Protein AF-A0A8K1C2C0-F1 (afdb_monomer)

Solvent-accessible surface area (backbone atoms only — not comparable to full-atom values): 30224 Å² total; per-residue (Å²): 136,86,80,91,86,90,86,91,87,79,88,80,79,82,75,75,77,76,65,89,83,52,53,26,79,94,75,77,41,69,50,40,94,48,28,29,33,28,42,38,93,88,38,75,57,23,29,33,44,35,30,54,88,55,53,71,46,82,37,58,56,38,55,36,97,89,40,75,91,41,35,29,37,76,55,47,68,62,58,35,33,42,70,80,44,60,46,87,34,35,26,45,36,37,31,44,25,48,56,52,70,37,78,43,53,81,39,72,65,24,30,33,43,33,50,19,37,22,70,34,57,59,68,73,74,44,34,69,27,75,51,25,28,36,44,33,46,26,47,24,48,30,54,61,55,67,64,67,66,58,57,63,47,26,29,36,42,34,43,27,40,27,47,34,48,68,59,81,73,43,50,74,31,82,50,27,30,37,41,35,42,26,40,26,51,27,51,60,69,72,63,70,69,57,22,35,33,42,35,35,26,49,12,61,32,36,42,43,64,63,28,66,56,26,72,49,26,28,35,42,34,31,37,55,16,47,29,33,36,40,31,55,48,54,75,34,95,52,43,59,42,64,45,46,54,74,19,52,27,46,40,50,41,42,35,52,87,42,48,67,50,54,52,67,40,65,58,28,46,87,34,34,64,22,86,67,59,94,51,87,82,39,45,81,40,78,39,70,79,14,54,35,24,34,29,52,55,72,55,42,38,40,75,66,74,42,70,79,80,73,78,81,90,69,94,74,82,93,76,86,82,79,83,85,79,82,76,79,81,79,84,75,75,52,39,50,72,79,30,73,20,34,23,63,89,79,36,76,41,73,34,38,94,70,39,31,36,41,52,69,50,66,76,41,15,29,15,34,71,59,53,93,62,36,40,82,60,35,60,32,25,34,52,45,63,58,68,76,49,73,46,77,46,96,50,64,67,55,40,47,54,50,25,72,74,34,88,70,39,37,19,33,27,25,32,46,74,40,100,84,73,49,29,36,26,36,29,10,53,42,70,82,42,76,42,86,33,82,46,17,38,18,33,42,52,56,91,73,71,78,79,73,46,81,40,51,83,67,31,76,18,28,30,68,86,44,75,74,45,58,36,38,90,70,34,26,44,44,44,58,44,66,75,42,11,28,20,38,79,43,52,89,68,28,42,77,49,35,60,34,27,28,46,55,68,62,68,75,46,78,47,71,73,60,56,80,63,51,42,51,55,53,25,76,72,35,91,71,40,36,14,36,28,32,34,49,61,53,98,83,71,54,18,38,28,35,26,9,58,51,68,87,44,70,44,86,24,79,53,19,36,17,34,38,57,109

Sequence (566 aa):
MRTQWFALAPLALLAQAVSAQDNCPDVGFLRPSVVTLFASPSNDNQAVVLRPDCSYEILNVAPKSWDPSSTDLEASYKDIERIRSFPNVDRLLLIANHLTPSDFSRDIQMVDLLIGWNALTSIDGFKFPPKLRGLDLEGNSLSHIAKGVIPDSVTYLYLTSNKLSSLAGISMPASLQHLFLMFNEFTSLDLPEGILSATMDGNPLHTIEKAKLPSTLEKLSCVGCNIETIRGVEFPSTFAEFIVTDSKISNFEIRESDKDIIDNLGLDSSVIVQTECEDKEAEKVDINGATICVISDERFNIKYHGAPDQPPTTTQPPTTQPPVTTQPPVTTQPPVAGGPCGNQNDGPKPCVTGEYCQPWDQWYYQCRRLDDKCGKQETNIDYVAEDITSLSVTLPEECCDKCHATAGCKTYTFINSTPDGKPMCYLKKAATAKNNLAGAVSATIVKGSEPVCSTPSSAQCGSDRDAIKCCPSGQYCQPWNPDFYQCMEAPSKCSKPQTNVDFYGEDLATISGVMPWECCDKCAATAGCKAYTFLNYNSDGVTKCYLKKGSSDKRQGVGTISATLL

pLDDT: mean 83.29, std 16.37, range [29.11, 97.94]

InterPro domains:
  IPR000177 Apple domain [SM00223] (374-448)
  IPR000177 Apple domain [SM00223] (494-563)
  IPR000177 Apple domain [cd01100] (370-443)
  IPR000177 Apple domain [cd01100] (491-566)
  IPR000254 Cellulose-binding domain [SM00236] (336-368)
  IPR000254 Cellulose-binding domain [SM00236] (456-488)
  IPR003609 PAN/Apple domain [PF14295] (382-428)
  IPR003609 PAN/Apple domain [PF14295] (501-548)
  IPR003609 PAN/Apple domain [PS50948] (374-453)
  IPR003609 PAN/Apple domain [PS50948] (494-566)
  IPR032675 Leucine-rich repeat domain superfamily [G3DSA:3.80.10.10] (40-291)

Mean predicted aligned error: 19.02 Å

Secondary structure (DSSP, 8-state):
-------------------TTSEETTTTEEPPSS-EEEE-SS-TTEEEEE-TTS-EEEEE-EEETTEEEEEEEE-TTS---EE------SEEE--SS-PPS-B-TT-SS--EEE-TTS--S--TT-B--TT--EEE-TTS--S---TT-S-TT-SEEE--SS--S--TT----TT--EEE--SS---S----TT-SEEE-TT----EEES-B--TT--EEE-TT----EEESPBPPTT--EEE-TT--BSEEEEEGGGHHHHHHTT--TTTB---S-SSTT-EEEEETTEEEEEE-HHHHHHHHH-PPPPPP--------PPP---PPP---PPPPTTSEEEETTTEEPPPSTTEEEEE-SSS-EEEEEPPTTBPPPEEEEEEES-EEEEEE-SSHHHHHHHHHHSTT--EEEEES--TTS--EEEEES---EEEEEEEEEEEEB--S------S-TTSEEE-SSS------TTEEEEEEETTEEEEEEPPTTBPPPEEEEEE-S-EEEEEES--HHHHHHHHHHSTT--EEEEESS-TTSS-EEEEES---SEEEEEEEEEEEB-

Nearest PDB structures (foldseek):
  5eod-assembly1_A  TM=3.398E-01  e=3.854E-06  Homo sapiens
  6i58-assembly1_A-2  TM=3.209E-01  e=4.623E-06  Homo sapiens
  6mky-assembly1_A  TM=5.818E-01  e=5.081E-03  Homo sapiens
  6hkw-assembly5_E  TM=5.529E-01  e=2.569E-03  Homo sapiens
  8qp7-assembly1_A  TM=6.434E-01  e=2.020E-01  Yersinia enterocolitica

Organism: Pythium oligandrum (NCBI:txid41045)

Structure (mmCIF, N/CA/C/O backbone):
data_AF-A0A8K1C2C0-F1
#
_entry.id   AF-A0A8K1C2C0-F1
#
loop_
_atom_site.group_PDB
_atom_site.id
_atom_site.type_symbol
_atom_site.label_atom_id
_atom_site.label_alt_id
_atom_site.label_comp_id
_atom_site.label_asym_id
_atom_site.label_entity_id
_atom_site.label_seq_id
_atom_site.pdbx_PDB_ins_code
_atom_site.Cartn_x
_atom_site.Cartn_y
_atom_site.Cartn_z
_atom_site.occupancy
_atom_site.B_iso_or_equiv
_atom_site.auth_seq_id
_atom_site.auth_comp_id
_atom_site.auth_asym_id
_atom_site.auth_atom_id
_atom_site.pdbx_PDB_model_num
ATOM 1 N N . MET A 1 1 ? 87.305 3.509 -24.483 1.00 35.38 1 MET A N 1
ATOM 2 C CA . MET A 1 1 ? 87.335 4.845 -25.116 1.00 35.38 1 MET A CA 1
ATOM 3 C C . MET A 1 1 ? 86.136 4.970 -26.045 1.00 35.38 1 MET A C 1
ATOM 5 O O . MET A 1 1 ? 85.971 4.103 -26.884 1.00 35.38 1 MET A O 1
ATOM 9 N N . ARG A 1 2 ? 85.390 6.074 -25.891 1.00 36.19 2 ARG A N 1
ATOM 10 C CA . ARG A 1 2 ? 84.567 6.774 -26.898 1.00 36.19 2 ARG A CA 1
ATOM 11 C C . ARG A 1 2 ? 83.189 6.229 -27.344 1.00 36.19 2 ARG A C 1
ATOM 13 O O . ARG A 1 2 ? 83.080 5.343 -28.176 1.00 36.19 2 ARG A O 1
ATOM 20 N N . THR A 1 3 ? 82.175 6.944 -26.829 1.00 32.84 3 THR A N 1
ATOM 21 C CA . THR A 1 3 ? 81.078 7.646 -27.547 1.00 32.84 3 THR A CA 1
ATOM 22 C C . THR A 1 3 ? 80.023 6.843 -28.317 1.00 32.84 3 THR A C 1
ATOM 24 O O . THR A 1 3 ? 80.160 6.569 -29.499 1.00 32.84 3 THR A O 1
ATOM 27 N N . GLN A 1 4 ? 78.918 6.563 -27.623 1.00 30.92 4 GLN A N 1
ATOM 28 C CA . GLN A 1 4 ? 77.553 7.093 -27.842 1.00 30.92 4 GLN A CA 1
ATOM 29 C C . GLN A 1 4 ? 77.354 8.018 -29.088 1.00 30.92 4 GLN A C 1
ATOM 31 O O . GLN A 1 4 ? 78.083 8.999 -29.217 1.00 30.92 4 GLN A O 1
ATOM 36 N N . TRP A 1 5 ? 76.395 7.727 -29.993 1.00 32.19 5 TRP A N 1
ATOM 37 C CA . TRP A 1 5 ? 75.074 8.398 -30.183 1.00 32.19 5 TRP A CA 1
ATOM 38 C C . TRP A 1 5 ? 74.340 7.945 -31.494 1.00 32.19 5 TRP A C 1
ATOM 40 O O . TRP A 1 5 ? 74.849 8.132 -32.590 1.00 32.19 5 TRP A O 1
ATOM 50 N N . PHE A 1 6 ? 73.114 7.415 -31.302 1.00 38.03 6 PHE A N 1
ATOM 51 C CA . PHE A 1 6 ? 71.834 7.517 -32.058 1.00 38.03 6 PHE A CA 1
ATOM 52 C C . PHE A 1 6 ? 71.586 6.886 -33.448 1.00 38.03 6 PHE A C 1
ATOM 54 O O . PHE A 1 6 ? 72.084 7.356 -34.463 1.00 38.03 6 PHE A O 1
ATOM 61 N N . ALA A 1 7 ? 70.595 5.977 -33.487 1.00 31.52 7 ALA A N 1
ATOM 62 C CA . ALA A 1 7 ? 69.502 5.969 -34.472 1.00 31.52 7 ALA A CA 1
ATOM 63 C C . ALA A 1 7 ? 68.268 5.212 -33.916 1.00 31.52 7 ALA A C 1
ATOM 65 O O . ALA A 1 7 ? 68.397 4.127 -33.353 1.00 31.52 7 ALA A O 1
ATOM 66 N N . LEU A 1 8 ? 67.084 5.816 -34.055 1.00 39.00 8 LEU A N 1
ATOM 67 C CA . LEU A 1 8 ? 65.754 5.282 -33.722 1.00 39.00 8 LEU A CA 1
ATOM 68 C C . LEU A 1 8 ? 65.155 4.506 -34.908 1.00 39.00 8 LEU A C 1
ATOM 70 O O . LEU A 1 8 ? 65.256 5.001 -36.028 1.00 39.00 8 LEU A O 1
ATOM 74 N N . ALA A 1 9 ? 64.472 3.382 -34.632 1.00 35.59 9 ALA A N 1
ATOM 75 C CA . ALA A 1 9 ? 63.181 2.911 -35.198 1.00 35.59 9 ALA A CA 1
ATOM 76 C C . ALA A 1 9 ? 63.029 1.372 -35.043 1.00 35.59 9 ALA A C 1
ATOM 78 O O . ALA A 1 9 ? 64.037 0.672 -35.032 1.00 35.59 9 ALA A O 1
ATOM 79 N N . PRO A 1 10 ? 61.811 0.796 -35.090 1.00 43.47 10 PRO A N 1
ATOM 80 C CA . PRO A 1 10 ? 60.591 1.152 -34.364 1.00 43.47 10 PRO A CA 1
ATOM 81 C C . PRO A 1 10 ? 60.035 -0.042 -33.545 1.00 43.47 10 PRO A C 1
ATOM 83 O O . PRO A 1 10 ? 60.297 -1.208 -33.836 1.00 43.47 10 PRO A O 1
ATOM 86 N N . LEU A 1 11 ? 59.217 0.256 -32.529 1.00 40.16 11 LEU A N 1
ATOM 87 C CA . LEU A 1 11 ? 58.373 -0.727 -31.842 1.00 40.16 11 LEU A CA 1
ATOM 88 C C . LEU A 1 11 ? 57.318 -1.267 -32.819 1.00 40.16 11 LEU A C 1
ATOM 90 O O . LEU A 1 11 ? 56.390 -0.550 -33.193 1.00 40.16 11 LEU A O 1
ATOM 94 N N . ALA A 1 12 ? 57.448 -2.534 -33.210 1.00 43.56 12 ALA A N 1
ATOM 95 C CA . ALA A 1 12 ? 56.357 -3.273 -33.825 1.00 43.56 12 ALA A CA 1
ATOM 96 C C . ALA A 1 12 ? 55.314 -3.589 -32.744 1.00 43.56 12 ALA A C 1
ATOM 98 O O . ALA A 1 12 ? 55.571 -4.332 -31.797 1.00 43.56 12 ALA A O 1
ATOM 99 N N . LEU A 1 13 ? 54.145 -2.969 -32.890 1.00 38.28 13 LEU A N 1
ATOM 100 C CA . LEU A 1 13 ? 52.942 -3.229 -32.117 1.00 38.28 13 LEU A CA 1
ATOM 101 C C . LEU A 1 13 ? 52.525 -4.694 -32.342 1.00 38.28 13 LEU A C 1
ATOM 103 O O . LEU A 1 13 ? 52.115 -5.066 -33.440 1.00 38.28 13 LEU A O 1
ATOM 107 N N . LEU A 1 14 ? 52.615 -5.530 -31.306 1.00 38.88 14 LEU A N 1
ATOM 108 C CA . LEU A 1 14 ? 51.866 -6.785 -31.237 1.00 38.88 14 LEU A CA 1
ATOM 109 C C . LEU A 1 14 ? 50.389 -6.421 -31.051 1.00 38.88 14 LEU A C 1
ATOM 111 O O . LEU A 1 14 ? 49.888 -6.353 -29.931 1.00 38.88 14 LEU A O 1
ATOM 115 N N . ALA A 1 15 ? 49.693 -6.153 -32.155 1.00 39.25 15 ALA A N 1
ATOM 116 C CA . ALA A 1 15 ? 48.243 -6.247 -32.185 1.00 39.25 15 ALA A CA 1
ATOM 117 C C . ALA A 1 15 ? 47.896 -7.725 -31.964 1.00 39.25 15 ALA A C 1
ATOM 119 O O . ALA A 1 15 ? 47.978 -8.541 -32.882 1.00 39.25 15 ALA A O 1
ATOM 120 N N . GLN A 1 16 ? 47.586 -8.092 -30.721 1.00 41.91 16 GLN A N 1
ATOM 121 C CA . GLN A 1 16 ? 46.929 -9.361 -30.452 1.00 41.91 16 GLN A CA 1
ATOM 122 C C . GLN A 1 16 ? 45.591 -9.332 -31.187 1.00 41.91 16 GLN A C 1
ATOM 124 O O . GLN A 1 16 ? 44.739 -8.486 -30.922 1.00 41.91 16 GLN A O 1
ATOM 129 N N . ALA A 1 17 ? 45.440 -10.236 -32.150 1.00 41.81 17 ALA A N 1
ATOM 130 C CA . ALA A 1 17 ? 44.160 -10.544 -32.751 1.00 41.81 17 ALA A CA 1
ATOM 131 C C . ALA A 1 17 ? 43.235 -11.053 -31.638 1.00 41.81 17 ALA A C 1
ATOM 133 O O . ALA A 1 17 ? 43.357 -12.197 -31.200 1.00 41.81 17 ALA A O 1
ATOM 134 N N . VAL A 1 18 ? 42.339 -10.191 -31.153 1.00 43.47 18 VAL A N 1
ATOM 135 C CA . VAL A 1 18 ? 41.152 -10.632 -30.419 1.00 43.47 18 VAL A CA 1
ATOM 136 C C . VAL A 1 18 ? 40.392 -11.513 -31.401 1.00 43.47 18 VAL A C 1
ATOM 138 O O . VAL A 1 18 ? 40.015 -11.060 -32.483 1.00 43.47 18 VAL A O 1
ATOM 141 N N . SER A 1 19 ? 40.309 -12.806 -31.097 1.00 46.34 19 SER A N 1
ATOM 142 C CA . SER A 1 19 ? 39.723 -13.783 -32.005 1.00 46.34 19 SER A CA 1
ATOM 143 C C . SER A 1 19 ? 38.283 -13.380 -32.335 1.00 46.34 19 SER A C 1
ATOM 145 O O . SER A 1 19 ? 37.544 -12.931 -31.462 1.00 46.34 19 SER A O 1
ATOM 147 N N . ALA A 1 20 ? 37.857 -13.565 -33.583 1.00 48.53 20 ALA A N 1
ATOM 148 C CA . ALA A 1 20 ? 36.488 -13.309 -34.037 1.00 48.53 20 ALA A CA 1
ATOM 149 C C . ALA A 1 20 ? 35.425 -14.232 -33.379 1.00 48.53 20 ALA A C 1
ATOM 151 O O . ALA A 1 20 ? 34.298 -14.306 -33.858 1.00 48.53 20 ALA A O 1
ATOM 152 N N . GLN A 1 21 ? 35.781 -14.945 -32.304 1.00 52.59 21 GLN A N 1
ATOM 153 C CA . GLN A 1 21 ? 34.974 -15.954 -31.620 1.00 52.59 21 GLN A CA 1
ATOM 154 C C . GLN A 1 21 ? 34.198 -15.408 -30.400 1.00 52.59 21 GLN A C 1
ATOM 156 O O . GLN A 1 21 ? 33.325 -16.110 -29.889 1.00 52.59 21 GLN A O 1
ATOM 161 N N . ASP A 1 22 ? 34.487 -14.175 -29.955 1.00 67.50 22 ASP A N 1
ATOM 162 C CA . ASP A 1 22 ? 33.967 -13.598 -28.697 1.00 67.50 22 ASP A CA 1
ATOM 163 C C . ASP A 1 22 ? 32.898 -12.501 -28.879 1.00 67.50 22 ASP A C 1
ATOM 165 O O . ASP A 1 22 ? 32.401 -11.949 -27.896 1.00 67.50 22 ASP A O 1
ATOM 169 N N . ASN A 1 23 ? 32.498 -12.195 -30.116 1.00 79.88 23 ASN A N 1
ATOM 170 C CA . ASN A 1 23 ? 31.454 -11.207 -30.409 1.00 79.88 23 ASN A CA 1
ATOM 171 C C . ASN A 1 23 ? 30.179 -11.897 -30.900 1.00 79.88 23 ASN A C 1
ATOM 173 O O . ASN A 1 23 ? 30.253 -12.891 -31.620 1.00 79.88 23 ASN A O 1
ATOM 177 N N . CYS A 1 24 ? 29.017 -11.338 -30.561 1.00 83.69 24 CYS A N 1
ATOM 178 C CA . CYS A 1 24 ? 27.735 -11.684 -31.170 1.00 83.69 24 CYS A CA 1
ATOM 179 C C . CYS A 1 24 ? 27.465 -10.679 -32.311 1.00 83.69 24 CYS A C 1
ATOM 181 O O . CYS A 1 24 ? 26.969 -9.578 -32.049 1.00 83.69 24 CYS A O 1
ATOM 183 N N . PRO A 1 25 ? 27.858 -10.995 -33.564 1.00 70.50 25 PRO A N 1
ATOM 184 C CA . PRO A 1 25 ? 27.961 -10.015 -34.649 1.00 70.50 25 PRO A CA 1
ATOM 185 C C . PRO A 1 25 ? 26.622 -9.378 -35.032 1.00 70.50 25 PRO A C 1
ATOM 187 O O . PRO A 1 25 ? 26.608 -8.207 -35.397 1.00 70.50 25 PRO A O 1
ATOM 190 N N . ASP A 1 26 ? 25.512 -10.103 -34.879 1.00 74.44 26 ASP A N 1
ATOM 191 C CA . ASP A 1 26 ? 24.178 -9.628 -35.271 1.00 74.44 26 ASP A CA 1
ATOM 192 C C . ASP A 1 26 ? 23.635 -8.508 -34.365 1.00 74.44 26 ASP A C 1
ATOM 194 O O . ASP A 1 26 ? 22.760 -7.750 -34.776 1.00 74.44 26 ASP A O 1
ATOM 198 N N . VAL A 1 27 ? 24.168 -8.370 -33.145 1.00 73.06 27 VAL A N 1
ATOM 199 C CA . VAL A 1 27 ? 23.700 -7.394 -32.139 1.00 73.06 27 VAL A CA 1
ATOM 200 C C . VAL A 1 27 ? 24.780 -6.417 -31.672 1.00 73.06 27 VAL A C 1
ATOM 202 O O . VAL A 1 27 ? 24.498 -5.519 -30.884 1.00 73.06 27 VAL A O 1
ATOM 205 N N . GLY A 1 28 ? 26.022 -6.567 -32.141 1.00 78.31 28 GLY A N 1
ATOM 206 C CA . GLY A 1 28 ? 27.119 -5.646 -31.820 1.00 78.31 28 GLY A CA 1
ATOM 207 C C . GLY A 1 28 ? 27.621 -5.708 -30.369 1.00 78.31 28 GLY A C 1
ATOM 208 O O . GLY A 1 28 ? 28.337 -4.807 -29.936 1.00 78.31 28 GLY A O 1
ATOM 209 N N . PHE A 1 29 ? 27.279 -6.761 -29.622 1.00 83.25 29 PHE A N 1
ATOM 210 C CA . PHE A 1 29 ? 27.724 -6.975 -28.243 1.00 83.25 29 PHE A CA 1
ATOM 211 C C . PHE A 1 29 ? 28.808 -8.053 -28.146 1.00 83.25 29 PHE A C 1
ATOM 213 O O . PHE A 1 29 ? 28.875 -8.975 -28.963 1.00 83.25 29 PHE A O 1
ATOM 220 N N . LEU A 1 30 ? 29.637 -7.965 -27.102 1.00 87.12 30 LEU A N 1
ATOM 221 C CA . LEU A 1 30 ? 30.494 -9.080 -26.693 1.00 87.12 30 LEU A CA 1
ATOM 222 C C . LEU A 1 30 ? 29.616 -10.232 -26.191 1.00 87.12 30 LEU A C 1
ATOM 224 O O . LEU A 1 30 ? 28.610 -9.992 -25.517 1.00 87.12 30 LEU A O 1
ATOM 228 N N . ARG A 1 31 ? 30.014 -11.475 -26.473 1.00 90.50 31 ARG A N 1
ATOM 229 C CA . ARG A 1 31 ? 29.327 -12.665 -25.968 1.00 90.50 31 ARG A CA 1
ATOM 230 C C . ARG A 1 31 ? 29.312 -12.638 -24.434 1.00 90.50 31 ARG A C 1
ATOM 232 O O . ARG A 1 31 ? 30.381 -12.589 -23.818 1.00 90.50 31 ARG A O 1
ATOM 239 N N . PRO A 1 32 ? 28.134 -12.667 -23.788 1.00 92.75 32 PRO A N 1
ATOM 240 C CA . PRO A 1 32 ? 28.067 -12.651 -22.341 1.00 92.75 32 PRO A CA 1
ATOM 241 C C . PRO A 1 32 ? 28.306 -14.059 -21.783 1.00 92.75 32 PRO A C 1
ATOM 243 O O . PRO A 1 32 ? 28.025 -15.064 -22.428 1.00 92.75 32 PRO A O 1
ATOM 246 N N . SER A 1 33 ? 28.806 -14.142 -20.551 1.00 93.19 33 SER A N 1
ATOM 247 C CA . SER A 1 33 ? 28.982 -15.422 -19.851 1.00 93.19 33 SER A CA 1
ATOM 248 C C . SER A 1 33 ? 27.671 -15.999 -19.309 1.00 93.19 33 SER A C 1
ATOM 250 O O . SER A 1 33 ? 27.613 -17.179 -18.988 1.00 93.19 33 SER A O 1
ATOM 252 N N . VAL A 1 34 ? 26.651 -15.152 -19.156 1.00 96.19 34 VAL A N 1
ATOM 253 C CA . VAL A 1 34 ? 25.353 -15.432 -18.521 1.00 96.19 34 VAL A CA 1
ATOM 254 C C . VAL A 1 34 ? 24.270 -14.651 -19.265 1.00 96.19 34 VAL A C 1
ATOM 256 O O . VAL A 1 34 ? 24.597 -13.711 -19.997 1.00 96.19 34 VAL A O 1
ATOM 259 N N . VAL A 1 35 ? 22.994 -14.994 -19.103 1.00 97.25 35 VAL A N 1
ATOM 260 C CA . VAL A 1 35 ? 21.914 -14.237 -19.755 1.00 97.25 35 VAL A CA 1
ATOM 261 C C . VAL A 1 35 ? 21.916 -12.801 -19.229 1.00 97.25 35 VAL A C 1
ATOM 263 O O . VAL A 1 35 ? 21.849 -12.567 -18.020 1.00 97.25 35 VAL A O 1
ATOM 266 N N . THR A 1 36 ? 22.070 -11.838 -20.137 1.00 96.25 36 THR A N 1
ATOM 267 C CA . THR A 1 36 ? 22.361 -10.448 -19.783 1.00 96.25 36 THR A CA 1
ATOM 268 C C . THR A 1 36 ? 21.433 -9.474 -20.503 1.00 96.25 36 THR A C 1
ATOM 270 O O . THR A 1 36 ? 21.256 -9.577 -21.717 1.00 96.25 36 THR A O 1
ATOM 273 N N . LEU A 1 37 ? 20.888 -8.505 -19.765 1.00 96.31 37 LEU A N 1
ATOM 274 C CA . LEU A 1 37 ? 20.076 -7.409 -20.301 1.00 96.31 37 LEU A CA 1
ATOM 275 C C . LEU A 1 37 ? 20.944 -6.199 -20.681 1.00 96.31 37 LEU A C 1
ATOM 277 O O . LEU A 1 37 ? 21.772 -5.741 -19.882 1.00 96.31 37 LEU A O 1
ATOM 281 N N . PHE A 1 38 ? 20.717 -5.674 -21.883 1.00 93.81 38 PHE A N 1
ATOM 282 C CA . PHE A 1 38 ? 21.342 -4.467 -22.421 1.00 93.81 38 PHE A CA 1
ATOM 283 C C . PHE A 1 38 ? 20.291 -3.500 -22.971 1.00 93.81 38 PHE A C 1
ATOM 285 O O . PHE A 1 38 ? 19.276 -3.924 -23.516 1.00 93.81 38 PHE A O 1
ATOM 292 N N . ALA A 1 39 ? 20.568 -2.199 -22.929 1.00 92.62 39 ALA A N 1
ATOM 293 C CA . ALA A 1 39 ? 19.880 -1.234 -23.781 1.00 92.62 39 ALA A CA 1
ATOM 294 C C . ALA A 1 39 ? 20.276 -1.471 -25.245 1.00 92.62 39 ALA A C 1
ATOM 296 O O . ALA A 1 39 ? 21.442 -1.757 -25.529 1.00 92.62 39 ALA A O 1
ATOM 297 N N . SER A 1 40 ? 19.326 -1.347 -26.170 1.00 89.44 40 SER A N 1
ATOM 298 C CA . SER A 1 40 ? 19.613 -1.465 -27.599 1.00 89.44 40 SER A CA 1
ATOM 299 C C . SER A 1 40 ? 20.518 -0.312 -28.055 1.00 89.44 40 SER A C 1
ATOM 301 O O . SER A 1 40 ? 20.229 0.845 -27.754 1.00 89.44 40 SER A O 1
ATOM 303 N N . PRO A 1 41 ? 21.605 -0.581 -28.802 1.00 82.62 41 PRO A N 1
ATOM 304 C CA . PRO A 1 41 ? 22.520 0.464 -29.259 1.00 82.62 41 PRO A CA 1
ATOM 305 C C . PRO A 1 41 ? 21.940 1.292 -30.415 1.00 82.62 41 PRO A C 1
ATOM 307 O O . PRO A 1 41 ? 22.494 2.330 -30.765 1.00 82.62 41 PRO A O 1
ATOM 310 N N . SER A 1 42 ? 20.861 0.816 -31.043 1.00 85.44 42 SER A N 1
ATOM 311 C CA . SER A 1 42 ? 20.253 1.426 -32.228 1.00 85.44 42 SER A CA 1
ATOM 312 C C . SER A 1 42 ? 18.873 2.031 -31.974 1.00 85.44 42 SER A C 1
ATOM 314 O O . SER A 1 42 ? 18.323 2.652 -32.882 1.00 85.44 42 SER A O 1
ATOM 316 N N . ASN A 1 43 ? 18.277 1.810 -30.798 1.00 88.44 43 ASN A N 1
ATOM 317 C CA . ASN A 1 43 ? 16.932 2.283 -30.485 1.00 88.44 43 ASN A CA 1
ATOM 318 C C . ASN A 1 43 ? 16.754 2.492 -28.977 1.00 88.44 43 ASN A C 1
ATOM 320 O O . ASN A 1 43 ? 16.736 1.530 -28.213 1.00 88.44 43 ASN A O 1
ATOM 324 N N . ASP A 1 44 ? 16.543 3.744 -28.578 1.00 87.69 44 ASP A N 1
ATOM 325 C CA . ASP A 1 44 ? 16.407 4.136 -27.173 1.00 87.69 44 ASP A CA 1
ATOM 326 C C . ASP A 1 44 ? 15.167 3.541 -26.485 1.00 87.69 44 ASP A C 1
ATOM 328 O O . ASP A 1 44 ? 15.137 3.472 -25.265 1.00 87.69 44 ASP A O 1
ATOM 332 N N . ASN A 1 45 ? 14.177 3.051 -27.241 1.00 90.69 45 ASN A N 1
ATOM 333 C CA . ASN A 1 45 ? 12.964 2.413 -26.713 1.00 90.69 45 ASN A CA 1
ATOM 334 C C . ASN A 1 45 ? 13.039 0.880 -26.737 1.00 90.69 45 ASN A C 1
ATOM 336 O O . ASN A 1 45 ? 12.009 0.205 -26.699 1.00 90.69 45 ASN A O 1
ATOM 340 N N . GLN A 1 46 ? 14.234 0.305 -26.866 1.00 92.69 46 GLN A N 1
ATOM 341 C CA . GLN A 1 46 ? 14.410 -1.140 -26.921 1.00 92.69 46 GLN A CA 1
ATOM 342 C C . GLN A 1 46 ? 15.496 -1.619 -25.970 1.00 92.69 46 GLN A C 1
ATOM 344 O O . GLN A 1 46 ? 16.526 -0.975 -25.778 1.00 92.69 46 GLN A O 1
ATOM 349 N N . ALA A 1 47 ? 15.287 -2.811 -25.430 1.00 95.25 47 ALA A N 1
ATOM 350 C CA . ALA A 1 47 ? 16.298 -3.566 -24.714 1.00 95.25 47 ALA A CA 1
ATOM 351 C C . ALA A 1 47 ? 16.558 -4.898 -25.422 1.00 95.25 47 ALA A C 1
ATOM 353 O O . ALA A 1 47 ? 15.747 -5.374 -26.216 1.00 95.25 47 ALA A O 1
ATOM 354 N N . VAL A 1 48 ? 17.706 -5.499 -25.143 1.00 95.06 48 VAL A N 1
ATOM 355 C CA . VAL A 1 48 ? 18.136 -6.773 -25.706 1.00 95.06 48 VAL A CA 1
ATOM 356 C C . VAL A 1 48 ? 18.485 -7.710 -24.563 1.00 95.06 48 VAL A C 1
ATOM 358 O O . VAL A 1 48 ? 19.368 -7.415 -23.757 1.00 95.06 48 VAL A O 1
ATOM 361 N N . VAL A 1 49 ? 17.815 -8.857 -24.515 1.00 97.19 49 VAL A N 1
ATOM 362 C CA . VAL A 1 49 ? 18.223 -9.986 -23.675 1.00 97.19 49 VAL A CA 1
ATOM 363 C C . VAL A 1 49 ? 19.147 -10.856 -24.508 1.00 97.19 49 VAL A C 1
ATOM 365 O O . VAL A 1 49 ? 18.709 -11.450 -25.490 1.00 97.19 49 VAL A O 1
ATOM 368 N N . LEU A 1 50 ? 20.422 -10.922 -24.134 1.00 94.81 50 LEU A N 1
ATOM 369 C CA . LEU A 1 50 ? 21.447 -11.672 -24.853 1.00 94.81 50 LEU A CA 1
ATOM 370 C C . LEU A 1 50 ? 21.882 -12.893 -24.043 1.00 94.81 50 LEU A C 1
ATOM 372 O O . LEU A 1 50 ? 22.285 -12.770 -22.883 1.00 94.81 50 LEU A O 1
ATOM 376 N N . ARG A 1 51 ? 21.826 -14.073 -24.664 1.00 95.94 51 ARG A N 1
ATOM 377 C CA . ARG A 1 51 ? 22.231 -15.346 -24.058 1.00 95.94 51 ARG A CA 1
ATOM 378 C C . ARG A 1 51 ? 23.683 -15.707 -24.419 1.00 95.94 51 ARG A C 1
ATOM 380 O O . ARG A 1 51 ? 24.214 -15.195 -25.409 1.00 95.94 51 ARG A O 1
ATOM 387 N N . PRO A 1 52 ? 24.346 -16.603 -23.658 1.00 94.00 52 PRO A N 1
ATOM 388 C CA . PRO A 1 52 ? 25.733 -17.002 -23.931 1.00 94.00 52 PRO A CA 1
ATOM 389 C C . PRO A 1 52 ? 25.966 -17.655 -25.302 1.00 94.00 52 PRO A C 1
ATOM 391 O O . PRO A 1 52 ? 27.072 -17.598 -25.838 1.00 94.00 52 PRO A O 1
ATOM 394 N N . ASP A 1 53 ? 24.932 -18.245 -25.900 1.00 92.81 53 ASP A N 1
ATOM 395 C CA . ASP A 1 53 ? 24.967 -18.816 -27.251 1.00 92.81 53 ASP A CA 1
ATOM 396 C C . ASP A 1 53 ? 24.793 -17.766 -28.368 1.00 92.81 53 ASP A C 1
ATOM 398 O O . ASP A 1 53 ? 24.742 -18.124 -29.542 1.00 92.81 53 ASP A O 1
ATOM 402 N N . CYS A 1 54 ? 24.762 -16.473 -28.016 1.00 90.12 54 CYS A N 1
ATOM 403 C CA . CYS A 1 54 ? 24.454 -15.333 -28.884 1.00 90.12 54 CYS A CA 1
ATOM 404 C C . CYS A 1 54 ? 23.016 -15.278 -29.420 1.00 90.12 54 CYS A C 1
ATOM 406 O O . CYS A 1 54 ? 22.711 -14.378 -30.204 1.00 90.12 54 CYS A O 1
ATOM 408 N N . SER A 1 55 ? 22.114 -16.165 -28.987 1.00 93.62 55 SER A N 1
ATOM 409 C CA . SER A 1 55 ? 20.689 -15.949 -29.227 1.00 93.62 55 SER A CA 1
ATOM 410 C C . SER A 1 55 ? 20.214 -14.735 -28.429 1.00 93.62 55 SER A C 1
ATOM 412 O O . SER A 1 55 ? 20.674 -14.476 -27.310 1.00 93.62 55 SER A O 1
ATOM 414 N N . TYR A 1 56 ? 19.304 -13.962 -29.015 1.00 93.75 56 TYR A N 1
ATOM 415 C CA . TYR A 1 56 ? 18.822 -12.737 -28.400 1.00 93.75 56 TYR A CA 1
ATOM 416 C C . TYR A 1 56 ? 17.328 -12.534 -28.607 1.00 93.75 56 TYR A C 1
ATOM 418 O O . TYR A 1 56 ? 16.724 -13.064 -29.538 1.00 93.75 56 TYR A O 1
ATOM 426 N N . GLU A 1 57 ? 16.746 -11.744 -27.717 1.00 94.25 57 GLU A N 1
ATOM 427 C CA . GLU A 1 57 ? 15.370 -11.277 -27.795 1.00 94.25 57 GLU A CA 1
ATOM 428 C C . GLU A 1 57 ? 15.359 -9.754 -27.659 1.00 94.25 57 GLU A C 1
ATOM 430 O O . GLU A 1 57 ? 16.050 -9.203 -26.800 1.00 94.25 57 GLU A O 1
ATOM 435 N N . ILE A 1 58 ? 14.592 -9.079 -28.516 1.00 94.00 58 ILE A N 1
ATOM 436 C CA . ILE A 1 58 ? 14.378 -7.634 -28.426 1.00 94.00 58 ILE A CA 1
ATOM 437 C C . ILE A 1 58 ? 13.100 -7.393 -27.633 1.00 94.00 58 ILE A C 1
ATOM 439 O O . ILE A 1 58 ? 12.029 -7.871 -28.003 1.00 94.00 58 ILE A O 1
ATOM 443 N N . LEU A 1 59 ? 13.229 -6.607 -26.576 1.00 95.25 59 LEU A N 1
ATOM 444 C CA . LEU A 1 59 ? 12.132 -6.120 -25.759 1.00 95.25 59 LEU A CA 1
ATOM 445 C C . LEU A 1 59 ? 11.862 -4.667 -26.138 1.00 95.25 59 LEU A C 1
ATOM 447 O O . LEU A 1 59 ? 12.798 -3.899 -26.366 1.00 95.25 59 LEU A O 1
ATOM 451 N N . ASN A 1 60 ? 10.592 -4.287 -26.211 1.00 93.38 60 ASN A N 1
ATOM 452 C CA . ASN A 1 60 ? 10.203 -2.911 -26.496 1.00 93.38 60 ASN A CA 1
ATOM 453 C C . ASN A 1 60 ? 9.699 -2.260 -25.216 1.00 93.38 60 ASN A C 1
ATOM 455 O O . ASN A 1 60 ? 8.925 -2.870 -24.480 1.00 93.38 60 ASN A O 1
ATOM 459 N N . VAL A 1 61 ? 10.101 -1.012 -25.002 1.00 93.12 61 VAL A N 1
ATOM 460 C CA . VAL A 1 61 ? 9.442 -0.141 -24.037 1.00 93.12 61 VAL A CA 1
ATOM 461 C C . VAL A 1 61 ? 8.036 0.126 -24.554 1.00 93.12 61 VAL A C 1
ATOM 463 O O . VAL A 1 61 ? 7.852 0.541 -25.703 1.00 93.12 61 VAL A O 1
ATOM 466 N N . ALA A 1 62 ? 7.046 -0.144 -23.716 1.00 85.50 62 ALA A N 1
ATOM 467 C CA . ALA A 1 62 ? 5.644 0.015 -24.054 1.00 85.50 62 ALA A CA 1
ATOM 468 C C . ALA A 1 62 ? 4.956 0.903 -23.016 1.00 85.50 62 ALA A C 1
ATOM 470 O O . ALA A 1 62 ? 5.327 0.867 -21.844 1.00 85.50 62 ALA A O 1
ATOM 471 N N . PRO A 1 63 ? 3.943 1.688 -23.406 1.00 76.50 63 PRO A N 1
ATOM 472 C CA . PRO A 1 63 ? 3.091 2.334 -22.429 1.00 76.50 63 PRO A CA 1
ATOM 473 C C . PRO A 1 63 ? 2.372 1.276 -21.591 1.00 76.50 63 PRO A C 1
ATOM 475 O O . PRO A 1 63 ? 1.982 0.223 -22.110 1.00 76.50 63 PRO A O 1
ATOM 478 N N . LYS A 1 64 ? 2.146 1.573 -20.317 1.00 66.19 64 LYS A N 1
ATOM 479 C CA . LYS A 1 64 ? 1.359 0.711 -19.440 1.00 66.19 64 LYS A CA 1
ATOM 480 C C . LYS A 1 64 ? -0.048 0.534 -20.008 1.00 66.19 64 LYS A C 1
ATOM 482 O O . LYS A 1 64 ? -0.673 1.493 -20.461 1.00 66.19 64 LYS A O 1
ATOM 487 N N . SER A 1 65 ? -0.587 -0.684 -19.938 1.00 43.94 65 SER A N 1
ATOM 488 C CA . SER A 1 65 ? -1.888 -1.024 -20.543 1.00 43.94 65 SER A CA 1
ATOM 489 C C . SER A 1 65 ? -3.057 -0.170 -20.040 1.00 43.94 65 SER A C 1
ATOM 491 O O . SER A 1 65 ? -4.062 -0.034 -20.732 1.00 43.94 65 SER A O 1
ATOM 493 N N . TRP A 1 66 ? -2.927 0.392 -18.840 1.00 43.97 66 TRP A N 1
ATOM 494 C CA . TRP A 1 66 ? -3.926 1.239 -18.195 1.00 43.97 66 TRP A CA 1
ATOM 495 C C . TRP A 1 66 ? -3.449 2.678 -17.936 1.00 43.97 66 TRP A C 1
ATOM 497 O O . TRP A 1 66 ? -4.254 3.503 -17.515 1.00 43.97 66 TRP A O 1
ATOM 507 N N . ASP A 1 67 ? -2.177 2.999 -18.203 1.00 56.22 67 ASP A N 1
ATOM 508 C CA . ASP A 1 67 ? -1.631 4.357 -18.105 1.00 56.22 67 ASP A CA 1
ATOM 509 C C . ASP A 1 67 ? -0.667 4.634 -19.271 1.00 56.22 67 ASP A C 1
ATOM 511 O O . ASP A 1 67 ? 0.529 4.350 -19.188 1.00 56.22 67 ASP A O 1
ATOM 515 N N . PRO A 1 68 ? -1.160 5.225 -20.369 1.00 63.38 68 PRO A N 1
ATOM 516 C CA . PRO A 1 68 ? -0.329 5.510 -21.527 1.00 63.38 68 PRO A CA 1
ATOM 517 C C . PRO A 1 68 ? 0.732 6.595 -21.273 1.00 63.38 68 PRO A C 1
ATOM 519 O O . PRO A 1 68 ? 1.558 6.829 -22.154 1.00 63.38 68 PRO A O 1
ATOM 522 N N . SER A 1 69 ? 0.716 7.270 -20.114 1.00 66.81 69 SER A N 1
ATOM 523 C CA . SER A 1 69 ? 1.732 8.257 -19.730 1.00 66.81 69 SER A CA 1
ATOM 524 C C . SER A 1 69 ? 2.936 7.652 -19.002 1.00 66.81 69 SER A C 1
ATOM 526 O O . SER A 1 69 ? 3.954 8.327 -18.873 1.00 66.81 69 SER A O 1
ATOM 528 N N . SER A 1 70 ? 2.835 6.385 -18.592 1.00 77.88 70 SER A N 1
ATOM 529 C CA . SER A 1 70 ? 3.891 5.618 -17.939 1.00 77.88 70 SER A CA 1
ATOM 530 C C . SER A 1 70 ? 4.479 4.587 -18.902 1.00 77.88 70 SER A C 1
ATOM 532 O O . SER A 1 70 ? 3.758 3.945 -19.669 1.00 77.88 70 SER A O 1
ATOM 534 N N . THR A 1 71 ? 5.797 4.432 -18.863 1.00 87.62 71 THR A N 1
ATOM 535 C CA . THR A 1 71 ? 6.571 3.527 -19.713 1.00 87.62 71 THR A CA 1
ATOM 536 C C . THR A 1 71 ? 7.072 2.312 -18.939 1.00 87.62 71 THR A C 1
ATOM 538 O O . THR A 1 71 ? 7.759 2.434 -17.925 1.00 87.62 71 THR A O 1
ATOM 541 N N . ASP A 1 72 ? 6.758 1.130 -19.462 1.00 89.50 72 ASP A N 1
ATOM 542 C CA . ASP A 1 72 ? 7.160 -0.163 -18.925 1.00 89.50 72 ASP A CA 1
ATOM 543 C C . ASP A 1 72 ? 8.230 -0.811 -19.812 1.00 89.50 72 ASP A C 1
ATOM 545 O O . ASP A 1 72 ? 8.119 -0.822 -21.043 1.00 89.50 72 ASP A O 1
ATOM 549 N N . LEU A 1 73 ? 9.215 -1.451 -19.182 1.00 93.94 73 LEU A N 1
ATOM 550 C CA . LEU A 1 73 ? 10.010 -2.503 -19.813 1.00 93.94 73 LEU A CA 1
ATOM 551 C C . LEU A 1 73 ? 9.711 -3.845 -19.140 1.00 93.94 73 LEU A C 1
ATOM 553 O O . LEU A 1 73 ? 10.103 -4.079 -17.997 1.00 93.94 73 LEU A O 1
ATOM 557 N N . GLU A 1 74 ? 9.043 -4.731 -19.878 1.00 89.19 74 GLU A N 1
ATOM 558 C CA . GLU A 1 74 ? 8.741 -6.098 -19.451 1.00 89.19 74 GLU A CA 1
ATOM 559 C C . GLU A 1 74 ? 9.888 -7.049 -19.815 1.00 89.19 74 GLU A C 1
ATOM 561 O O . GLU A 1 74 ? 10.084 -7.389 -20.984 1.00 89.19 74 GLU A O 1
ATOM 566 N N . ALA A 1 75 ? 10.649 -7.473 -18.808 1.00 93.88 75 ALA A N 1
ATOM 567 C CA . ALA A 1 75 ? 11.789 -8.379 -18.918 1.00 93.88 75 ALA A CA 1
ATOM 568 C C . ALA A 1 75 ? 11.686 -9.578 -17.948 1.00 93.88 75 ALA A C 1
ATOM 570 O O . ALA A 1 75 ? 12.694 -10.206 -17.611 1.00 93.88 75 ALA A O 1
ATOM 571 N N . SER A 1 76 ? 10.479 -9.920 -17.499 1.00 91.06 76 SER A N 1
ATOM 572 C CA . SER A 1 76 ? 10.208 -11.065 -16.624 1.00 91.06 76 SER A CA 1
ATOM 573 C C . SER A 1 76 ? 10.283 -12.399 -17.376 1.00 91.06 76 SER A C 1
ATOM 575 O O . SER A 1 76 ? 10.002 -12.466 -18.577 1.00 91.06 76 SER A O 1
ATOM 577 N N . TYR A 1 77 ? 10.621 -13.484 -16.670 1.00 89.69 77 TYR A N 1
ATOM 578 C CA . TYR A 1 77 ? 10.697 -14.853 -17.214 1.00 89.69 77 TYR A CA 1
ATOM 579 C C . TYR A 1 77 ? 11.693 -15.015 -18.374 1.00 89.69 77 TYR A C 1
ATOM 581 O O . TYR A 1 77 ? 11.439 -15.738 -19.342 1.00 89.69 77 TYR A O 1
ATOM 589 N N . LYS A 1 78 ? 12.826 -14.308 -18.314 1.00 93.38 78 LYS A N 1
ATOM 590 C CA . LYS A 1 78 ? 13.843 -14.285 -19.379 1.00 93.38 78 LYS A CA 1
ATOM 591 C C . LYS A 1 78 ? 15.152 -14.970 -18.994 1.00 93.38 78 LYS A C 1
ATOM 593 O O . LYS A 1 78 ? 16.094 -14.929 -19.784 1.00 93.38 78 LYS A O 1
ATOM 598 N N . ASP A 1 79 ? 15.199 -15.586 -17.813 1.00 93.31 79 ASP A N 1
ATOM 599 C CA . ASP A 1 79 ? 16.393 -16.168 -17.192 1.00 93.31 79 ASP A CA 1
ATOM 600 C C . ASP A 1 79 ? 17.535 -15.158 -16.989 1.00 93.31 79 ASP A C 1
ATOM 602 O O . ASP A 1 79 ? 18.702 -15.539 -16.938 1.00 93.31 79 ASP A O 1
ATOM 606 N N . ILE A 1 80 ? 17.225 -13.860 -16.894 1.00 97.06 80 ILE A N 1
ATOM 607 C CA . ILE A 1 80 ? 18.231 -12.799 -16.776 1.00 97.06 80 ILE A CA 1
ATOM 608 C C . ILE A 1 80 ? 18.983 -12.949 -15.457 1.00 97.06 80 ILE A C 1
ATOM 610 O O . ILE A 1 80 ? 18.394 -12.944 -14.382 1.00 97.06 80 ILE A O 1
ATOM 614 N N . GLU A 1 81 ? 20.306 -13.004 -15.539 1.00 97.31 81 GLU A N 1
ATOM 615 C CA . GLU A 1 81 ? 21.170 -13.114 -14.362 1.00 97.31 81 GLU A CA 1
ATOM 616 C C . GLU A 1 81 ? 21.925 -11.803 -14.096 1.00 97.31 81 GLU A C 1
ATOM 618 O O . GLU A 1 81 ? 22.243 -11.445 -12.956 1.00 97.31 81 GLU A O 1
ATOM 623 N N . ARG A 1 82 ? 22.210 -11.049 -15.167 1.00 96.00 82 ARG A N 1
ATOM 624 C CA . ARG A 1 82 ? 22.986 -9.809 -15.116 1.00 96.00 82 ARG A CA 1
ATOM 625 C C . ARG A 1 82 ? 22.317 -8.684 -15.890 1.00 96.00 82 ARG A C 1
ATOM 627 O O . ARG A 1 82 ? 21.893 -8.856 -17.028 1.00 96.00 82 ARG A O 1
ATOM 634 N N . ILE A 1 83 ? 22.343 -7.488 -15.316 1.00 95.81 83 ILE A N 1
ATOM 635 C CA . ILE A 1 83 ? 21.878 -6.269 -15.977 1.00 95.81 83 ILE A CA 1
ATOM 636 C C . ILE A 1 83 ? 23.083 -5.374 -16.247 1.00 95.81 83 ILE A C 1
ATOM 638 O O . ILE A 1 83 ? 23.871 -5.074 -15.350 1.00 95.81 83 ILE A O 1
ATOM 642 N N . ARG A 1 84 ? 23.273 -4.986 -17.510 1.00 91.75 84 ARG A N 1
ATOM 643 C CA . ARG A 1 84 ? 24.351 -4.075 -17.927 1.00 91.75 84 ARG A CA 1
ATOM 644 C C . ARG A 1 84 ? 23.829 -2.678 -18.213 1.00 91.75 84 ARG A C 1
ATOM 646 O O . ARG A 1 84 ? 24.468 -1.703 -17.824 1.00 91.75 84 ARG A O 1
ATOM 653 N N . SER A 1 85 ? 22.701 -2.599 -18.905 1.00 92.19 85 SER A N 1
ATOM 654 C CA . SER A 1 85 ? 21.983 -1.366 -19.211 1.00 92.19 85 SER A CA 1
ATOM 655 C C . SER A 1 85 ? 20.557 -1.699 -19.642 1.00 92.19 85 SER A C 1
ATOM 657 O O . SER A 1 85 ? 20.260 -2.841 -19.984 1.00 92.19 85 SER A O 1
ATOM 659 N N . PHE A 1 86 ? 19.686 -0.700 -19.630 1.00 93.38 86 PHE A N 1
ATOM 660 C CA . PHE A 1 86 ? 18.322 -0.750 -20.148 1.00 93.38 86 PHE A CA 1
ATOM 661 C C . PHE A 1 86 ? 17.887 0.695 -20.491 1.00 93.38 86 PHE A C 1
ATOM 663 O O . PHE A 1 86 ? 18.539 1.636 -20.025 1.00 93.38 86 PHE A O 1
ATOM 670 N N . PRO A 1 87 ? 16.878 0.890 -21.357 1.00 91.25 87 PRO A N 1
ATOM 671 C CA . PRO A 1 87 ? 16.242 2.189 -21.603 1.00 91.25 87 PRO A CA 1
ATOM 672 C C . PRO A 1 87 ? 15.757 2.886 -20.334 1.00 91.25 87 PRO A C 1
ATOM 674 O O . PRO A 1 87 ? 15.381 2.207 -19.389 1.00 91.25 87 PRO A O 1
ATOM 677 N N . ASN A 1 88 ? 15.670 4.218 -20.337 1.00 90.12 88 ASN A N 1
ATOM 678 C CA . ASN A 1 88 ? 14.985 4.918 -19.246 1.00 90.12 88 ASN A CA 1
ATOM 679 C C . ASN A 1 88 ? 13.497 4.554 -19.267 1.00 90.12 88 ASN A C 1
ATOM 681 O O . ASN A 1 88 ? 12.850 4.719 -20.304 1.00 90.12 88 ASN A O 1
ATOM 685 N N . VAL A 1 89 ? 12.972 4.092 -18.136 1.00 91.94 89 VAL A N 1
ATOM 686 C CA . VAL A 1 89 ? 11.569 3.680 -17.997 1.00 91.94 89 VAL A CA 1
ATOM 687 C C . VAL A 1 89 ? 11.005 4.111 -16.654 1.00 91.94 89 VAL A C 1
ATOM 689 O O . VAL A 1 89 ? 11.737 4.231 -15.676 1.00 91.94 89 VAL A O 1
ATOM 692 N N . ASP A 1 90 ? 9.691 4.305 -16.587 1.00 89.56 90 ASP A N 1
ATOM 693 C CA . ASP A 1 90 ? 9.009 4.563 -15.315 1.00 89.56 90 ASP A CA 1
ATOM 694 C C . ASP A 1 90 ? 8.913 3.285 -14.478 1.00 89.56 90 ASP A C 1
ATOM 696 O O . ASP A 1 90 ? 8.988 3.342 -13.248 1.00 89.56 90 ASP A O 1
ATOM 700 N N . ARG A 1 91 ? 8.789 2.123 -15.133 1.00 89.44 91 ARG A N 1
ATOM 701 C CA . ARG A 1 91 ? 8.714 0.829 -14.459 1.00 89.44 91 ARG A CA 1
ATOM 702 C C . ARG A 1 91 ? 9.504 -0.260 -15.170 1.00 89.44 91 ARG A C 1
ATOM 704 O O . ARG A 1 91 ? 9.372 -0.479 -16.375 1.00 89.44 91 ARG A O 1
ATOM 711 N N . LEU A 1 92 ? 10.289 -0.996 -14.390 1.00 95.00 92 LEU A N 1
ATOM 712 C CA . LEU A 1 92 ? 11.073 -2.132 -14.863 1.00 95.00 92 LEU A CA 1
ATOM 713 C C . LEU A 1 92 ? 10.577 -3.425 -14.212 1.00 95.00 92 LEU A C 1
ATOM 715 O O . LEU A 1 92 ? 10.645 -3.577 -12.991 1.00 95.00 92 LEU A O 1
ATOM 719 N N . LEU A 1 93 ? 10.089 -4.353 -15.039 1.00 93.12 93 LEU A N 1
ATOM 720 C CA . LEU A 1 93 ? 9.590 -5.654 -14.604 1.00 93.12 93 LEU A CA 1
ATOM 721 C C . LEU A 1 93 ? 10.638 -6.725 -14.906 1.00 93.12 93 LEU A C 1
ATOM 723 O O . LEU A 1 93 ? 11.015 -6.944 -16.055 1.00 93.12 93 LEU A O 1
ATOM 727 N N . LEU A 1 94 ? 11.134 -7.368 -13.857 1.00 95.62 94 LEU A N 1
ATOM 728 C CA . LEU A 1 94 ? 12.192 -8.378 -13.886 1.00 95.62 94 LEU A CA 1
ATOM 729 C C . LEU A 1 94 ? 11.799 -9.600 -13.046 1.00 95.62 94 LEU A C 1
ATOM 731 O O . LEU A 1 94 ? 12.660 -10.270 -12.467 1.00 95.62 94 LEU A O 1
ATOM 735 N N . ILE A 1 95 ? 10.505 -9.897 -12.977 1.00 87.94 95 ILE A N 1
ATOM 736 C CA . ILE A 1 95 ? 9.960 -10.976 -12.157 1.00 87.94 95 ILE A CA 1
ATOM 737 C C . ILE A 1 95 ? 10.442 -12.331 -12.695 1.00 87.94 95 ILE A C 1
ATOM 739 O O . ILE A 1 95 ? 10.580 -12.513 -13.905 1.00 87.94 95 ILE A O 1
ATOM 743 N N . ALA A 1 96 ? 10.686 -13.298 -11.810 1.00 86.44 96 ALA A N 1
ATOM 7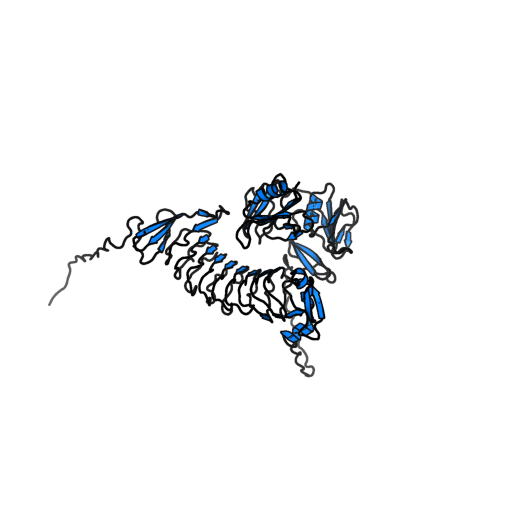44 C CA . ALA A 1 96 ? 11.016 -14.674 -12.192 1.00 86.44 96 ALA A CA 1
ATOM 745 C C . ALA A 1 96 ? 12.247 -14.772 -13.116 1.00 86.44 96 ALA A C 1
ATOM 747 O O . ALA A 1 96 ? 12.192 -15.299 -14.229 1.00 86.44 96 ALA A O 1
ATOM 748 N N . ASN A 1 97 ? 13.363 -14.225 -12.642 1.00 93.75 97 ASN A N 1
ATOM 749 C CA . ASN A 1 97 ? 14.679 -14.291 -13.272 1.00 93.75 97 ASN A CA 1
ATOM 750 C C . ASN A 1 97 ? 15.702 -14.872 -12.263 1.00 93.75 97 ASN A C 1
ATOM 752 O O . ASN A 1 97 ? 15.311 -15.482 -11.270 1.00 93.75 97 ASN A O 1
ATOM 756 N N . HIS A 1 98 ? 17.006 -14.708 -12.513 1.00 94.75 98 HIS A N 1
ATOM 757 C CA . HIS A 1 98 ? 18.091 -15.216 -11.655 1.00 94.75 98 HIS A CA 1
ATOM 758 C C . HIS A 1 98 ? 19.019 -14.080 -11.208 1.00 94.75 98 HIS A C 1
ATOM 760 O O . HIS A 1 98 ? 20.243 -14.201 -11.244 1.00 94.75 98 HIS A O 1
ATOM 766 N N . LEU A 1 99 ? 18.448 -12.917 -10.884 1.00 96.88 99 LEU A N 1
ATOM 767 C CA . LEU A 1 99 ? 19.226 -11.691 -10.735 1.00 96.88 99 LEU A CA 1
ATOM 768 C C . LEU A 1 99 ? 20.339 -11.791 -9.687 1.00 96.88 99 LEU A C 1
ATOM 770 O O . LEU A 1 99 ? 20.160 -12.243 -8.560 1.00 96.88 99 LEU A O 1
ATOM 774 N N . THR A 1 100 ? 21.492 -11.244 -10.056 1.00 93.38 100 THR A N 1
ATOM 775 C CA . THR A 1 100 ? 22.589 -10.924 -9.137 1.00 93.38 100 THR A CA 1
ATOM 776 C C . THR A 1 100 ? 22.591 -9.423 -8.813 1.00 93.38 100 THR A C 1
ATOM 778 O O . THR A 1 100 ? 21.974 -8.645 -9.556 1.00 93.38 100 THR A O 1
ATOM 781 N N . PRO A 1 101 ? 23.274 -8.980 -7.732 1.00 94.19 101 PRO A N 1
ATOM 782 C CA . PRO A 1 101 ? 23.334 -7.569 -7.359 1.00 94.19 101 PRO A CA 1
ATOM 783 C C . PRO A 1 101 ? 23.628 -6.653 -8.549 1.00 94.19 101 PRO A C 1
ATOM 785 O O . PRO A 1 101 ? 24.640 -6.804 -9.239 1.00 94.19 101 PRO A O 1
ATOM 788 N N . SER A 1 102 ? 22.702 -5.727 -8.800 1.00 93.31 102 SER A N 1
ATOM 789 C CA . SER A 1 102 ? 22.669 -4.882 -9.997 1.00 93.31 102 SER A CA 1
ATOM 790 C C . SER A 1 102 ? 22.579 -3.398 -9.638 1.00 93.31 102 SER A C 1
ATOM 792 O O . SER A 1 102 ? 22.054 -3.017 -8.590 1.00 93.31 102 SER A O 1
ATOM 794 N N . ASP A 1 103 ? 23.124 -2.554 -10.515 1.00 93.19 103 ASP A N 1
ATOM 795 C CA . ASP A 1 103 ? 23.170 -1.102 -10.336 1.00 93.19 103 ASP A CA 1
ATOM 796 C C . ASP A 1 103 ? 22.091 -0.425 -11.193 1.00 93.19 103 ASP A C 1
ATOM 798 O O . ASP A 1 103 ? 22.260 -0.241 -12.399 1.00 93.19 103 ASP A O 1
ATOM 802 N N . PHE A 1 104 ? 20.978 -0.067 -10.555 1.00 93.56 104 PHE A N 1
ATOM 803 C CA . PHE A 1 104 ? 19.855 0.663 -11.142 1.00 93.56 104 PHE A CA 1
ATOM 804 C C . PHE A 1 104 ? 19.943 2.173 -10.900 1.00 93.56 104 PHE A C 1
ATOM 806 O O . PHE A 1 104 ? 19.111 2.921 -11.404 1.00 93.56 104 PHE A O 1
ATOM 813 N N . SER A 1 105 ? 20.950 2.663 -10.165 1.00 89.88 105 SER A N 1
ATOM 814 C CA . SER A 1 105 ? 20.974 4.053 -9.687 1.00 89.88 105 SER A CA 1
ATOM 815 C C . SER A 1 105 ? 21.179 5.093 -10.794 1.00 89.88 105 SER A C 1
ATOM 817 O O . SER A 1 105 ? 21.211 6.292 -10.521 1.00 89.88 105 SER A O 1
ATOM 819 N N . ARG A 1 106 ? 21.409 4.643 -12.033 1.00 85.62 106 ARG A N 1
ATOM 820 C CA . ARG A 1 106 ? 21.584 5.500 -13.211 1.00 85.62 106 ARG A CA 1
ATOM 821 C C . ARG A 1 106 ? 20.263 5.933 -13.832 1.00 85.62 106 ARG A C 1
ATOM 823 O O . ARG A 1 106 ? 20.249 6.983 -14.468 1.00 85.62 106 ARG A O 1
ATOM 830 N N . ASP A 1 107 ? 19.198 5.155 -13.658 1.00 83.31 107 ASP A N 1
ATOM 831 C CA . ASP A 1 107 ? 17.872 5.573 -14.096 1.00 83.31 107 ASP A CA 1
ATOM 832 C C . ASP A 1 107 ? 17.293 6.521 -13.044 1.00 83.31 107 ASP A C 1
ATOM 834 O O . ASP A 1 107 ? 17.083 6.161 -11.891 1.00 83.31 107 ASP A O 1
ATOM 838 N N . ILE A 1 108 ? 17.098 7.778 -13.424 1.00 84.19 108 ILE A N 1
ATOM 839 C CA . ILE A 1 108 ? 16.608 8.819 -12.516 1.00 84.19 108 ILE A CA 1
ATOM 840 C C . ILE A 1 108 ? 15.104 9.069 -12.658 1.00 84.19 108 ILE A C 1
ATOM 842 O O . ILE A 1 108 ? 14.588 9.964 -11.985 1.00 84.19 108 ILE A O 1
ATOM 846 N N . GLN A 1 109 ? 14.425 8.355 -13.560 1.00 86.44 109 GLN A N 1
ATOM 847 C CA . GLN A 1 109 ? 12.984 8.474 -13.782 1.00 86.44 109 GLN A CA 1
ATOM 848 C C . GLN A 1 109 ? 12.212 7.288 -13.216 1.00 86.44 109 GLN A C 1
ATOM 850 O O . GLN A 1 109 ? 11.074 7.490 -12.815 1.00 86.44 109 GLN A O 1
ATOM 855 N N . MET A 1 110 ? 12.840 6.113 -13.106 1.00 91.94 110 MET A N 1
ATOM 856 C CA . MET A 1 110 ? 12.195 4.906 -12.591 1.00 91.94 110 MET A CA 1
ATOM 857 C C . MET A 1 110 ? 11.505 5.125 -11.239 1.00 91.94 110 MET A C 1
ATOM 859 O O . MET A 1 110 ? 12.124 5.530 -10.250 1.00 91.94 110 MET A O 1
ATOM 863 N N . VAL A 1 111 ? 10.210 4.814 -11.231 1.00 91.31 111 VAL A N 1
ATOM 864 C CA . VAL A 1 111 ? 9.282 4.939 -10.106 1.00 91.31 111 VAL A CA 1
ATOM 865 C C . VAL A 1 111 ? 8.989 3.570 -9.498 1.00 91.31 111 VAL A C 1
ATOM 867 O O . VAL A 1 111 ? 8.911 3.472 -8.278 1.00 91.31 111 VAL A O 1
ATOM 870 N N . ASP A 1 112 ? 8.898 2.513 -10.308 1.00 88.50 112 ASP A N 1
ATOM 871 C CA . ASP A 1 112 ? 8.586 1.161 -9.834 1.00 88.50 112 ASP A CA 1
ATOM 872 C C . ASP A 1 112 ? 9.618 0.132 -10.334 1.00 88.50 112 ASP A C 1
ATOM 874 O O . ASP A 1 112 ? 9.923 0.048 -11.526 1.00 88.50 112 ASP A O 1
ATOM 878 N N . LEU A 1 113 ? 10.136 -0.697 -9.426 1.00 95.94 113 LEU A N 1
ATOM 879 C CA . LEU A 1 113 ? 11.057 -1.793 -9.738 1.00 95.94 113 LEU A CA 1
ATOM 880 C C . LEU A 1 113 ? 10.500 -3.105 -9.192 1.00 95.94 113 LEU A C 1
ATOM 882 O O . LEU A 1 113 ? 10.357 -3.263 -7.979 1.00 95.94 113 LEU A O 1
ATOM 886 N N . LEU A 1 114 ? 10.219 -4.048 -10.094 1.00 93.69 114 LEU A N 1
ATOM 887 C CA . LEU A 1 114 ? 9.661 -5.351 -9.750 1.00 93.69 114 LEU A CA 1
ATOM 888 C C . LEU A 1 114 ? 10.714 -6.428 -9.985 1.00 93.69 114 LEU A C 1
ATOM 890 O O . LEU A 1 114 ? 10.977 -6.816 -11.121 1.00 93.69 114 LEU A O 1
ATOM 894 N N . ILE A 1 115 ? 11.325 -6.903 -8.903 1.00 96.44 115 ILE A N 1
ATOM 895 C CA . ILE A 1 115 ? 12.369 -7.939 -8.903 1.00 96.44 115 ILE A CA 1
ATOM 896 C C . ILE A 1 115 ? 11.939 -9.155 -8.066 1.00 96.44 115 ILE A C 1
ATOM 898 O O . ILE A 1 115 ? 12.766 -9.875 -7.497 1.00 96.44 115 ILE A O 1
ATOM 902 N N . GLY A 1 116 ? 10.632 -9.416 -8.020 1.00 88.56 116 GLY A N 1
ATOM 903 C CA . GLY A 1 116 ? 10.074 -10.592 -7.367 1.00 88.56 116 GLY A CA 1
ATOM 904 C C . GLY A 1 116 ? 10.512 -11.914 -8.014 1.00 88.56 116 GLY A C 1
ATOM 905 O O . GLY A 1 116 ? 10.910 -11.961 -9.178 1.00 88.56 116 GLY A O 1
ATOM 906 N N . TRP A 1 117 ? 10.441 -13.009 -7.262 1.00 88.19 117 TRP A N 1
ATOM 907 C CA . TRP A 1 117 ? 10.685 -14.377 -7.720 1.00 88.19 117 TRP A CA 1
ATOM 908 C C . TRP A 1 117 ? 12.084 -14.603 -8.319 1.00 88.19 117 TRP A C 1
ATOM 910 O O . TRP A 1 117 ? 12.251 -15.396 -9.237 1.00 88.19 117 TRP A O 1
ATOM 920 N N . ASN A 1 118 ? 13.107 -13.922 -7.796 1.00 92.31 118 ASN A N 1
ATOM 921 C CA . ASN A 1 118 ? 14.492 -13.993 -8.283 1.00 92.31 118 ASN A CA 1
ATOM 922 C C . ASN A 1 118 ? 15.408 -14.908 -7.455 1.00 92.31 118 ASN A C 1
ATOM 924 O O . ASN A 1 118 ? 16.626 -14.898 -7.629 1.00 92.31 118 ASN A O 1
ATOM 928 N N . ALA A 1 119 ? 14.836 -15.676 -6.522 1.00 94.00 119 ALA A N 1
ATOM 929 C CA . ALA A 1 119 ? 15.567 -16.519 -5.573 1.00 94.00 119 ALA A CA 1
ATOM 930 C C . ALA A 1 119 ? 16.626 -15.762 -4.736 1.00 94.00 119 ALA A C 1
ATOM 932 O O . ALA A 1 119 ? 17.585 -16.360 -4.242 1.00 94.00 119 ALA A O 1
ATOM 933 N N . LEU A 1 120 ? 16.450 -14.450 -4.539 1.00 96.62 120 LEU A N 1
ATOM 934 C CA . LEU A 1 120 ? 17.380 -13.615 -3.779 1.00 96.62 120 LEU A CA 1
ATOM 935 C C . LEU A 1 120 ? 17.377 -14.016 -2.302 1.00 96.62 120 LEU A C 1
ATOM 937 O O . LEU A 1 120 ? 16.324 -14.102 -1.676 1.00 96.62 120 LEU A O 1
ATOM 941 N N . THR A 1 121 ? 18.556 -14.216 -1.717 1.00 96.06 121 THR A N 1
ATOM 942 C CA . THR A 1 121 ? 18.715 -14.413 -0.262 1.00 96.06 121 THR A CA 1
ATOM 943 C C . THR A 1 121 ? 19.107 -13.130 0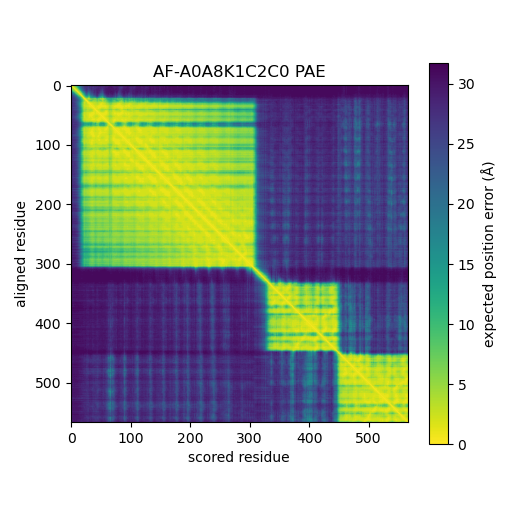.470 1.00 96.06 121 THR A C 1
ATOM 945 O O . THR A 1 121 ? 18.979 -13.050 1.688 1.00 96.06 121 THR A O 1
ATOM 948 N N . SER A 1 122 ? 19.578 -12.126 -0.271 1.00 94.94 122 SER A N 1
ATOM 949 C CA . SER A 1 122 ? 19.872 -10.776 0.200 1.00 94.94 122 SER A CA 1
ATOM 950 C C . SER A 1 122 ? 19.706 -9.790 -0.959 1.00 94.94 122 SER A C 1
ATOM 952 O O . SER A 1 122 ? 19.860 -10.160 -2.125 1.00 94.94 122 SER A O 1
ATOM 954 N N . ILE A 1 123 ? 19.425 -8.532 -0.624 1.00 95.00 123 ILE A N 1
ATOM 955 C CA . ILE A 1 123 ? 19.456 -7.394 -1.553 1.00 95.00 123 ILE A CA 1
ATOM 956 C C . ILE A 1 123 ? 20.713 -6.526 -1.375 1.00 95.00 123 ILE A C 1
ATOM 958 O O . ILE A 1 123 ? 20.805 -5.425 -1.918 1.00 95.00 123 ILE A O 1
ATOM 962 N N . ASP A 1 124 ? 21.711 -7.014 -0.642 1.00 91.44 124 ASP A N 1
ATOM 963 C CA . ASP A 1 124 ? 22.986 -6.320 -0.486 1.00 91.44 124 ASP A CA 1
ATOM 964 C C . ASP A 1 124 ? 23.715 -6.181 -1.828 1.00 91.44 124 ASP A C 1
ATOM 966 O O . ASP A 1 124 ? 23.785 -7.104 -2.641 1.00 91.44 124 ASP A O 1
ATOM 970 N N . GLY A 1 125 ? 24.296 -5.003 -2.056 1.00 91.44 125 GLY A N 1
ATOM 971 C CA . GLY A 1 125 ? 25.025 -4.689 -3.286 1.00 91.44 125 GLY A CA 1
ATOM 972 C C . GLY A 1 125 ? 24.142 -4.248 -4.454 1.00 91.44 125 GLY A C 1
ATOM 973 O O . GLY A 1 125 ? 24.682 -3.750 -5.444 1.00 91.44 125 GLY A O 1
ATOM 974 N N . PHE A 1 126 ? 22.816 -4.364 -4.340 1.00 95.00 126 PHE A N 1
ATOM 975 C CA . PHE A 1 126 ? 21.916 -3.648 -5.235 1.00 95.00 126 PHE A CA 1
ATOM 976 C C . PHE A 1 126 ? 22.029 -2.146 -4.986 1.00 95.00 126 PHE A C 1
ATOM 978 O O . PHE A 1 126 ? 22.189 -1.688 -3.853 1.00 95.00 126 PHE A O 1
ATOM 985 N N . LYS A 1 127 ? 21.947 -1.367 -6.063 1.00 94.50 127 LYS A N 1
ATOM 986 C CA . LYS A 1 127 ? 21.826 0.088 -5.975 1.00 94.50 127 LYS A CA 1
ATOM 987 C C . LYS A 1 127 ? 20.560 0.510 -6.677 1.00 94.50 127 LYS A C 1
ATOM 989 O O . LYS A 1 127 ? 20.391 0.227 -7.857 1.00 94.50 127 LYS A O 1
ATOM 994 N N . PHE A 1 128 ? 19.695 1.189 -5.950 1.00 95.19 128 PHE A N 1
ATOM 995 C CA . PHE A 1 128 ? 18.367 1.543 -6.421 1.00 95.19 128 PHE A CA 1
ATOM 996 C C . PHE A 1 128 ? 18.311 2.988 -6.937 1.00 95.19 128 PHE A C 1
ATOM 998 O O . PHE A 1 128 ? 19.157 3.811 -6.565 1.00 95.19 128 PHE A O 1
ATOM 1005 N N . PRO A 1 129 ? 17.339 3.308 -7.807 1.00 91.81 129 PRO A N 1
ATOM 1006 C CA . PRO A 1 129 ? 17.171 4.651 -8.335 1.00 91.81 129 PRO A CA 1
ATOM 1007 C C . PRO A 1 129 ? 16.615 5.613 -7.270 1.00 91.81 129 PRO A C 1
ATOM 1009 O O . PRO A 1 129 ? 15.851 5.209 -6.393 1.00 91.81 129 PRO A O 1
ATOM 1012 N N . PRO A 1 130 ? 16.976 6.907 -7.318 1.00 87.62 130 PRO A N 1
ATOM 1013 C CA . PRO A 1 130 ? 16.649 7.854 -6.251 1.00 87.62 130 PRO A CA 1
ATOM 1014 C C . PRO A 1 130 ? 15.159 8.217 -6.177 1.00 87.62 130 PRO A C 1
ATOM 1016 O O . PRO A 1 130 ? 14.695 8.628 -5.118 1.00 87.62 130 PRO A O 1
ATOM 1019 N N . LYS A 1 131 ? 14.401 8.072 -7.272 1.00 90.25 131 LYS A N 1
ATOM 1020 C CA . LYS A 1 131 ? 12.953 8.343 -7.320 1.00 90.25 131 LYS A CA 1
ATOM 1021 C C . LYS A 1 131 ? 12.084 7.100 -7.098 1.00 90.25 131 LYS A C 1
ATOM 1023 O O . LYS A 1 131 ? 10.872 7.185 -7.276 1.00 90.25 131 LYS A O 1
ATOM 1028 N N . LEU A 1 132 ? 12.692 5.972 -6.720 1.00 94.56 132 LEU A N 1
ATOM 1029 C CA . LEU A 1 132 ? 11.973 4.717 -6.555 1.00 94.56 132 LEU A CA 1
ATOM 1030 C C . LEU A 1 132 ? 10.879 4.852 -5.495 1.00 94.56 132 LEU A C 1
ATOM 1032 O O . LEU A 1 132 ? 11.163 5.134 -4.337 1.00 94.56 132 LEU A O 1
ATOM 1036 N N . ARG A 1 133 ? 9.638 4.616 -5.896 1.00 89.94 133 ARG A N 1
ATOM 1037 C CA . ARG A 1 133 ? 8.454 4.663 -5.046 1.00 89.94 133 ARG A CA 1
ATOM 1038 C C . ARG A 1 133 ? 7.964 3.262 -4.697 1.00 89.94 133 ARG A C 1
ATOM 1040 O O . ARG A 1 133 ? 7.651 3.013 -3.534 1.00 89.94 133 ARG A O 1
ATOM 1047 N N . GLY A 1 134 ? 7.885 2.377 -5.689 1.00 88.88 134 GLY A N 1
ATOM 1048 C CA . GLY A 1 134 ? 7.499 0.980 -5.529 1.00 88.88 134 GLY A CA 1
ATOM 1049 C C . GLY A 1 134 ? 8.699 0.051 -5.658 1.00 88.88 134 GLY A C 1
ATOM 1050 O O . GLY A 1 134 ? 9.377 0.045 -6.685 1.00 88.88 134 GLY A O 1
ATOM 1051 N N . LEU A 1 135 ? 8.950 -0.754 -4.627 1.00 96.50 135 LEU A N 1
ATOM 1052 C CA . LEU A 1 135 ? 9.951 -1.817 -4.663 1.00 96.50 135 LEU A CA 1
ATOM 1053 C C . LEU A 1 135 ? 9.283 -3.156 -4.369 1.00 96.50 135 LEU A C 1
ATOM 1055 O O . LEU A 1 135 ? 8.836 -3.397 -3.246 1.00 96.50 135 LEU A O 1
ATOM 1059 N N . ASP A 1 136 ? 9.242 -4.020 -5.378 1.00 91.81 136 ASP A N 1
ATOM 1060 C CA . ASP A 1 136 ? 8.703 -5.368 -5.259 1.00 91.81 136 ASP A CA 1
ATOM 1061 C C . ASP A 1 136 ? 9.818 -6.419 -5.197 1.00 91.81 136 ASP A C 1
ATOM 1063 O O . ASP A 1 136 ? 10.609 -6.591 -6.128 1.00 91.81 136 ASP A O 1
ATOM 1067 N N . LEU A 1 137 ? 9.865 -7.096 -4.049 1.00 94.88 137 LEU A N 1
ATOM 1068 C CA . LEU A 1 137 ? 10.786 -8.161 -3.667 1.00 94.88 137 LEU A CA 1
ATOM 1069 C C . LEU A 1 137 ? 10.036 -9.464 -3.342 1.00 94.88 137 LEU A C 1
ATOM 1071 O O . LEU A 1 137 ? 10.583 -10.331 -2.649 1.00 94.88 137 LEU A O 1
ATOM 1075 N N . GLU A 1 138 ? 8.801 -9.618 -3.818 1.00 89.06 138 GLU A N 1
ATOM 1076 C CA . GLU A 1 138 ? 7.958 -10.785 -3.563 1.00 89.06 138 GLU A CA 1
ATOM 1077 C C . GLU A 1 138 ? 8.642 -12.102 -3.959 1.00 89.06 138 GLU A C 1
ATOM 1079 O O . GLU A 1 138 ? 9.420 -12.144 -4.905 1.00 89.06 138 GLU A O 1
ATOM 1084 N N . GLY A 1 139 ? 8.355 -13.207 -3.268 1.00 82.50 139 GLY A N 1
ATOM 1085 C CA . GLY A 1 139 ? 8.701 -14.549 -3.754 1.00 82.50 139 GLY A CA 1
ATOM 1086 C C . GLY A 1 139 ? 10.204 -14.831 -3.779 1.00 82.50 139 GLY A C 1
ATOM 1087 O O . GLY A 1 139 ? 10.682 -15.663 -4.553 1.00 82.50 139 GLY A O 1
ATOM 1088 N N . ASN A 1 140 ? 10.970 -14.109 -2.965 1.00 92.44 140 ASN A N 1
ATOM 1089 C CA . ASN A 1 140 ? 12.395 -14.331 -2.774 1.00 92.44 140 ASN A CA 1
ATOM 1090 C C . ASN A 1 140 ? 12.638 -15.194 -1.517 1.00 92.44 140 ASN A C 1
ATOM 1092 O O . ASN A 1 140 ? 11.749 -15.847 -0.978 1.00 92.44 140 ASN A O 1
ATOM 1096 N N . SER A 1 141 ? 13.887 -15.297 -1.075 1.00 95.38 141 SER A N 1
ATOM 1097 C CA . SER A 1 141 ? 14.293 -16.035 0.127 1.00 95.38 141 SER A CA 1
ATOM 1098 C C . SER A 1 141 ? 14.950 -15.113 1.153 1.00 95.38 141 SER A C 1
ATOM 1100 O O . SER A 1 141 ? 15.894 -15.519 1.834 1.00 95.38 141 SER A O 1
ATOM 1102 N N . LEU A 1 142 ? 14.469 -13.871 1.256 1.00 96.25 142 LEU A N 1
ATOM 1103 C CA . LEU A 1 142 ? 15.003 -12.878 2.181 1.00 96.25 142 LEU A CA 1
ATOM 1104 C C . LEU A 1 142 ? 14.618 -13.245 3.616 1.00 96.25 142 LEU A C 1
ATOM 1106 O O . LEU A 1 142 ? 13.438 -13.306 3.947 1.00 96.25 142 LEU A O 1
ATOM 1110 N N . SER A 1 143 ? 15.615 -13.463 4.471 1.00 94.50 143 SER A N 1
ATOM 1111 C CA . SER A 1 143 ? 15.427 -13.614 5.924 1.00 94.50 143 SER A CA 1
ATOM 1112 C C . SER A 1 143 ? 15.920 -12.401 6.715 1.00 94.50 143 SER A C 1
ATOM 1114 O O . SER A 1 143 ? 15.691 -12.294 7.915 1.00 94.50 143 SER A O 1
ATOM 1116 N N . HIS A 1 144 ? 16.627 -11.489 6.049 1.00 89.88 144 HIS A N 1
ATOM 1117 C CA . HIS A 1 144 ? 17.113 -10.235 6.603 1.00 89.88 144 HIS A CA 1
ATOM 1118 C C . HIS A 1 144 ? 17.306 -9.219 5.474 1.00 89.88 144 HIS A C 1
ATOM 1120 O O . HIS A 1 144 ? 17.556 -9.597 4.329 1.00 89.88 144 HIS A O 1
ATOM 1126 N N . ILE A 1 145 ? 17.228 -7.932 5.809 1.00 91.75 145 ILE A N 1
ATOM 1127 C CA . ILE A 1 145 ? 17.561 -6.829 4.907 1.00 91.75 145 ILE A CA 1
ATOM 1128 C C . ILE A 1 145 ? 18.505 -5.897 5.656 1.00 91.75 145 ILE A C 1
ATOM 1130 O O . ILE A 1 145 ? 18.156 -5.393 6.725 1.00 91.75 145 ILE A O 1
ATOM 1134 N N . ALA A 1 146 ? 19.699 -5.669 5.108 1.00 87.88 146 ALA A N 1
ATOM 1135 C CA . ALA A 1 146 ? 20.668 -4.823 5.780 1.00 87.88 146 ALA A CA 1
ATOM 1136 C C . ALA A 1 146 ? 20.183 -3.369 5.880 1.00 87.88 146 ALA A C 1
ATOM 1138 O O . ALA A 1 146 ? 19.432 -2.843 5.050 1.00 87.88 146 ALA A O 1
ATOM 1139 N N . LYS A 1 147 ? 20.653 -2.696 6.931 1.00 84.81 147 LYS A N 1
ATOM 1140 C CA . LYS A 1 147 ? 20.292 -1.315 7.235 1.00 84.81 147 LYS A CA 1
ATOM 1141 C C . LYS A 1 147 ? 20.650 -0.374 6.075 1.00 84.81 147 LYS A C 1
ATOM 1143 O O . LYS A 1 147 ? 21.806 -0.315 5.667 1.00 84.81 147 LYS A O 1
ATOM 1148 N N . GLY A 1 148 ? 19.680 0.424 5.623 1.00 83.81 148 GLY A N 1
ATOM 1149 C CA . GLY A 1 148 ? 19.895 1.488 4.633 1.00 83.81 148 GLY A CA 1
ATOM 1150 C C . GLY A 1 148 ? 20.011 1.006 3.185 1.00 83.81 148 GLY A C 1
ATOM 1151 O O . GLY A 1 148 ? 20.438 1.776 2.331 1.00 83.81 148 GLY A O 1
ATOM 1152 N N . VAL A 1 149 ? 19.661 -0.254 2.906 1.00 90.25 149 VAL A N 1
ATOM 1153 C CA . VAL A 1 149 ? 19.625 -0.778 1.532 1.00 90.25 149 VAL A CA 1
ATOM 1154 C C . VAL A 1 149 ? 18.348 -0.356 0.798 1.00 90.25 149 VAL A C 1
ATOM 1156 O O . VAL A 1 149 ? 18.391 -0.091 -0.401 1.00 90.25 149 VAL A O 1
ATOM 1159 N N . ILE A 1 150 ? 17.223 -0.251 1.511 1.00 93.62 150 ILE A N 1
ATOM 1160 C CA . ILE A 1 150 ? 15.958 0.246 0.953 1.00 93.62 150 ILE A CA 1
ATOM 1161 C C . ILE A 1 150 ? 16.045 1.779 0.820 1.00 93.62 150 ILE A C 1
ATOM 1163 O O . ILE A 1 150 ? 16.390 2.434 1.805 1.00 93.62 150 ILE A O 1
ATOM 1167 N N . PRO A 1 151 ? 15.746 2.369 -0.353 1.00 92.44 151 PRO A N 1
ATOM 1168 C CA . PRO A 1 151 ? 15.827 3.818 -0.554 1.00 92.44 151 PRO A CA 1
ATOM 1169 C C . PRO A 1 151 ? 14.815 4.624 0.260 1.00 92.44 151 PRO A C 1
ATOM 1171 O O . PRO A 1 151 ? 13.656 4.234 0.385 1.00 92.44 151 PRO A O 1
ATOM 1174 N N . ASP A 1 152 ? 15.223 5.826 0.679 1.00 92.38 152 ASP A N 1
ATOM 1175 C CA . ASP A 1 152 ? 14.384 6.791 1.409 1.00 92.38 152 ASP A CA 1
ATOM 1176 C C . ASP A 1 152 ? 13.164 7.301 0.621 1.00 92.38 152 ASP A C 1
ATOM 1178 O O . ASP A 1 152 ? 12.300 7.961 1.194 1.00 92.38 152 ASP A O 1
ATOM 1182 N N . SER A 1 153 ? 13.079 7.035 -0.683 1.00 93.12 153 SER A N 1
ATOM 1183 C CA . SER A 1 153 ? 11.958 7.416 -1.551 1.00 93.12 153 SER A CA 1
ATOM 1184 C C . SER A 1 153 ? 10.828 6.383 -1.615 1.00 93.12 153 SER A C 1
ATOM 1186 O O . SER A 1 153 ? 9.738 6.724 -2.079 1.00 93.12 153 SER A O 1
ATOM 1188 N N . VAL A 1 154 ? 11.059 5.155 -1.137 1.00 95.25 154 VAL A N 1
ATOM 1189 C CA . VAL A 1 154 ? 10.102 4.048 -1.264 1.00 95.25 154 VAL A CA 1
ATOM 1190 C C . VAL A 1 154 ? 8.884 4.270 -0.369 1.00 95.25 154 VAL A C 1
ATOM 1192 O O . VAL A 1 154 ? 9.000 4.310 0.852 1.00 95.25 154 VAL A O 1
ATOM 1195 N N . THR A 1 155 ? 7.697 4.328 -0.980 1.00 92.31 155 THR A N 1
ATOM 1196 C CA . THR A 1 155 ? 6.409 4.425 -0.272 1.00 92.31 155 THR A CA 1
ATOM 1197 C C . THR A 1 155 ? 5.634 3.105 -0.271 1.00 92.31 155 THR A C 1
ATOM 1199 O O . THR A 1 155 ? 4.818 2.897 0.626 1.00 92.31 155 THR A O 1
ATOM 1202 N N . TYR A 1 156 ? 5.891 2.219 -1.244 1.00 89.88 156 TYR A N 1
ATOM 1203 C CA . TYR A 1 156 ? 5.304 0.879 -1.358 1.00 89.88 156 TYR A CA 1
ATOM 1204 C C . TYR A 1 156 ? 6.411 -0.176 -1.357 1.00 89.88 156 TYR A C 1
ATOM 1206 O O . TYR A 1 156 ? 7.257 -0.193 -2.253 1.00 89.88 156 TYR A O 1
ATOM 1214 N N . LEU A 1 157 ? 6.388 -1.069 -0.369 1.00 95.38 157 LEU A N 1
ATOM 1215 C CA . LEU A 1 157 ? 7.380 -2.131 -0.230 1.00 95.38 157 LEU A CA 1
ATOM 1216 C C . LEU A 1 157 ? 6.702 -3.499 -0.177 1.00 95.38 157 LEU A C 1
ATOM 1218 O O . LEU A 1 157 ? 5.996 -3.805 0.788 1.00 95.38 157 LEU A O 1
ATOM 1222 N N . TYR A 1 158 ? 6.955 -4.328 -1.191 1.00 91.25 158 TYR A N 1
ATOM 1223 C CA . TYR A 1 158 ? 6.420 -5.684 -1.273 1.00 91.25 158 TYR A CA 1
ATOM 1224 C C . TYR A 1 158 ? 7.479 -6.700 -0.861 1.00 91.25 158 TYR A C 1
ATOM 1226 O O . TYR A 1 158 ? 8.499 -6.858 -1.524 1.00 91.25 158 TYR A O 1
ATOM 1234 N N . LEU A 1 159 ? 7.227 -7.391 0.244 1.00 94.06 159 LEU A N 1
ATOM 1235 C CA . LEU A 1 159 ? 8.072 -8.437 0.824 1.00 94.06 159 LEU A CA 1
ATOM 1236 C C . LEU A 1 159 ? 7.305 -9.758 0.976 1.00 94.06 159 LEU A C 1
ATOM 1238 O O . LEU A 1 159 ? 7.737 -10.652 1.704 1.00 94.06 159 LEU A O 1
ATOM 1242 N N . THR A 1 160 ? 6.176 -9.893 0.283 1.00 87.81 160 THR A N 1
ATOM 1243 C CA . THR A 1 160 ? 5.333 -11.091 0.260 1.00 87.81 160 THR A CA 1
ATOM 1244 C C . THR A 1 160 ? 6.138 -12.353 -0.068 1.00 87.81 160 THR A C 1
ATOM 1246 O O . THR A 1 160 ? 7.058 -12.304 -0.881 1.00 87.81 160 THR A O 1
ATOM 1249 N N . SER A 1 161 ? 5.792 -13.498 0.523 1.00 87.44 161 SER A N 1
ATOM 1250 C CA . SER A 1 161 ? 6.412 -14.799 0.227 1.00 87.44 161 SER A CA 1
ATOM 1251 C C . SER A 1 161 ? 7.942 -14.780 0.368 1.00 87.44 161 SER A C 1
ATOM 1253 O O . SER A 1 161 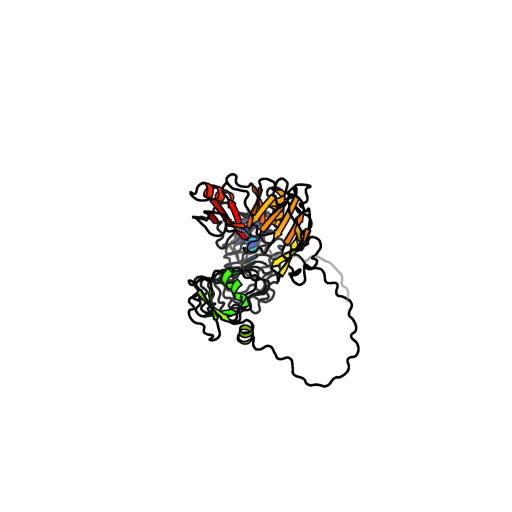? 8.667 -15.126 -0.563 1.00 87.44 161 SER A O 1
ATOM 1255 N N . ASN A 1 162 ? 8.429 -14.335 1.527 1.00 91.69 162 ASN A N 1
ATOM 1256 C CA . ASN A 1 162 ? 9.842 -14.367 1.915 1.00 91.69 162 ASN A CA 1
ATOM 1257 C C . ASN A 1 162 ? 10.011 -15.188 3.212 1.00 91.69 162 ASN A C 1
ATOM 1259 O O . ASN A 1 162 ? 9.156 -15.998 3.560 1.00 91.69 162 ASN A O 1
ATOM 1263 N N . LYS A 1 163 ? 11.146 -15.039 3.905 1.00 95.81 163 LYS A N 1
ATOM 1264 C CA . LYS A 1 163 ? 11.489 -15.758 5.146 1.00 95.81 163 LYS A CA 1
ATOM 1265 C C . LYS A 1 163 ? 11.739 -14.791 6.305 1.00 95.81 163 LYS A C 1
ATOM 1267 O O . LYS A 1 163 ? 12.594 -15.036 7.155 1.00 95.81 163 LYS A O 1
ATOM 1272 N N . LEU A 1 164 ? 11.084 -13.630 6.290 1.00 95.94 164 LEU A N 1
ATOM 1273 C CA . LEU A 1 164 ? 11.260 -12.619 7.328 1.00 95.94 164 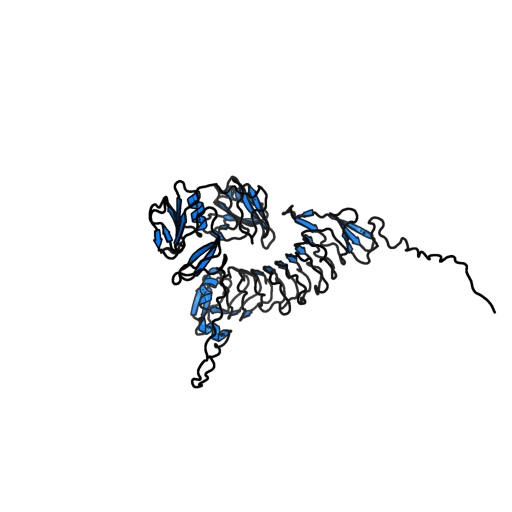LEU A CA 1
ATOM 1274 C C . LEU A 1 164 ? 10.481 -13.028 8.575 1.00 95.94 164 LEU A C 1
ATOM 1276 O O . LEU A 1 164 ? 9.287 -13.290 8.504 1.00 95.94 164 LEU A O 1
ATOM 1280 N N . SER A 1 165 ? 11.145 -13.031 9.726 1.00 95.50 165 SER A N 1
ATOM 1281 C CA . SER A 1 165 ? 10.501 -13.272 11.023 1.00 95.50 165 SER A CA 1
ATOM 1282 C C . SER A 1 165 ? 10.399 -12.011 11.888 1.00 95.50 165 SER A C 1
ATOM 1284 O O . SER A 1 165 ? 9.741 -12.012 12.926 1.00 95.50 165 SER A O 1
ATOM 1286 N N . SER A 1 166 ? 11.085 -10.935 11.493 1.00 94.06 166 SER A N 1
ATOM 1287 C CA . SER A 1 166 ? 11.122 -9.653 12.194 1.00 94.06 166 SER A CA 1
ATOM 1288 C C . SER A 1 166 ? 11.564 -8.535 11.246 1.00 94.06 166 SER A C 1
ATOM 1290 O O . SER A 1 166 ? 12.300 -8.777 10.288 1.00 94.06 166 SER A O 1
ATOM 1292 N N . LEU A 1 167 ? 11.154 -7.299 11.548 1.00 92.06 167 LEU A N 1
ATOM 1293 C CA . LEU A 1 167 ? 11.669 -6.083 10.909 1.00 92.06 167 LEU A CA 1
ATOM 1294 C C . LEU A 1 167 ? 12.844 -5.463 11.684 1.00 92.06 167 LEU A C 1
ATOM 1296 O O . LEU A 1 167 ? 13.418 -4.461 11.253 1.00 92.06 167 LEU A O 1
ATOM 1300 N N . ALA A 1 168 ? 13.235 -6.053 12.816 1.00 88.12 168 ALA A N 1
ATOM 1301 C CA . ALA A 1 168 ? 14.324 -5.551 13.636 1.00 88.12 168 ALA A CA 1
ATOM 1302 C C . ALA A 1 168 ? 15.644 -5.498 12.848 1.00 88.12 168 ALA A C 1
ATOM 1304 O O . ALA A 1 168 ? 16.061 -6.454 12.193 1.00 88.12 168 ALA A O 1
ATOM 1305 N N . GLY A 1 169 ? 16.328 -4.355 12.930 1.00 82.00 169 GLY A N 1
ATOM 1306 C CA . GLY A 1 169 ? 17.583 -4.113 12.212 1.00 82.00 169 GLY A CA 1
ATOM 1307 C C . GLY A 1 169 ? 17.410 -3.649 10.762 1.00 82.00 169 GLY A C 1
ATOM 1308 O O . GLY A 1 169 ? 18.392 -3.200 10.166 1.00 82.00 169 GLY A O 1
ATOM 1309 N N . ILE A 1 170 ? 16.186 -3.661 10.226 1.00 87.31 170 ILE A N 1
ATOM 1310 C CA . ILE A 1 170 ? 15.865 -3.048 8.938 1.00 87.31 170 ILE A CA 1
ATOM 1311 C C . ILE A 1 170 ? 15.590 -1.560 9.179 1.00 87.31 170 ILE A C 1
ATOM 1313 O O . ILE A 1 170 ? 14.733 -1.192 9.979 1.00 87.31 170 ILE A O 1
ATOM 1317 N N . SER A 1 171 ? 16.325 -0.678 8.496 1.00 88.12 171 SER A N 1
ATOM 1318 C CA . SER A 1 171 ? 15.985 0.751 8.492 1.00 88.12 171 SER A CA 1
ATOM 1319 C C . SER A 1 171 ? 14.917 0.979 7.444 1.00 88.12 171 SER A C 1
ATOM 1321 O O . SER A 1 171 ? 15.242 1.115 6.266 1.00 88.12 171 SER A O 1
ATOM 1323 N N . MET A 1 172 ? 13.662 0.990 7.880 1.00 90.44 172 MET A N 1
ATOM 1324 C CA . MET A 1 172 ? 12.551 1.352 7.010 1.00 90.44 172 MET A CA 1
ATOM 1325 C C . MET A 1 172 ? 12.617 2.846 6.671 1.00 90.44 172 MET A C 1
ATOM 1327 O O . MET A 1 172 ? 12.958 3.650 7.547 1.00 90.44 172 MET A O 1
ATOM 1331 N N . PRO A 1 173 ? 12.336 3.231 5.416 1.00 91.00 173 PRO A N 1
ATOM 1332 C CA . PRO A 1 173 ? 12.391 4.626 5.016 1.00 91.00 173 PRO A CA 1
ATOM 1333 C C . PRO A 1 173 ? 11.226 5.399 5.642 1.00 91.00 173 PRO A C 1
ATOM 1335 O O . PRO A 1 173 ? 10.112 4.893 5.737 1.00 91.00 173 PRO A O 1
ATOM 1338 N N . ALA A 1 174 ? 11.464 6.649 6.043 1.00 90.25 174 ALA A N 1
ATOM 1339 C CA . ALA A 1 174 ? 10.439 7.490 6.677 1.00 90.25 174 ALA A CA 1
ATOM 1340 C C . ALA A 1 174 ? 9.268 7.851 5.739 1.00 90.25 174 ALA A C 1
ATOM 1342 O O . ALA A 1 174 ? 8.244 8.354 6.188 1.00 90.25 174 ALA A O 1
ATOM 1343 N N . SER A 1 175 ? 9.438 7.633 4.434 1.00 91.19 175 SER A N 1
ATOM 1344 C CA . SER A 1 175 ? 8.407 7.810 3.411 1.00 91.19 175 SER A CA 1
ATOM 1345 C C . SER A 1 175 ? 7.528 6.571 3.213 1.00 91.19 175 SER A C 1
ATOM 1347 O O . SER A 1 175 ? 6.542 6.664 2.479 1.00 91.19 175 SER A O 1
ATOM 1349 N N . LEU A 1 176 ? 7.861 5.434 3.841 1.00 94.12 176 LEU A N 1
ATOM 1350 C CA . LEU A 1 176 ? 7.113 4.190 3.700 1.00 94.12 176 LEU A CA 1
ATOM 1351 C C . LEU A 1 176 ? 5.673 4.380 4.178 1.00 94.12 176 LEU A C 1
ATOM 1353 O O . LEU A 1 176 ? 5.445 4.836 5.293 1.00 94.12 176 LEU A O 1
ATOM 1357 N N . GLN A 1 177 ? 4.705 3.994 3.348 1.00 86.88 177 GLN A N 1
ATOM 1358 C CA . GLN A 1 177 ? 3.280 4.086 3.682 1.00 86.88 177 GLN A CA 1
ATOM 1359 C C . GLN A 1 177 ? 2.579 2.737 3.636 1.00 86.88 177 GLN A C 1
ATOM 1361 O O . GLN A 1 177 ? 1.731 2.462 4.483 1.00 86.88 177 GLN A O 1
ATOM 1366 N N . HIS A 1 178 ? 2.942 1.893 2.672 1.00 87.88 178 HIS A N 1
ATOM 1367 C CA . HIS A 1 178 ? 2.285 0.616 2.438 1.00 87.88 178 HIS A CA 1
ATOM 1368 C C . HIS A 1 178 ? 3.310 -0.512 2.467 1.00 87.88 178 HIS A C 1
ATOM 1370 O O . HIS A 1 178 ? 4.266 -0.529 1.686 1.00 87.88 178 HIS A O 1
ATOM 1376 N N . LEU A 1 179 ? 3.101 -1.451 3.387 1.00 94.25 179 LEU A N 1
ATOM 1377 C CA . LEU A 1 179 ? 4.013 -2.552 3.653 1.00 94.25 179 LEU A CA 1
ATOM 1378 C C . LEU A 1 179 ? 3.299 -3.895 3.458 1.00 94.25 179 LEU A C 1
ATOM 1380 O O . LEU A 1 179 ? 2.309 -4.186 4.131 1.00 94.25 179 LEU A O 1
ATOM 1384 N N . PHE A 1 180 ? 3.805 -4.722 2.543 1.00 90.56 180 PHE A N 1
ATOM 1385 C CA . PHE A 1 180 ? 3.233 -6.036 2.245 1.00 90.56 180 PHE A CA 1
ATOM 1386 C C . PHE A 1 180 ? 4.167 -7.145 2.727 1.00 90.56 180 PHE A C 1
ATOM 1388 O O . PHE A 1 180 ? 5.279 -7.284 2.231 1.00 90.56 180 PHE A O 1
ATOM 1395 N N . LEU A 1 181 ? 3.719 -7.920 3.713 1.00 92.94 181 LEU A N 1
ATOM 1396 C CA . LEU A 1 181 ? 4.485 -8.938 4.445 1.00 92.94 181 LEU A CA 1
ATOM 1397 C C . LEU A 1 181 ? 3.798 -10.308 4.417 1.00 92.94 181 LEU A C 1
ATOM 1399 O O . LEU A 1 181 ? 4.133 -11.180 5.219 1.00 92.94 181 LEU A O 1
ATOM 1403 N N . MET A 1 182 ? 2.832 -10.513 3.521 1.00 91.00 182 MET A N 1
ATOM 1404 C CA . MET A 1 182 ? 2.064 -11.758 3.438 1.00 91.00 182 MET A CA 1
ATOM 1405 C C . MET A 1 182 ? 2.986 -12.976 3.275 1.00 91.00 182 MET A C 1
ATOM 1407 O O . MET A 1 182 ? 4.035 -12.875 2.640 1.00 91.00 182 MET A O 1
ATOM 1411 N N . PHE A 1 183 ? 2.603 -14.124 3.832 1.00 87.19 183 PHE A N 1
ATOM 1412 C CA . PHE A 1 183 ? 3.335 -15.393 3.719 1.00 87.19 183 PHE A CA 1
ATOM 1413 C C . PHE A 1 183 ? 4.822 -15.279 4.104 1.00 87.19 183 PHE A C 1
ATOM 1415 O O . PHE A 1 183 ? 5.714 -15.607 3.324 1.00 87.19 183 PHE A O 1
ATOM 1422 N N . ASN A 1 184 ? 5.084 -14.778 5.309 1.00 92.19 184 ASN A N 1
ATOM 1423 C CA . ASN A 1 184 ? 6.406 -14.741 5.933 1.00 92.19 184 ASN A CA 1
ATOM 1424 C C . ASN A 1 184 ? 6.389 -15.565 7.242 1.00 92.19 184 ASN A C 1
ATOM 1426 O O . ASN A 1 184 ? 5.521 -16.416 7.447 1.00 92.19 184 ASN A O 1
ATOM 1430 N N . GLU A 1 185 ? 7.359 -15.343 8.128 1.00 95.69 185 GLU A N 1
ATOM 1431 C CA . GLU A 1 185 ? 7.559 -16.093 9.372 1.00 95.69 185 GLU A CA 1
ATOM 1432 C C . GLU A 1 185 ? 7.330 -15.219 10.624 1.00 95.69 185 GLU A C 1
ATOM 1434 O O . GLU A 1 185 ? 7.895 -15.482 11.687 1.00 95.69 185 GLU A O 1
ATOM 1439 N N . PHE A 1 186 ? 6.527 -14.150 10.523 1.00 95.75 186 PHE A N 1
ATOM 1440 C CA . PHE A 1 186 ? 6.272 -13.244 11.649 1.00 95.75 186 PHE A CA 1
ATOM 1441 C C . PHE A 1 186 ? 5.431 -13.912 12.739 1.00 95.75 186 PHE A C 1
ATOM 1443 O O . PHE A 1 186 ? 4.285 -14.293 12.514 1.00 95.75 186 PHE A O 1
ATOM 1450 N N . THR A 1 187 ? 5.980 -13.973 13.952 1.00 94.38 187 THR A N 1
ATOM 1451 C CA . THR A 1 187 ? 5.275 -14.445 15.159 1.00 94.38 187 THR A CA 1
ATOM 1452 C C . THR A 1 187 ? 4.905 -13.315 16.119 1.00 94.38 187 THR A C 1
ATOM 1454 O O . THR A 1 187 ? 4.286 -13.560 17.150 1.00 94.38 187 THR A O 1
ATOM 1457 N N . SER A 1 188 ? 5.328 -12.085 15.826 1.00 92.62 188 SER A N 1
ATOM 1458 C CA . SER A 1 188 ? 5.066 -10.891 16.632 1.00 92.62 188 SER A CA 1
ATOM 1459 C C . SER A 1 188 ? 4.781 -9.690 15.740 1.00 92.62 188 SER A C 1
ATOM 1461 O O . SER A 1 188 ? 5.358 -9.570 14.657 1.00 92.62 188 SER A O 1
ATOM 1463 N N . LEU A 1 189 ? 3.936 -8.785 16.228 1.00 94.56 189 LEU A N 1
ATOM 1464 C CA . LEU A 1 189 ? 3.578 -7.556 15.535 1.00 94.56 189 LEU A CA 1
ATOM 1465 C C . LEU A 1 189 ? 4.483 -6.411 15.998 1.00 94.56 189 LEU A C 1
ATOM 1467 O O . LEU A 1 189 ? 4.309 -5.885 17.094 1.00 94.56 189 LEU A O 1
ATOM 1471 N N . ASP A 1 190 ? 5.441 -6.044 15.154 1.00 91.06 190 ASP A N 1
ATOM 1472 C CA . ASP A 1 190 ? 6.324 -4.893 15.347 1.00 91.06 190 ASP A CA 1
ATOM 1473 C C . ASP A 1 190 ? 6.454 -4.169 14.004 1.00 91.06 190 ASP A C 1
ATOM 1475 O O . ASP A 1 190 ? 7.122 -4.652 13.084 1.00 91.06 190 ASP A O 1
ATOM 1479 N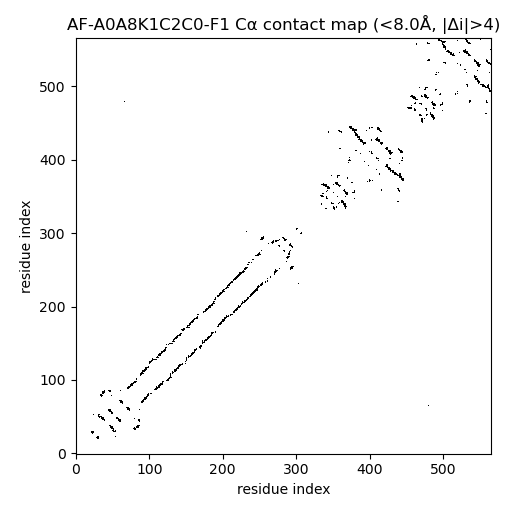 N . LEU A 1 191 ? 5.712 -3.070 13.859 1.00 93.81 191 LEU A N 1
ATOM 1480 C CA . LEU A 1 191 ? 5.580 -2.322 12.613 1.00 93.81 191 LEU A CA 1
ATOM 1481 C C . LEU A 1 191 ? 6.285 -0.963 12.725 1.00 93.81 191 LEU A C 1
ATOM 1483 O O . LEU A 1 191 ? 6.230 -0.329 13.779 1.00 93.81 191 LEU A O 1
ATOM 1487 N N . PRO A 1 192 ? 6.922 -0.478 11.645 1.00 92.81 192 PRO A N 1
ATOM 1488 C CA . PRO A 1 192 ? 7.566 0.831 11.644 1.00 92.81 192 PRO A CA 1
ATOM 1489 C C . PRO A 1 192 ? 6.540 1.966 11.778 1.00 92.81 192 PRO A C 1
ATOM 1491 O O . PRO A 1 192 ? 5.451 1.902 11.212 1.00 92.81 192 PRO A O 1
ATOM 1494 N N . GLU A 1 193 ? 6.910 3.041 12.477 1.00 90.31 193 GLU A N 1
ATOM 1495 C CA . GLU A 1 193 ? 6.109 4.272 12.518 1.00 90.31 193 GLU A CA 1
ATOM 1496 C C . GLU A 1 193 ? 5.979 4.916 11.126 1.00 90.31 193 GLU A C 1
ATOM 1498 O O . GLU A 1 193 ? 6.864 4.785 10.281 1.00 90.31 193 GLU A O 1
ATOM 1503 N N . GLY A 1 194 ? 4.892 5.663 10.910 1.00 88.19 194 GLY A N 1
ATOM 1504 C CA . GLY A 1 194 ? 4.648 6.431 9.680 1.00 88.19 194 GLY A CA 1
ATOM 1505 C C . GLY A 1 194 ? 3.900 5.682 8.572 1.00 88.19 194 GLY A C 1
ATOM 1506 O O . GLY A 1 194 ? 3.469 6.319 7.608 1.00 88.19 194 GLY A O 1
ATOM 1507 N N . ILE A 1 195 ? 3.713 4.364 8.705 1.00 92.19 195 ILE A N 1
ATOM 1508 C CA . ILE A 1 195 ? 2.955 3.577 7.728 1.00 92.19 195 ILE A CA 1
ATOM 1509 C C . ILE A 1 195 ? 1.444 3.766 7.900 1.00 92.19 195 ILE A C 1
ATOM 1511 O O . ILE A 1 195 ? 0.934 3.831 9.015 1.00 92.19 195 ILE A O 1
ATOM 1515 N N . LEU A 1 196 ? 0.732 3.773 6.774 1.00 83.94 196 LEU A N 1
ATOM 1516 C CA . LEU A 1 196 ? -0.729 3.848 6.712 1.00 83.94 196 LEU A CA 1
ATOM 1517 C C . LEU A 1 196 ? -1.359 2.455 6.663 1.00 83.94 196 LEU A C 1
ATOM 1519 O O . LEU A 1 196 ? -2.432 2.238 7.219 1.00 83.94 196 LEU A O 1
ATOM 1523 N N . SER A 1 197 ? -0.698 1.488 6.015 1.00 88.19 197 SER A N 1
ATOM 1524 C CA . SER A 1 197 ? -1.228 0.128 5.919 1.00 88.19 197 SER A CA 1
ATOM 1525 C C . SER A 1 197 ? -0.163 -0.959 5.975 1.00 88.19 197 SER A C 1
ATOM 1527 O O . SER A 1 197 ? 0.869 -0.850 5.303 1.00 88.19 197 SER A O 1
ATOM 1529 N N . ALA A 1 198 ? -0.487 -2.065 6.643 1.00 91.81 198 ALA A N 1
ATOM 1530 C CA . ALA A 1 198 ? 0.288 -3.300 6.597 1.00 91.81 198 ALA A CA 1
ATOM 1531 C C . ALA A 1 198 ? -0.590 -4.510 6.233 1.00 91.81 198 ALA A C 1
ATOM 1533 O O . ALA A 1 198 ? -1.697 -4.666 6.749 1.00 91.81 198 ALA A O 1
ATOM 1534 N N . THR A 1 199 ? -0.087 -5.392 5.365 1.00 86.50 199 THR A N 1
ATOM 1535 C CA . THR A 1 199 ? -0.703 -6.703 5.088 1.00 86.50 199 THR A CA 1
ATOM 1536 C C . THR A 1 199 ? 0.221 -7.813 5.566 1.00 86.50 199 THR A C 1
ATOM 1538 O O . THR A 1 199 ? 1.374 -7.894 5.155 1.00 86.50 199 THR A O 1
ATOM 1541 N N . MET A 1 200 ? -0.267 -8.654 6.469 1.00 92.12 200 MET A N 1
ATOM 1542 C CA . MET A 1 200 ? 0.498 -9.694 7.161 1.00 92.12 200 MET A CA 1
ATOM 1543 C C . MET A 1 200 ? -0.163 -11.069 7.028 1.00 92.12 200 MET A C 1
ATOM 1545 O O . MET A 1 200 ? 0.134 -11.973 7.804 1.00 92.12 200 MET A O 1
ATOM 1549 N N . ASP A 1 201 ? -1.036 -11.247 6.040 1.00 88.19 201 ASP A N 1
ATOM 1550 C CA . ASP A 1 201 ? -1.803 -12.477 5.831 1.00 88.19 201 ASP A CA 1
ATOM 1551 C C . ASP A 1 201 ? -0.904 -13.720 5.753 1.00 88.19 201 ASP A C 1
ATOM 1553 O O . ASP A 1 201 ? 0.202 -13.682 5.212 1.00 88.19 201 ASP A O 1
ATOM 1557 N N . GLY A 1 202 ? -1.370 -14.836 6.310 1.00 81.38 202 GLY A N 1
ATOM 1558 C CA . GLY A 1 202 ? -0.655 -16.112 6.291 1.00 81.38 202 GLY A CA 1
ATOM 1559 C C . GLY A 1 202 ? 0.634 -16.154 7.121 1.00 81.38 202 GLY A C 1
ATOM 1560 O O . GLY A 1 202 ? 1.426 -17.077 6.935 1.00 81.38 202 GLY A O 1
ATOM 1561 N N . ASN A 1 203 ? 0.867 -15.188 8.016 1.00 89.88 203 ASN A N 1
ATOM 1562 C CA . ASN A 1 203 ? 1.957 -15.249 8.993 1.00 89.88 203 ASN A CA 1
ATOM 1563 C C . ASN A 1 203 ? 1.536 -15.995 10.270 1.00 89.88 203 ASN A C 1
ATOM 1565 O O . ASN A 1 203 ? 0.376 -15.903 10.666 1.00 89.88 203 ASN A O 1
ATOM 1569 N N . PRO A 1 204 ? 2.459 -16.674 10.976 1.00 91.56 204 PRO A N 1
ATOM 1570 C CA . PRO A 1 204 ? 2.174 -17.380 12.231 1.00 91.56 204 PRO A CA 1
ATOM 1571 C C . PRO A 1 204 ? 2.006 -16.439 13.448 1.00 91.56 204 PRO A C 1
ATOM 1573 O O . PRO A 1 204 ? 2.560 -16.678 14.525 1.00 91.56 204 PRO A O 1
ATOM 1576 N N . LEU A 1 205 ? 1.229 -15.362 13.298 1.00 92.56 205 LEU A N 1
ATOM 1577 C CA . LEU A 1 205 ? 0.977 -14.335 14.312 1.00 92.56 205 LEU A CA 1
ATOM 1578 C C . LEU A 1 205 ? -0.157 -14.765 15.261 1.00 92.56 205 LEU A C 1
ATOM 1580 O O . LEU A 1 205 ? -1.187 -14.110 15.359 1.00 92.56 205 LEU A O 1
ATOM 1584 N N . HIS A 1 206 ? 0.020 -15.882 15.970 1.00 91.75 206 HIS A N 1
ATOM 1585 C CA . HIS A 1 206 ? -1.010 -16.442 16.861 1.00 91.75 206 HIS A CA 1
ATOM 1586 C C . HIS A 1 206 ? -1.430 -15.506 18.008 1.00 91.75 206 HIS A C 1
ATOM 1588 O O . HIS A 1 206 ? -2.541 -15.614 18.532 1.00 91.75 206 HIS A O 1
ATOM 1594 N N . THR A 1 207 ? -0.552 -14.577 18.391 1.00 95.00 207 THR A N 1
ATOM 1595 C CA . THR A 1 207 ? -0.774 -13.644 19.496 1.00 95.00 207 THR A CA 1
ATOM 1596 C C . THR A 1 207 ? -0.336 -12.239 19.109 1.00 95.00 207 THR A C 1
ATOM 1598 O O . THR A 1 207 ? 0.768 -12.041 18.602 1.00 95.00 207 THR A O 1
ATOM 1601 N N . ILE A 1 208 ? -1.171 -11.254 19.440 1.00 95.56 208 ILE A N 1
ATOM 1602 C CA . ILE A 1 208 ? -0.828 -9.833 19.411 1.00 95.56 208 ILE A CA 1
ATOM 1603 C C . ILE A 1 208 ? -0.846 -9.333 20.856 1.00 95.56 208 ILE A C 1
ATOM 1605 O O . ILE A 1 208 ? -1.899 -9.058 21.429 1.00 95.56 208 ILE A O 1
ATOM 1609 N N . GLU A 1 209 ? 0.333 -9.262 21.472 1.00 93.12 209 GLU A N 1
ATOM 1610 C CA . GLU A 1 209 ? 0.475 -8.855 22.869 1.00 93.12 209 GLU A CA 1
ATOM 1611 C C . GLU A 1 209 ? 1.451 -7.691 23.009 1.00 93.12 209 GLU A C 1
ATOM 1613 O O . GLU A 1 209 ? 2.559 -7.748 22.478 1.00 93.12 209 GLU A O 1
ATOM 1618 N N . LYS A 1 210 ? 1.043 -6.650 23.752 1.00 91.62 210 LYS A N 1
ATOM 1619 C CA . LYS A 1 210 ? 1.868 -5.453 24.023 1.00 91.62 210 LYS A CA 1
ATOM 1620 C C . LYS A 1 210 ? 2.360 -4.750 22.755 1.00 91.62 210 LYS A C 1
ATOM 1622 O O . LYS A 1 210 ? 3.382 -4.064 22.774 1.00 91.62 210 LYS A O 1
ATOM 1627 N N . ALA A 1 211 ? 1.645 -4.944 21.649 1.00 90.19 211 ALA A N 1
ATOM 1628 C CA . ALA A 1 211 ? 1.969 -4.315 20.386 1.00 90.19 211 ALA A CA 1
ATOM 1629 C C . ALA A 1 211 ? 1.584 -2.838 20.452 1.00 90.19 211 ALA A C 1
ATOM 1631 O O . ALA A 1 211 ? 0.445 -2.493 20.775 1.00 90.19 211 ALA A O 1
ATOM 1632 N N . LYS A 1 212 ? 2.536 -1.973 20.111 1.00 87.44 212 LYS A N 1
ATOM 1633 C CA . LYS A 1 212 ? 2.266 -0.564 19.866 1.00 87.44 212 LYS A CA 1
ATOM 1634 C C . LYS A 1 212 ? 2.082 -0.382 18.369 1.00 87.44 212 LYS A C 1
ATOM 1636 O O . LYS A 1 212 ? 3.049 -0.463 17.615 1.00 87.44 212 LYS A O 1
ATOM 1641 N N . LEU A 1 213 ? 0.841 -0.184 17.944 1.00 93.69 213 LEU A N 1
ATOM 1642 C CA . LEU A 1 213 ? 0.558 0.081 16.541 1.00 93.69 213 LEU A CA 1
ATOM 1643 C C . LEU A 1 213 ? 1.058 1.490 16.164 1.00 93.69 213 LEU A C 1
ATOM 1645 O O . LEU A 1 213 ? 0.964 2.405 16.989 1.00 93.69 213 LEU A O 1
ATOM 1649 N N . PRO A 1 214 ? 1.574 1.685 14.937 1.00 94.56 214 PRO A N 1
ATOM 1650 C CA . PRO A 1 214 ? 1.978 2.996 14.449 1.00 94.56 214 PRO A CA 1
ATOM 1651 C C . PRO A 1 214 ? 0.854 4.020 14.569 1.00 94.56 214 PRO A C 1
ATOM 1653 O O . PRO A 1 214 ? -0.281 3.753 14.187 1.00 94.56 214 PRO A O 1
ATOM 1656 N N . SER A 1 215 ? 1.179 5.230 15.015 1.00 90.88 215 SER A N 1
ATOM 1657 C CA . SER A 1 215 ? 0.192 6.305 15.242 1.00 90.88 215 SER A CA 1
ATOM 1658 C C . SER A 1 215 ? -0.589 6.746 13.991 1.00 90.88 215 SER A C 1
ATOM 1660 O O . SER A 1 215 ? -1.624 7.399 14.093 1.00 90.88 215 SER A O 1
ATOM 1662 N N . THR A 1 216 ? -0.085 6.398 12.810 1.00 90.12 216 THR A N 1
ATOM 1663 C CA . THR A 1 216 ? -0.645 6.717 11.487 1.00 90.12 216 THR A CA 1
ATOM 1664 C C . THR A 1 216 ? -1.330 5.522 10.827 1.00 90.12 216 THR A C 1
ATOM 1666 O O . THR A 1 216 ? -1.866 5.677 9.737 1.00 90.12 216 THR A O 1
ATOM 1669 N N . LEU A 1 217 ? -1.330 4.350 11.471 1.00 93.50 217 LEU A N 1
ATOM 1670 C CA . LEU A 1 217 ? -1.859 3.128 10.882 1.00 93.50 217 LEU A CA 1
ATOM 1671 C C . LEU A 1 217 ? -3.378 3.220 10.721 1.00 93.50 217 LEU A C 1
ATOM 1673 O O . LEU A 1 217 ? -4.109 3.308 11.702 1.00 93.50 217 LEU A O 1
ATOM 1677 N N . GLU A 1 218 ? -3.843 3.121 9.482 1.00 87.81 218 GLU A N 1
ATOM 1678 C CA . GLU A 1 218 ? -5.261 3.107 9.126 1.00 87.81 218 GLU A CA 1
ATOM 1679 C C . GLU A 1 218 ? -5.762 1.679 8.890 1.00 87.81 218 GLU A C 1
ATOM 1681 O O . GLU A 1 218 ? -6.892 1.351 9.251 1.00 87.81 218 GLU A O 1
ATOM 1686 N N . LYS A 1 219 ? -4.914 0.812 8.315 1.00 87.81 219 LYS A N 1
ATOM 1687 C CA . LYS A 1 219 ? -5.294 -0.545 7.902 1.00 87.81 219 LYS A CA 1
ATOM 1688 C C . LYS A 1 219 ? -4.289 -1.613 8.327 1.00 87.81 219 LYS A C 1
ATOM 1690 O O . LYS A 1 219 ? -3.099 -1.519 8.022 1.00 87.81 219 LYS A O 1
ATOM 1695 N N . LEU A 1 220 ? -4.790 -2.698 8.912 1.00 92.38 220 LEU A N 1
ATOM 1696 C CA . LEU A 1 220 ? -4.028 -3.926 9.142 1.00 92.38 220 LEU A CA 1
ATOM 1697 C C . LEU A 1 220 ? -4.800 -5.138 8.618 1.00 92.38 220 LEU A C 1
ATOM 1699 O O . LEU A 1 220 ? -5.968 -5.328 8.942 1.00 92.38 220 LEU A O 1
ATOM 1703 N N . SER A 1 221 ? -4.139 -5.978 7.828 1.00 90.25 221 SER A N 1
ATOM 1704 C CA . SER A 1 221 ? -4.673 -7.279 7.410 1.00 90.25 221 SER A CA 1
ATOM 1705 C C . SER A 1 221 ? -3.814 -8.404 7.973 1.00 90.25 221 SER A C 1
ATOM 1707 O O . SER A 1 221 ? -2.589 -8.325 7.913 1.00 90.25 221 SER A O 1
ATOM 1709 N N . CYS A 1 222 ? -4.452 -9.429 8.527 1.00 88.12 222 CYS A N 1
ATOM 1710 C CA . CYS A 1 222 ? -3.841 -10.665 9.002 1.00 88.12 222 CYS A CA 1
ATOM 1711 C C . CYS A 1 222 ? -4.797 -11.853 8.778 1.00 88.12 222 CYS A C 1
ATOM 1713 O O . CYS A 1 222 ? -5.179 -12.574 9.705 1.00 88.12 222 CYS A O 1
ATOM 1715 N N . VAL A 1 223 ? -5.222 -12.042 7.529 1.00 85.50 223 VAL A N 1
ATOM 1716 C CA . VAL A 1 223 ? -6.055 -13.183 7.123 1.00 85.50 223 VAL A CA 1
ATOM 1717 C C . VAL A 1 223 ? -5.277 -14.482 7.301 1.00 85.50 223 VAL A C 1
ATOM 1719 O O . VAL A 1 223 ? -4.123 -14.584 6.887 1.00 85.50 223 VAL A O 1
ATOM 1722 N N . GLY A 1 224 ? -5.894 -15.491 7.917 1.00 82.50 224 GLY A N 1
ATOM 1723 C CA . GLY A 1 224 ? -5.259 -16.799 8.107 1.00 82.50 224 GLY A CA 1
ATOM 1724 C C . GLY A 1 224 ? -4.054 -16.784 9.055 1.00 82.50 224 GLY A C 1
ATOM 1725 O O . GLY A 1 224 ? -3.273 -17.734 9.058 1.00 82.50 224 GLY A O 1
ATOM 1726 N N . CYS A 1 225 ? -3.898 -15.733 9.868 1.00 87.62 225 CYS A N 1
ATOM 1727 C CA . CYS A 1 225 ? -2.858 -15.671 10.897 1.00 87.62 225 CYS A CA 1
ATOM 1728 C C . CYS A 1 225 ? -3.151 -16.549 12.121 1.00 87.62 225 CYS A C 1
ATOM 1730 O O . CYS A 1 225 ? -2.270 -16.766 12.952 1.00 87.62 225 CYS A O 1
ATOM 1732 N N . ASN A 1 226 ? -4.382 -17.068 12.230 1.00 90.12 226 ASN A N 1
ATOM 1733 C CA . ASN A 1 226 ? -4.854 -17.876 13.352 1.00 90.12 226 ASN A CA 1
ATOM 1734 C C . ASN A 1 226 ? -4.628 -17.172 14.701 1.00 90.12 226 ASN A C 1
ATOM 1736 O O . ASN A 1 226 ? -4.065 -17.767 15.623 1.00 90.12 226 ASN A O 1
ATOM 1740 N N . ILE A 1 227 ? -5.030 -15.898 14.800 1.00 96.38 227 ILE A N 1
ATOM 1741 C CA . ILE A 1 227 ? -4.900 -15.122 16.037 1.00 96.38 227 ILE A CA 1
ATOM 1742 C C . ILE A 1 227 ? -5.869 -15.692 17.079 1.00 96.38 227 ILE A C 1
ATOM 1744 O O . ILE A 1 227 ? -7.072 -15.813 16.833 1.00 96.38 227 ILE A O 1
ATOM 1748 N N . GLU A 1 228 ? -5.340 -16.016 18.255 1.00 96.38 228 GLU A N 1
ATOM 1749 C CA . GLU A 1 228 ? -6.105 -16.517 19.401 1.00 96.38 228 GLU A CA 1
ATOM 1750 C C . GLU A 1 228 ? -6.183 -15.491 20.535 1.00 96.38 228 GLU A C 1
ATOM 1752 O O . GLU A 1 228 ? -7.151 -15.496 21.301 1.00 96.38 228 GLU A O 1
ATOM 1757 N N . THR A 1 229 ? -5.173 -14.620 20.643 1.00 97.25 229 THR A N 1
ATOM 1758 C CA . THR A 1 229 ? -5.033 -13.641 21.728 1.00 97.25 229 THR A CA 1
ATOM 1759 C C . THR A 1 229 ? -4.694 -12.250 21.195 1.00 97.25 229 THR A C 1
ATOM 1761 O O . THR A 1 229 ? -3.724 -12.090 20.454 1.00 97.25 229 THR A O 1
ATOM 1764 N N . ILE A 1 230 ? -5.447 -11.240 21.637 1.00 97.25 230 ILE A N 1
ATOM 1765 C CA . ILE A 1 230 ? -5.159 -9.812 21.460 1.00 97.25 230 ILE A CA 1
ATOM 1766 C C . ILE A 1 230 ? -5.279 -9.131 22.823 1.00 97.25 230 ILE A C 1
ATOM 1768 O O . ILE A 1 230 ? -6.369 -9.067 23.390 1.00 97.25 230 ILE A O 1
ATOM 1772 N N . ARG A 1 231 ? -4.166 -8.635 23.373 1.00 96.00 231 ARG A N 1
ATOM 1773 C CA . ARG A 1 231 ? -4.175 -7.982 24.693 1.00 96.00 231 ARG A CA 1
ATOM 1774 C C . ARG A 1 231 ? -3.024 -7.007 24.893 1.00 96.00 231 ARG A C 1
ATOM 1776 O O . ARG A 1 231 ? -1.923 -7.214 24.386 1.00 96.00 231 ARG A O 1
ATOM 1783 N N . GLY A 1 232 ? -3.253 -5.953 25.669 1.00 94.38 232 GLY A N 1
ATOM 1784 C CA . GLY A 1 232 ? -2.229 -4.927 25.889 1.00 94.38 232 GLY A CA 1
ATOM 1785 C C . GLY A 1 232 ? -1.853 -4.160 24.623 1.00 94.38 232 GLY A C 1
ATOM 1786 O O . GLY A 1 232 ? -0.744 -3.647 24.535 1.00 94.38 232 GLY A O 1
ATOM 1787 N N . VAL A 1 233 ? -2.737 -4.142 23.625 1.00 95.94 233 VAL A N 1
ATOM 1788 C CA . VAL A 1 233 ? -2.538 -3.419 22.368 1.00 95.94 233 VAL A CA 1
ATOM 1789 C C . VAL A 1 233 ? -3.145 -2.035 22.507 1.00 95.94 233 VAL A C 1
ATOM 1791 O O . VAL A 1 233 ? -4.274 -1.913 22.972 1.00 95.94 233 VAL A O 1
ATOM 1794 N N . GLU A 1 234 ? -2.397 -1.014 22.106 1.00 92.31 234 GLU A N 1
ATOM 1795 C CA . GLU A 1 234 ? -2.919 0.345 21.983 1.00 92.31 234 GLU A CA 1
ATOM 1796 C C . GLU A 1 234 ? -3.332 0.598 20.532 1.00 92.31 234 GLU A C 1
ATOM 1798 O O . GLU A 1 234 ? -2.495 0.507 19.624 1.00 92.31 234 GLU A O 1
ATOM 1803 N N . PHE A 1 235 ? -4.608 0.921 20.314 1.00 92.94 235 PHE A N 1
ATOM 1804 C CA . PHE A 1 235 ? -5.133 1.206 18.980 1.00 92.94 235 PHE A CA 1
ATOM 1805 C C . PHE A 1 235 ? -5.075 2.716 18.683 1.00 92.94 235 PHE A C 1
ATOM 1807 O O . PHE A 1 235 ? -5.520 3.524 19.501 1.00 92.94 235 PHE A O 1
ATOM 1814 N N . PRO A 1 236 ? -4.511 3.144 17.537 1.00 91.75 236 PRO A N 1
ATOM 1815 C CA . PRO A 1 236 ? -4.461 4.552 17.175 1.00 91.75 236 PRO A CA 1
ATOM 1816 C C . PRO A 1 236 ? -5.834 5.001 16.669 1.00 91.75 236 PRO A C 1
ATOM 1818 O O . PRO A 1 236 ? -6.563 4.232 16.049 1.00 91.75 236 PRO A O 1
ATOM 1821 N N . SER A 1 237 ? -6.183 6.270 16.878 1.00 85.44 237 SER A N 1
ATOM 1822 C CA . SER A 1 237 ? -7.486 6.813 16.462 1.00 85.44 237 SER A CA 1
ATOM 1823 C C . SER A 1 237 ? -7.696 6.854 14.944 1.00 85.44 237 SER A C 1
ATOM 1825 O O . SER A 1 237 ? -8.820 7.023 14.483 1.00 85.44 237 SER A O 1
ATOM 1827 N N . THR A 1 238 ? -6.621 6.722 14.168 1.00 83.62 238 THR A N 1
ATOM 1828 C CA . THR A 1 238 ? -6.632 6.591 12.705 1.00 83.62 238 THR A CA 1
ATOM 1829 C C . THR A 1 238 ? -7.020 5.191 12.238 1.00 83.62 238 THR A C 1
ATOM 1831 O O . THR A 1 238 ? -7.343 5.022 11.064 1.00 83.62 238 THR A O 1
ATOM 1834 N N . PHE A 1 239 ? -7.006 4.193 13.127 1.00 90.31 239 PHE A N 1
ATOM 1835 C CA . PHE A 1 239 ? -7.234 2.801 12.772 1.00 90.31 239 PHE A CA 1
ATOM 1836 C C . PHE A 1 239 ? -8.683 2.577 12.347 1.00 90.31 239 PHE A C 1
ATOM 1838 O O . PHE A 1 239 ? -9.609 2.674 13.149 1.00 90.31 239 PHE A O 1
ATOM 1845 N N . ALA A 1 240 ? -8.864 2.286 11.064 1.00 79.56 240 ALA A N 1
ATOM 1846 C CA . ALA A 1 240 ? -10.164 2.250 10.413 1.00 79.56 240 ALA A CA 1
ATOM 1847 C C . ALA A 1 240 ? -10.526 0.858 9.885 1.00 79.56 240 ALA A C 1
ATOM 1849 O O . ALA A 1 240 ? -11.704 0.564 9.696 1.00 79.56 240 ALA A O 1
ATOM 1850 N N . GLU A 1 241 ? -9.540 -0.005 9.630 1.00 84.00 241 GLU A N 1
ATOM 1851 C CA . GLU A 1 241 ? -9.788 -1.324 9.056 1.00 84.00 241 GLU A CA 1
ATOM 1852 C C . GLU A 1 241 ? -8.857 -2.386 9.645 1.00 84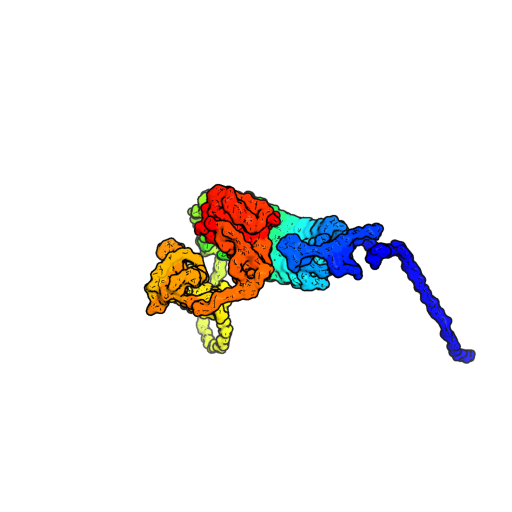.00 241 GLU A C 1
ATOM 1854 O O . GLU A 1 241 ? -7.629 -2.293 9.553 1.00 84.00 241 GLU A O 1
ATOM 1859 N N . PHE A 1 242 ? -9.456 -3.447 10.190 1.00 91.94 242 PHE A N 1
ATOM 1860 C CA . PHE A 1 242 ? -8.732 -4.601 10.702 1.00 91.94 242 PHE A CA 1
ATOM 1861 C C . PHE A 1 242 ? -9.317 -5.894 10.143 1.00 91.94 242 PHE A C 1
ATOM 1863 O O . PHE A 1 242 ? -10.406 -6.320 10.521 1.00 91.94 242 PHE A O 1
ATOM 1870 N N . ILE A 1 243 ? -8.587 -6.526 9.226 1.00 83.19 243 ILE A N 1
ATOM 1871 C CA . ILE A 1 243 ? -9.022 -7.755 8.564 1.00 83.19 243 ILE A CA 1
ATOM 1872 C C . ILE A 1 243 ? -8.325 -8.939 9.225 1.00 83.19 243 ILE A C 1
ATOM 1874 O O . ILE A 1 243 ? -7.134 -9.151 9.035 1.00 83.19 243 ILE A O 1
ATOM 1878 N N . VAL A 1 244 ? -9.069 -9.735 9.986 1.00 91.19 244 VAL A N 1
ATOM 1879 C CA . VAL A 1 244 ? -8.549 -10.910 10.714 1.00 91.19 244 VAL A CA 1
ATOM 1880 C C . VAL A 1 244 ? -9.393 -12.154 10.463 1.00 91.19 244 VAL A C 1
ATOM 1882 O O . VAL A 1 244 ? -9.585 -12.992 11.345 1.00 91.19 244 VAL A O 1
ATOM 1885 N N . THR A 1 245 ? -9.921 -12.283 9.244 1.00 85.06 245 THR A N 1
ATOM 1886 C CA . THR A 1 245 ? -10.693 -13.467 8.857 1.00 85.06 245 THR A CA 1
ATOM 1887 C C . THR A 1 245 ? -9.860 -14.737 9.044 1.00 85.06 245 THR A C 1
ATOM 1889 O O . THR A 1 245 ? -8.632 -14.723 8.934 1.00 85.06 245 THR A O 1
ATOM 1892 N N . ASP A 1 246 ? -10.542 -15.835 9.362 1.00 82.38 246 ASP A N 1
ATOM 1893 C CA . ASP A 1 246 ? -9.938 -17.120 9.736 1.00 82.38 246 ASP A CA 1
ATOM 1894 C C . ASP A 1 246 ? -9.122 -17.098 11.045 1.00 82.38 246 ASP A C 1
ATOM 1896 O O . ASP A 1 246 ? -8.344 -18.011 11.315 1.00 82.38 246 ASP A O 1
ATOM 1900 N N . SER A 1 247 ? -9.332 -16.096 11.904 1.00 90.31 247 SER A N 1
ATOM 1901 C CA . SER A 1 247 ? -8.878 -16.114 13.302 1.00 90.31 247 SER A CA 1
ATOM 1902 C C . SER A 1 247 ? -10.003 -16.530 14.256 1.00 90.31 247 SER A C 1
ATOM 1904 O O . SER A 1 247 ? -11.184 -16.451 13.921 1.00 90.31 247 SER A O 1
ATOM 1906 N N . LYS A 1 248 ? -9.633 -17.002 15.452 1.00 93.38 248 LYS A N 1
ATOM 1907 C CA . LYS A 1 248 ? -10.569 -17.406 16.513 1.00 93.38 248 LYS A CA 1
ATOM 1908 C C . LYS A 1 248 ? -10.113 -16.804 17.830 1.00 93.38 248 LYS A C 1
ATOM 1910 O O . LYS A 1 248 ? -9.515 -17.478 18.668 1.00 93.38 248 LYS A O 1
ATOM 1915 N N . ILE A 1 249 ? -10.389 -15.518 17.998 1.00 97.19 249 ILE A N 1
ATOM 1916 C CA . ILE A 1 249 ? -9.891 -14.750 19.133 1.00 97.19 249 ILE A CA 1
ATOM 1917 C C . ILE A 1 249 ? -10.690 -15.157 20.370 1.00 97.19 249 ILE A C 1
ATOM 1919 O O . ILE A 1 249 ? -11.878 -14.859 20.496 1.00 97.19 249 ILE A O 1
ATOM 1923 N N . SER A 1 250 ? -10.030 -15.884 21.266 1.00 96.31 250 SER A N 1
ATOM 1924 C CA . SER A 1 250 ? -10.611 -16.397 22.510 1.00 96.31 250 SER A CA 1
ATOM 1925 C C . SER A 1 250 ? -10.236 -15.554 23.727 1.00 96.31 250 SER A C 1
ATOM 1927 O O . SER A 1 250 ? -10.910 -15.644 24.750 1.00 96.31 250 SER A O 1
ATOM 1929 N N . ASN A 1 251 ? -9.196 -14.726 23.590 1.00 97.06 251 ASN A N 1
ATOM 1930 C CA . ASN A 1 251 ? -8.725 -13.787 24.597 1.00 97.06 251 ASN A CA 1
ATOM 1931 C C . ASN A 1 251 ? -8.530 -12.409 23.951 1.00 97.06 251 ASN A C 1
ATOM 1933 O O . ASN A 1 251 ? -7.515 -12.163 23.301 1.00 97.06 251 ASN A O 1
ATOM 1937 N N . PHE A 1 252 ? -9.527 -11.539 24.079 1.00 97.50 252 PHE A N 1
ATOM 1938 C CA . PHE A 1 252 ? -9.524 -10.179 23.562 1.00 97.50 252 PHE A CA 1
ATOM 1939 C C . PHE A 1 252 ? -9.775 -9.192 24.701 1.00 97.50 252 PHE A C 1
ATOM 1941 O O . PHE A 1 252 ? -10.909 -9.054 25.173 1.00 97.50 252 PHE A O 1
ATOM 1948 N N . GLU A 1 253 ? -8.712 -8.507 25.122 1.00 97.56 253 GLU A N 1
ATOM 1949 C CA . GLU A 1 253 ? -8.752 -7.487 26.166 1.00 97.56 253 GLU A CA 1
ATOM 1950 C C . GLU A 1 253 ? -8.265 -6.129 25.648 1.00 97.56 253 GLU A C 1
ATOM 1952 O O . GLU A 1 253 ? -7.160 -6.022 25.107 1.00 97.56 253 GLU A O 1
ATOM 1957 N N . ILE A 1 254 ? -9.077 -5.091 25.853 1.00 97.06 254 ILE A N 1
ATOM 1958 C CA . ILE A 1 254 ? -8.819 -3.714 25.410 1.00 97.06 254 ILE A CA 1
ATOM 1959 C C . ILE A 1 254 ? -8.945 -2.720 26.571 1.00 97.06 254 ILE A C 1
ATOM 1961 O O . ILE A 1 254 ? -9.560 -3.021 27.599 1.00 97.06 254 ILE A O 1
ATOM 1965 N N . ARG A 1 255 ? -8.385 -1.516 26.400 1.00 96.06 255 ARG A N 1
ATOM 1966 C CA . ARG A 1 255 ? -8.654 -0.384 27.299 1.00 96.06 255 ARG A CA 1
ATOM 1967 C C . ARG A 1 255 ? -9.974 0.305 26.954 1.00 96.06 255 ARG A C 1
ATOM 1969 O O . ARG A 1 255 ? -10.425 0.254 25.811 1.00 96.06 255 ARG A O 1
ATOM 1976 N N . GLU A 1 256 ? -10.563 0.971 27.938 1.00 95.12 256 GLU A N 1
ATOM 1977 C CA . GLU A 1 256 ? -11.841 1.680 27.821 1.00 95.12 256 GLU A CA 1
ATOM 1978 C C . GLU A 1 256 ? -11.853 2.700 26.674 1.00 95.12 256 GLU A C 1
ATOM 1980 O O . GLU A 1 256 ? -12.813 2.735 25.903 1.00 95.12 256 GLU A O 1
ATOM 1985 N N . SER A 1 257 ? -10.775 3.468 26.498 1.00 94.31 257 SER A N 1
ATOM 1986 C CA . SER A 1 257 ? -10.677 4.478 25.432 1.00 94.31 257 SER A CA 1
ATOM 1987 C C . SER A 1 257 ? -10.631 3.926 24.003 1.00 94.31 257 SER A C 1
ATOM 1989 O O . SER A 1 257 ? -10.913 4.672 23.067 1.00 94.31 257 SER A O 1
ATOM 1991 N N . ASP A 1 258 ? -10.349 2.635 23.813 1.00 95.00 258 ASP A N 1
ATOM 1992 C CA . ASP A 1 258 ? -10.284 2.026 22.479 1.00 95.00 258 ASP A CA 1
ATOM 1993 C C . ASP A 1 258 ? -11.631 1.403 22.058 1.00 95.00 258 ASP A C 1
ATOM 1995 O O . ASP A 1 258 ? -11.766 0.915 20.936 1.00 95.00 258 ASP A O 1
ATOM 1999 N N . LYS A 1 259 ? -12.659 1.440 22.920 1.00 91.44 259 LYS A N 1
ATOM 2000 C CA . LYS A 1 259 ? -13.968 0.813 22.674 1.00 91.44 259 LYS A CA 1
ATOM 2001 C C . LYS A 1 259 ? -14.611 1.250 21.354 1.00 91.44 259 LYS A C 1
ATOM 2003 O O . LYS A 1 259 ? -15.028 0.395 20.576 1.00 91.44 259 LYS A O 1
ATOM 2008 N N . ASP A 1 260 ? -14.669 2.556 21.102 1.00 89.31 260 ASP A N 1
ATOM 2009 C CA . ASP A 1 260 ? -15.301 3.106 19.896 1.00 89.31 260 ASP A CA 1
ATOM 2010 C C . ASP A 1 260 ? -14.512 2.740 18.631 1.00 89.31 260 ASP A C 1
ATOM 2012 O O . ASP A 1 260 ? -15.094 2.532 17.568 1.00 89.31 260 ASP A O 1
ATOM 2016 N N . ILE A 1 261 ? -13.184 2.614 18.737 1.00 90.38 261 ILE A N 1
ATOM 2017 C CA . ILE A 1 261 ? -12.348 2.145 17.628 1.00 90.38 261 ILE A CA 1
ATOM 2018 C C . ILE A 1 261 ? -12.748 0.707 17.293 1.00 90.38 261 ILE A C 1
ATOM 2020 O O . ILE A 1 261 ? -13.080 0.419 16.149 1.00 90.38 261 ILE A O 1
ATOM 2024 N N . ILE A 1 262 ? -12.789 -0.181 18.291 1.00 92.62 262 ILE A N 1
ATOM 2025 C CA . ILE A 1 262 ? -13.125 -1.596 18.084 1.00 92.62 262 ILE A CA 1
ATOM 2026 C C . ILE A 1 262 ? -14.551 -1.791 17.557 1.00 92.62 262 ILE A C 1
ATOM 2028 O O . ILE A 1 262 ? -14.762 -2.648 16.698 1.00 92.62 262 ILE A O 1
ATOM 2032 N N . ASP A 1 263 ? -15.511 -0.986 18.014 1.00 88.44 263 ASP A N 1
ATOM 2033 C CA . ASP A 1 263 ? -16.882 -1.004 17.491 1.00 88.44 263 ASP A CA 1
ATOM 2034 C C . ASP A 1 263 ? -16.919 -0.662 15.992 1.00 88.44 263 ASP A C 1
ATOM 2036 O O . ASP A 1 263 ? -17.503 -1.400 15.193 1.00 88.44 263 ASP A O 1
ATOM 2040 N N . ASN A 1 264 ? -16.189 0.384 15.587 1.00 85.06 264 ASN A N 1
ATOM 2041 C CA . ASN A 1 264 ? -16.095 0.824 14.193 1.00 85.06 264 ASN A CA 1
ATOM 2042 C C . ASN A 1 264 ? -15.370 -0.169 13.272 1.00 85.06 264 ASN A C 1
ATOM 2044 O O . ASN A 1 264 ? -15.645 -0.191 12.071 1.00 85.06 264 ASN A O 1
ATOM 2048 N N . LEU A 1 265 ? -14.473 -1.007 13.807 1.00 84.06 265 LEU A N 1
ATOM 2049 C CA . LEU A 1 265 ? -13.802 -2.050 13.021 1.00 84.06 265 LEU A CA 1
ATOM 2050 C C . LEU A 1 265 ? -14.765 -3.151 12.552 1.00 84.06 265 LEU A C 1
ATOM 2052 O O . LEU A 1 265 ? -14.419 -3.907 11.645 1.00 84.06 265 LEU A O 1
ATOM 2056 N N . GLY A 1 266 ? -15.955 -3.264 13.154 1.00 84.69 266 GLY A N 1
ATOM 2057 C CA . GLY A 1 266 ? -16.963 -4.240 12.738 1.00 84.69 266 GLY A CA 1
ATOM 2058 C C . GLY A 1 266 ? -16.563 -5.697 12.993 1.00 84.69 266 GLY A C 1
ATOM 2059 O O . GLY A 1 266 ? -17.048 -6.590 12.300 1.00 84.69 266 GLY A O 1
ATOM 2060 N N . LEU A 1 267 ? -15.666 -5.954 13.953 1.00 87.19 267 LEU A N 1
ATOM 2061 C CA . LEU A 1 267 ? -15.313 -7.315 14.360 1.00 87.19 267 LEU A CA 1
ATOM 2062 C C . LEU A 1 267 ? -16.492 -7.952 15.096 1.00 87.19 267 LEU A C 1
ATOM 2064 O O . LEU A 1 267 ? -16.966 -7.393 16.081 1.00 87.19 267 LEU A O 1
ATOM 2068 N N . ASP A 1 268 ? -16.931 -9.125 14.650 1.00 86.12 268 ASP A N 1
ATOM 2069 C CA . ASP A 1 268 ? -18.107 -9.802 15.191 1.00 86.12 268 ASP A CA 1
ATOM 2070 C C . ASP A 1 268 ? -17.780 -11.188 15.783 1.00 86.12 268 ASP A C 1
ATOM 2072 O O . ASP A 1 268 ? -16.630 -11.647 15.840 1.00 86.12 268 ASP A O 1
ATOM 2076 N N . SER A 1 269 ? -18.830 -11.879 16.226 1.00 87.69 269 SER A N 1
ATOM 2077 C CA . SER A 1 269 ? -18.749 -13.223 16.814 1.00 87.69 269 SER A CA 1
ATOM 2078 C C . SER A 1 269 ? -18.236 -14.327 15.873 1.00 87.69 269 SER A C 1
ATOM 2080 O O . SER A 1 269 ? -17.955 -15.434 16.334 1.00 87.69 269 SER A O 1
ATOM 2082 N N . SER A 1 270 ? -18.097 -14.068 14.566 1.00 88.75 270 SER A N 1
ATOM 2083 C CA . SER A 1 270 ? -17.487 -15.025 13.635 1.00 88.75 270 SER A CA 1
ATOM 2084 C C . SER A 1 270 ? -15.971 -15.126 13.819 1.00 88.75 270 SER A C 1
ATOM 2086 O O . SER A 1 270 ? -15.399 -16.193 13.585 1.00 88.75 270 SER A O 1
ATOM 2088 N N . VAL A 1 271 ? -15.339 -14.046 14.288 1.00 92.81 271 VAL A N 1
ATOM 2089 C CA . VAL A 1 271 ? -13.898 -13.970 14.567 1.00 92.81 271 VAL A CA 1
ATOM 2090 C C . VAL A 1 271 ? -13.626 -14.040 16.070 1.00 92.81 271 VAL A C 1
ATOM 2092 O O . VAL A 1 271 ? -12.682 -14.702 16.506 1.00 92.81 271 VAL A O 1
ATOM 2095 N N . ILE A 1 272 ? -14.446 -13.369 16.881 1.00 95.50 272 ILE A N 1
ATOM 2096 C CA . ILE A 1 272 ? -14.275 -13.297 18.333 1.00 95.50 272 ILE A CA 1
ATOM 2097 C C . ILE A 1 272 ? -15.146 -14.370 18.990 1.00 95.50 272 ILE A C 1
ATOM 2099 O O . ILE A 1 272 ? -16.364 -14.246 19.082 1.00 95.50 272 ILE A O 1
ATOM 2103 N N . VAL A 1 273 ? -14.501 -15.421 19.492 1.00 96.00 273 VAL A N 1
ATOM 2104 C CA . VAL A 1 273 ? -15.152 -16.567 20.156 1.00 96.00 273 VAL A CA 1
ATOM 2105 C C . VAL A 1 273 ? -15.058 -16.500 21.685 1.00 96.00 273 VAL A C 1
ATOM 2107 O O . VAL A 1 273 ? -15.379 -17.465 22.383 1.00 96.00 273 VAL A O 1
ATOM 2110 N N . GLN A 1 274 ? -14.584 -15.372 22.213 1.00 96.56 274 GLN A N 1
ATOM 2111 C CA . GLN A 1 274 ? -14.455 -15.117 23.641 1.00 96.56 274 GLN A CA 1
ATOM 2112 C C . GLN A 1 274 ? -15.817 -15.152 24.353 1.00 96.56 274 GLN A C 1
ATOM 2114 O O . GLN A 1 274 ? -16.824 -14.665 23.847 1.00 96.56 274 GLN A O 1
ATOM 2119 N N . THR A 1 275 ? -15.833 -15.722 25.560 1.00 94.38 275 THR A N 1
ATOM 2120 C CA . THR A 1 275 ? -17.029 -15.819 26.426 1.00 94.38 275 THR A CA 1
ATOM 2121 C C . THR A 1 275 ? -16.762 -15.370 27.865 1.00 94.38 275 THR A C 1
ATOM 2123 O O . THR A 1 275 ? -17.667 -14.933 28.583 1.00 94.38 275 THR A O 1
ATOM 2126 N N . GLU A 1 276 ? -15.505 -15.444 28.293 1.00 94.38 276 GLU A N 1
ATOM 2127 C CA . GLU A 1 276 ? -15.047 -15.124 29.638 1.00 94.38 276 GLU A CA 1
ATOM 2128 C C . GLU A 1 276 ? -13.814 -14.234 29.564 1.00 94.38 276 GLU A C 1
ATOM 2130 O O . GLU A 1 276 ? -13.010 -14.365 28.644 1.00 94.38 276 GLU A O 1
ATOM 2135 N N . CYS A 1 277 ? -13.665 -13.361 30.556 1.00 95.69 277 CYS A N 1
ATOM 2136 C CA . CYS A 1 277 ? -12.467 -12.550 30.700 1.00 95.69 277 CYS A CA 1
ATOM 2137 C C . CYS A 1 277 ? -11.461 -13.271 31.583 1.00 95.69 277 CYS A C 1
ATOM 2139 O O . CYS A 1 277 ? -11.793 -13.701 32.689 1.00 95.69 277 CYS A O 1
ATOM 2141 N N . GLU A 1 278 ? -10.223 -13.386 31.097 1.00 93.56 278 GLU A N 1
ATOM 2142 C CA . GLU A 1 278 ? -9.098 -13.859 31.910 1.00 93.56 278 GLU A CA 1
ATOM 2143 C C . GLU A 1 278 ? -8.907 -12.942 33.127 1.00 93.56 278 GLU A C 1
ATOM 2145 O O . GLU A 1 278 ? -8.625 -13.389 34.244 1.00 93.56 278 GLU A O 1
ATOM 2150 N N . ASP A 1 279 ? -9.122 -11.648 32.913 1.00 92.81 279 ASP A N 1
ATOM 2151 C CA . ASP A 1 279 ? -9.063 -10.641 33.944 1.00 92.81 279 ASP A CA 1
ATOM 2152 C C . ASP A 1 279 ? -10.401 -10.475 34.678 1.00 92.81 279 ASP A C 1
ATOM 2154 O O . ASP A 1 279 ? -11.433 -10.140 34.101 1.00 92.81 279 ASP A O 1
ATOM 2158 N N . LYS A 1 280 ? -10.361 -10.682 35.997 1.00 92.50 280 LYS A N 1
ATOM 2159 C CA . LYS A 1 280 ? -11.536 -10.663 36.878 1.00 92.50 280 LYS A CA 1
ATOM 2160 C C . LYS A 1 280 ? -12.135 -9.281 37.110 1.00 92.50 280 LYS A C 1
ATOM 2162 O O . LYS A 1 280 ? -13.267 -9.216 37.579 1.00 92.50 280 LYS A O 1
ATOM 2167 N N . GLU A 1 281 ? -11.384 -8.210 36.866 1.00 92.06 281 GLU A N 1
ATOM 2168 C CA . GLU A 1 281 ? -11.916 -6.844 36.972 1.00 92.06 281 GLU A CA 1
ATOM 2169 C C . GLU A 1 281 ? -12.186 -6.237 35.588 1.00 92.06 281 GLU A C 1
ATOM 2171 O O . GLU A 1 281 ? -12.505 -5.055 35.502 1.00 92.06 281 GLU A O 1
ATOM 2176 N N . ALA A 1 282 ? -12.067 -7.024 34.510 1.00 96.19 282 ALA A N 1
ATOM 2177 C CA . ALA A 1 282 ? -12.551 -6.607 33.203 1.00 96.19 282 ALA A CA 1
ATOM 2178 C C . ALA A 1 282 ? -14.080 -6.640 33.155 1.00 96.19 282 ALA A C 1
ATOM 2180 O O . ALA A 1 282 ? -14.726 -7.595 33.599 1.00 96.19 282 ALA A O 1
ATOM 2181 N N . GLU A 1 283 ? -14.655 -5.597 32.572 1.00 96.75 283 GLU A N 1
ATOM 2182 C CA . GLU A 1 283 ? -16.055 -5.562 32.191 1.00 96.75 283 GLU A CA 1
ATOM 2183 C C . GLU A 1 283 ? -16.244 -6.348 30.890 1.00 96.75 283 GLU A C 1
ATOM 2185 O O . GLU A 1 283 ? -15.497 -6.179 29.926 1.00 96.75 283 GLU A O 1
ATOM 2190 N N . LYS A 1 284 ? -17.264 -7.209 30.852 1.00 97.19 284 LYS A N 1
ATOM 2191 C CA . LYS A 1 284 ? -17.697 -7.860 29.614 1.00 97.19 284 LYS A CA 1
ATOM 2192 C C . LYS A 1 284 ? -18.616 -6.917 28.856 1.00 97.19 284 LYS A C 1
ATOM 2194 O O . LYS A 1 284 ? -19.720 -6.639 29.323 1.00 97.19 284 LYS A O 1
ATOM 2199 N N . VAL A 1 285 ? -18.187 -6.485 27.681 1.00 96.25 285 VAL A N 1
ATOM 2200 C CA . VAL A 1 285 ? -18.951 -5.588 26.814 1.00 96.25 285 VAL A CA 1
ATOM 2201 C C . VAL A 1 285 ? -19.318 -6.330 25.533 1.00 96.25 285 VAL A C 1
ATOM 2203 O O . VAL A 1 285 ? -18.465 -6.974 24.925 1.00 96.25 285 VAL A O 1
ATOM 2206 N N . ASP A 1 286 ? -20.589 -6.259 25.136 1.00 93.75 286 ASP A N 1
ATOM 2207 C CA . ASP A 1 286 ? -21.036 -6.739 23.826 1.00 93.75 286 ASP A CA 1
ATOM 2208 C C . ASP A 1 286 ? -20.734 -5.669 22.772 1.00 93.75 286 ASP A C 1
ATOM 2210 O O . ASP A 1 286 ? -21.194 -4.530 22.895 1.00 93.75 286 ASP A O 1
ATOM 2214 N N . ILE A 1 287 ? -19.923 -6.027 21.781 1.00 90.38 287 ILE A N 1
ATOM 2215 C CA . ILE A 1 287 ? -19.564 -5.183 20.641 1.00 90.38 287 ILE A CA 1
ATOM 2216 C C . ILE A 1 287 ? -19.814 -6.024 19.394 1.00 90.38 287 ILE A C 1
ATOM 2218 O O . ILE A 1 287 ? -19.228 -7.095 19.249 1.00 90.38 287 ILE A O 1
ATOM 2222 N N . ASN A 1 288 ? -20.726 -5.581 18.524 1.00 87.12 288 ASN A N 1
ATOM 2223 C CA . ASN A 1 288 ? -21.132 -6.313 17.316 1.00 87.12 288 ASN A CA 1
ATOM 2224 C C . ASN A 1 288 ? -21.496 -7.798 17.569 1.00 87.12 288 ASN A C 1
ATOM 2226 O O . ASN A 1 288 ? -21.215 -8.679 16.752 1.00 87.12 288 ASN A O 1
ATOM 2230 N N . GLY A 1 289 ? -22.123 -8.099 18.715 1.00 88.25 289 GLY A N 1
ATOM 2231 C CA . GLY A 1 289 ? -22.514 -9.458 19.106 1.00 88.25 289 GLY A CA 1
ATOM 2232 C C . GLY A 1 289 ? -21.367 -10.344 19.606 1.00 88.25 289 GLY A C 1
ATOM 2233 O O . GLY A 1 289 ? -21.574 -11.540 19.818 1.00 88.25 289 GLY A O 1
ATOM 2234 N N . ALA A 1 290 ? -20.162 -9.794 19.776 1.00 94.19 290 ALA A N 1
ATOM 2235 C CA . ALA A 1 290 ? -19.017 -10.455 20.388 1.00 94.19 290 ALA A CA 1
ATOM 2236 C C . ALA A 1 290 ? -18.798 -9.972 21.827 1.00 94.19 290 ALA A C 1
ATOM 2238 O O . ALA A 1 290 ? -18.946 -8.791 22.132 1.00 94.19 290 ALA A O 1
ATOM 2239 N N . THR A 1 291 ? -18.383 -10.878 22.718 1.00 94.88 291 THR A N 1
ATOM 2240 C CA . THR A 1 291 ? -17.990 -10.512 24.088 1.00 94.88 291 THR A CA 1
ATOM 2241 C C . THR A 1 291 ? -16.533 -10.056 24.117 1.00 94.88 291 THR A C 1
ATOM 2243 O O . THR A 1 291 ? -15.622 -10.862 23.925 1.00 94.88 291 THR A O 1
ATOM 2246 N N . ILE A 1 292 ? -16.303 -8.780 24.418 1.00 96.56 292 ILE A N 1
ATOM 2247 C CA . ILE A 1 292 ? -14.972 -8.175 24.546 1.00 96.56 292 ILE A CA 1
ATOM 2248 C C . ILE A 1 292 ? -14.709 -7.814 26.011 1.00 96.56 292 ILE A C 1
ATOM 2250 O O . ILE A 1 292 ? -15.607 -7.363 26.722 1.00 96.56 292 ILE A O 1
ATOM 2254 N N . CYS A 1 293 ? -13.479 -8.041 26.473 1.00 97.81 293 CYS A N 1
ATOM 2255 C CA . CYS A 1 293 ? -13.058 -7.714 27.829 1.00 97.81 293 CYS A CA 1
ATOM 2256 C C . CYS A 1 293 ? -12.472 -6.310 27.850 1.00 97.81 293 CYS A C 1
ATOM 2258 O O . CYS A 1 293 ? -11.485 -6.033 27.173 1.00 97.81 293 CYS A O 1
ATOM 2260 N N . VAL A 1 294 ? -13.083 -5.421 28.622 1.00 97.94 294 VAL A N 1
ATOM 2261 C CA . VAL A 1 294 ? -12.688 -4.016 28.701 1.00 97.94 294 VAL A CA 1
ATOM 2262 C C . VAL A 1 294 ? -12.186 -3.720 30.106 1.00 97.94 294 VAL A C 1
ATOM 2264 O O . VAL A 1 294 ? -12.860 -4.017 31.091 1.00 97.94 294 VAL A O 1
ATOM 2267 N N . ILE A 1 295 ? -10.994 -3.140 30.213 1.00 97.19 295 ILE A N 1
ATOM 2268 C CA . ILE A 1 295 ? -10.426 -2.656 31.478 1.00 97.19 295 ILE A CA 1
ATOM 2269 C C . ILE A 1 295 ? -10.218 -1.142 31.416 1.00 97.19 295 ILE A C 1
ATOM 2271 O O . ILE A 1 295 ? -10.028 -0.584 30.338 1.00 97.19 295 ILE A O 1
ATOM 2275 N N . SER A 1 296 ? -10.227 -0.465 32.567 1.00 96.19 296 SER A N 1
ATOM 2276 C CA . SER A 1 296 ? -9.964 0.979 32.602 1.00 96.19 296 SER A CA 1
ATOM 2277 C C . SER A 1 296 ? -8.561 1.306 32.086 1.00 96.19 296 SER A C 1
ATOM 2279 O O . SER A 1 296 ? -7.619 0.534 32.282 1.00 96.19 296 SER A O 1
ATOM 2281 N N . ASP A 1 297 ? -8.400 2.482 31.484 1.00 94.25 297 ASP A N 1
ATOM 2282 C CA . ASP A 1 297 ? -7.115 2.960 30.960 1.00 94.25 297 ASP A CA 1
ATOM 2283 C C . ASP A 1 297 ? -5.997 2.945 32.016 1.00 94.25 297 ASP A C 1
ATOM 2285 O O . ASP A 1 297 ? -4.870 2.533 31.739 1.00 94.25 297 ASP A O 1
ATOM 2289 N N . GLU A 1 298 ? -6.299 3.341 33.257 1.00 93.06 298 GLU A N 1
ATOM 2290 C CA . GLU A 1 298 ? -5.341 3.299 34.371 1.00 93.06 298 GLU A CA 1
ATOM 2291 C C . GLU A 1 298 ? -4.843 1.870 34.624 1.00 93.06 298 GLU A C 1
ATOM 2293 O O . GLU A 1 298 ? -3.641 1.623 34.757 1.00 93.06 298 GLU A O 1
ATOM 2298 N N . ARG A 1 299 ? -5.768 0.910 34.643 1.00 93.75 299 ARG A N 1
ATOM 2299 C CA . ARG A 1 299 ? -5.462 -0.493 34.903 1.00 93.75 299 ARG A CA 1
ATOM 2300 C C . ARG A 1 299 ? -4.725 -1.137 33.742 1.00 93.75 299 ARG A C 1
ATOM 2302 O O . ARG A 1 299 ? -3.773 -1.878 33.977 1.00 93.75 299 ARG A O 1
ATOM 2309 N N . PHE A 1 300 ? -5.121 -0.819 32.514 1.00 94.31 300 PHE A N 1
ATOM 2310 C CA . PHE A 1 300 ? -4.416 -1.224 31.305 1.00 94.31 300 PHE A CA 1
ATOM 2311 C C . PHE A 1 300 ? -2.955 -0.779 31.358 1.00 94.31 300 PHE A C 1
ATOM 2313 O O . PHE A 1 300 ? -2.052 -1.602 31.194 1.00 94.31 300 PHE A O 1
ATOM 2320 N N . ASN A 1 301 ? -2.719 0.491 31.701 1.00 91.31 301 ASN A N 1
ATOM 2321 C CA . ASN A 1 301 ? -1.375 1.040 31.814 1.00 91.31 301 ASN A CA 1
ATOM 2322 C C . ASN A 1 301 ? -0.542 0.319 32.877 1.00 91.31 301 ASN A C 1
ATOM 2324 O O . ASN A 1 301 ? 0.574 -0.115 32.596 1.00 91.31 301 ASN A O 1
ATOM 2328 N N . ILE A 1 302 ? -1.105 0.093 34.065 1.00 91.25 302 ILE A N 1
ATOM 2329 C CA . ILE A 1 302 ? -0.422 -0.651 35.132 1.00 91.25 302 ILE A CA 1
ATOM 2330 C C . ILE A 1 302 ? -0.108 -2.091 34.696 1.00 91.25 302 ILE A C 1
ATOM 2332 O O . ILE A 1 302 ? 1.000 -2.577 34.933 1.00 91.25 302 ILE A O 1
ATOM 2336 N N . LYS A 1 303 ? -1.065 -2.776 34.060 1.00 92.75 303 LYS A N 1
ATOM 2337 C CA . LYS A 1 303 ? -0.965 -4.192 33.678 1.00 92.75 303 LYS A CA 1
ATOM 2338 C C . LYS A 1 303 ? 0.034 -4.433 32.545 1.00 92.75 303 LYS A C 1
ATOM 2340 O O . LYS A 1 303 ? 0.796 -5.400 32.607 1.00 92.75 303 LYS A O 1
ATOM 2345 N N . TYR A 1 304 ? 0.044 -3.574 31.526 1.00 91.50 304 TYR A N 1
ATOM 2346 C CA . TYR A 1 304 ? 0.819 -3.795 30.301 1.00 91.50 304 TYR A CA 1
ATOM 2347 C C . TYR A 1 304 ? 2.083 -2.936 30.184 1.00 91.50 304 TYR A C 1
ATOM 2349 O O . TYR A 1 304 ? 3.052 -3.405 29.581 1.00 91.50 304 TYR A O 1
ATOM 2357 N N . HIS A 1 305 ? 2.123 -1.758 30.814 1.00 84.94 305 HIS A N 1
ATOM 2358 C CA . HIS A 1 305 ? 3.261 -0.826 30.765 1.00 84.94 305 HIS A CA 1
ATOM 2359 C C . HIS A 1 305 ? 3.981 -0.651 32.114 1.00 84.94 305 HIS A C 1
ATOM 2361 O O . HIS A 1 305 ? 5.115 -0.175 32.140 1.00 84.94 305 HIS A O 1
ATOM 2367 N N . GLY A 1 306 ? 3.378 -1.103 33.218 1.00 78.69 306 GLY A N 1
ATOM 2368 C CA . GLY A 1 306 ? 3.915 -0.958 34.572 1.00 78.69 306 GLY A CA 1
ATOM 2369 C C . GLY A 1 306 ? 3.385 0.287 35.289 1.00 78.69 306 GLY A C 1
ATOM 2370 O O . GLY A 1 306 ? 2.757 1.159 34.692 1.00 78.69 306 GLY A O 1
ATOM 2371 N N . ALA A 1 307 ? 3.599 0.360 36.606 1.00 61.47 307 ALA A N 1
ATOM 2372 C CA . ALA A 1 307 ? 3.184 1.520 37.392 1.00 61.47 307 ALA A CA 1
ATOM 2373 C C . ALA A 1 307 ? 3.936 2.783 36.921 1.00 61.47 307 ALA A C 1
ATOM 2375 O O . ALA A 1 307 ? 5.134 2.685 36.643 1.00 61.47 307 ALA A O 1
ATOM 2376 N N . PRO A 1 308 ? 3.286 3.964 36.871 1.00 56.41 308 PRO A N 1
ATOM 2377 C CA . PRO A 1 308 ? 4.006 5.210 36.659 1.00 56.41 308 PRO A CA 1
ATOM 2378 C C . PRO A 1 308 ? 5.090 5.324 37.732 1.00 56.41 308 PRO A C 1
ATOM 2380 O O . PRO A 1 308 ? 4.781 5.189 38.921 1.00 56.41 308 PRO A O 1
ATOM 2383 N N . ASP A 1 309 ? 6.344 5.551 37.331 1.00 45.59 309 ASP A N 1
ATOM 2384 C CA . ASP A 1 309 ? 7.418 5.846 38.278 1.00 45.59 309 ASP A CA 1
ATOM 2385 C C . ASP A 1 309 ? 6.932 6.956 39.216 1.00 45.59 309 ASP A C 1
ATOM 2387 O O . ASP A 1 309 ? 6.586 8.060 38.779 1.00 45.59 309 ASP A O 1
ATOM 2391 N N . GLN A 1 310 ? 6.851 6.652 40.515 1.00 39.03 310 GLN A N 1
ATOM 2392 C CA . GLN A 1 310 ? 6.539 7.673 41.503 1.00 39.03 310 GLN A CA 1
ATOM 2393 C C . GLN A 1 310 ? 7.549 8.817 41.344 1.00 39.03 310 GLN A C 1
ATOM 2395 O O . GLN A 1 310 ? 8.753 8.552 41.243 1.00 39.03 310 GLN A O 1
ATOM 2400 N N . PRO A 1 311 ? 7.111 10.090 41.378 1.00 37.25 311 PRO A N 1
ATOM 2401 C CA . PRO A 1 311 ? 8.051 11.191 41.490 1.00 37.25 311 PRO A CA 1
ATOM 2402 C C . PRO A 1 311 ? 8.933 10.937 42.721 1.00 37.25 311 PRO A C 1
ATOM 2404 O O . PRO A 1 311 ? 8.399 10.558 43.769 1.00 37.25 311 PRO A O 1
ATOM 2407 N N . PRO A 1 312 ? 10.262 11.119 42.638 1.00 35.56 312 PRO A N 1
ATOM 2408 C CA . PRO A 1 312 ? 11.138 10.802 43.750 1.00 35.56 312 PRO A CA 1
ATOM 2409 C C . PRO A 1 312 ? 10.749 11.647 44.965 1.00 35.56 312 PRO A C 1
ATOM 2411 O O . PRO A 1 312 ? 10.852 12.873 44.957 1.00 35.56 312 PRO A O 1
ATOM 2414 N N . THR A 1 313 ? 10.310 10.979 46.032 1.00 33.75 313 THR A N 1
ATOM 2415 C CA . THR A 1 313 ? 10.188 11.555 47.370 1.00 33.75 313 THR A CA 1
ATOM 2416 C C . THR A 1 313 ? 11.568 11.990 47.847 1.00 33.75 313 THR A C 1
ATOM 2418 O O . THR A 1 313 ? 12.323 11.201 48.412 1.00 33.75 313 THR A O 1
ATOM 2421 N N . THR A 1 314 ? 11.904 13.260 47.647 1.00 32.12 314 THR A N 1
ATOM 2422 C CA . THR A 1 314 ? 13.001 13.920 48.352 1.00 32.12 314 THR A CA 1
ATOM 2423 C C . THR A 1 314 ? 12.443 15.047 49.207 1.00 32.12 314 THR A C 1
ATOM 2425 O O . THR A 1 314 ? 12.179 16.164 48.776 1.00 32.12 314 THR A O 1
ATOM 2428 N N . THR A 1 315 ? 12.286 14.745 50.492 1.00 37.00 315 THR A N 1
ATOM 2429 C CA . THR A 1 315 ? 12.325 15.750 51.551 1.00 37.00 315 THR A CA 1
ATOM 2430 C C . THR A 1 315 ? 13.692 16.440 51.528 1.00 37.00 315 THR A C 1
ATOM 2432 O O . THR A 1 315 ? 14.672 15.869 52.008 1.00 37.00 315 THR A O 1
ATOM 2435 N N . GLN A 1 316 ? 13.766 17.668 51.012 1.00 32.03 316 GLN A N 1
ATOM 2436 C CA . GLN A 1 316 ? 14.829 18.618 51.356 1.00 32.03 316 GLN A CA 1
ATOM 2437 C C . GLN A 1 316 ? 14.268 20.034 51.605 1.00 32.03 316 GLN A C 1
ATOM 2439 O O . GLN A 1 316 ? 13.250 20.397 51.016 1.00 32.03 316 GLN A O 1
ATOM 2444 N N . PRO A 1 317 ? 14.887 20.822 52.513 1.00 31.98 317 PRO A N 1
ATOM 2445 C CA . PRO A 1 317 ? 14.378 22.115 52.977 1.00 31.98 317 PRO A CA 1
ATOM 2446 C C . PRO A 1 317 ? 14.650 23.245 51.964 1.00 31.98 317 PRO A C 1
ATOM 2448 O O . PRO A 1 317 ? 15.467 23.073 51.061 1.00 31.98 317 PRO A O 1
ATOM 2451 N N . PRO A 1 318 ? 14.005 24.419 52.111 1.00 33.41 318 PRO A N 1
ATOM 2452 C CA . PRO A 1 318 ? 13.960 25.425 51.060 1.00 33.41 318 PRO A CA 1
ATOM 2453 C C . PRO A 1 318 ? 15.294 26.165 50.933 1.00 33.41 318 PRO A C 1
ATOM 2455 O O . PRO A 1 318 ? 15.697 26.905 51.831 1.00 33.41 318 PRO A O 1
ATOM 2458 N N . THR A 1 319 ? 15.947 26.028 49.782 1.00 30.58 319 THR A N 1
ATOM 2459 C CA . THR A 1 319 ? 17.023 26.921 49.349 1.00 30.58 319 THR A CA 1
ATOM 2460 C C . THR A 1 319 ? 16.561 27.763 48.163 1.00 30.58 319 THR A C 1
ATOM 2462 O O . THR A 1 319 ? 16.222 27.280 47.089 1.00 30.58 319 THR A O 1
ATOM 2465 N N . THR A 1 320 ? 16.529 29.062 48.436 1.00 34.25 320 THR A N 1
ATOM 2466 C CA . THR A 1 320 ? 16.380 30.230 47.561 1.00 34.25 320 THR A CA 1
ATOM 2467 C C . THR A 1 320 ? 16.784 30.032 46.092 1.00 34.25 320 THR A C 1
ATOM 2469 O O . THR A 1 320 ? 17.956 29.797 45.797 1.00 34.25 320 THR A O 1
ATOM 2472 N N . GLN A 1 321 ? 15.833 30.239 45.172 1.00 31.61 321 GLN A N 1
ATOM 2473 C CA . GLN A 1 321 ? 16.092 30.440 43.740 1.00 31.61 321 GLN A CA 1
ATOM 2474 C C . GLN A 1 321 ? 16.686 31.839 43.468 1.00 31.61 321 GLN A C 1
ATOM 2476 O O . GLN A 1 321 ? 16.122 32.832 43.936 1.00 31.61 321 GLN A O 1
ATOM 2481 N N . PRO A 1 322 ? 17.757 31.961 42.660 1.00 31.41 322 PRO A N 1
ATOM 2482 C CA . PRO A 1 322 ? 18.061 33.163 41.887 1.00 31.41 322 PRO A CA 1
ATOM 2483 C C . PRO A 1 322 ? 17.219 33.207 40.592 1.00 31.41 322 PRO A C 1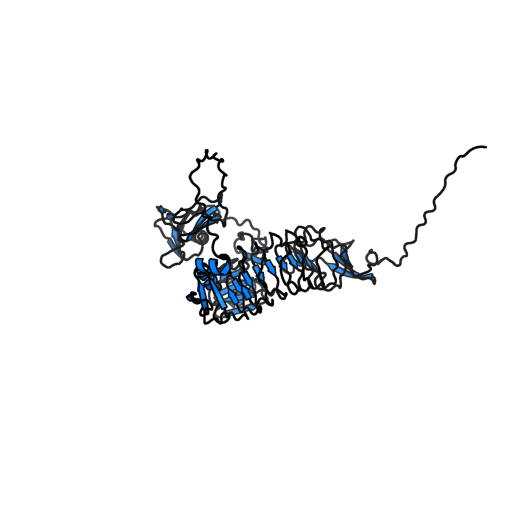
ATOM 2485 O O . PRO A 1 322 ? 16.665 32.186 40.182 1.00 31.41 322 PRO A O 1
ATOM 2488 N N . PRO A 1 323 ? 17.085 34.382 39.953 1.00 34.44 323 PRO A N 1
ATOM 2489 C CA . PRO A 1 323 ? 15.956 34.697 39.088 1.00 34.44 323 PRO A CA 1
ATOM 2490 C C . PRO A 1 323 ? 15.980 33.970 37.741 1.00 34.44 323 PRO A C 1
ATOM 2492 O O . PRO A 1 323 ? 17.019 33.825 37.099 1.00 34.44 323 PRO A O 1
ATOM 2495 N N . VAL A 1 324 ? 14.776 33.595 37.305 1.00 34.53 324 VAL A N 1
ATOM 2496 C CA . VAL A 1 324 ? 14.444 33.127 35.958 1.00 34.53 324 VAL A CA 1
ATOM 2497 C C . VAL A 1 324 ? 14.839 34.202 34.947 1.00 34.53 324 VAL A C 1
ATOM 2499 O O . VAL A 1 324 ? 14.249 35.282 34.904 1.00 34.53 324 VAL A O 1
ATOM 2502 N N . THR A 1 325 ? 15.833 33.904 34.115 1.00 29.11 325 THR A N 1
ATOM 2503 C CA . THR A 1 325 ? 16.058 34.627 32.868 1.00 29.11 325 THR A CA 1
ATOM 2504 C C . THR A 1 325 ? 14.994 34.199 31.866 1.00 29.11 325 THR A C 1
ATOM 2506 O O . THR A 1 325 ? 14.900 33.043 31.460 1.00 29.11 325 THR A O 1
ATOM 2509 N N . THR A 1 326 ? 14.162 35.161 31.488 1.00 36.16 326 THR A N 1
ATOM 2510 C CA . THR A 1 326 ? 13.182 35.066 30.414 1.00 36.16 326 THR A CA 1
ATOM 2511 C C . THR A 1 326 ? 13.885 34.758 29.092 1.00 36.16 326 THR A C 1
ATOM 2513 O O . THR A 1 326 ? 14.639 35.579 28.567 1.00 36.16 326 THR A O 1
ATOM 2516 N N . GLN A 1 327 ? 13.637 33.573 28.531 1.00 33.53 327 GLN A N 1
ATOM 2517 C CA . GLN A 1 327 ? 13.904 33.340 27.113 1.00 33.53 327 GLN A CA 1
ATOM 2518 C C . GLN A 1 327 ? 12.836 34.063 26.269 1.00 33.53 327 GLN A C 1
ATOM 2520 O O . GLN A 1 327 ? 11.666 34.087 26.659 1.00 33.53 327 GLN A O 1
ATOM 2525 N N . PRO A 1 328 ? 13.217 34.687 25.139 1.00 35.56 328 PRO A N 1
ATOM 2526 C CA . PRO A 1 328 ? 12.280 35.368 24.252 1.00 35.56 328 PRO A CA 1
ATOM 2527 C C . PRO A 1 328 ? 11.349 34.372 23.531 1.00 35.56 328 PRO A C 1
ATOM 2529 O O . PRO A 1 328 ? 11.683 33.191 23.422 1.00 35.56 328 PRO A O 1
ATOM 2532 N N . PRO A 1 329 ? 10.180 34.828 23.042 1.00 39.94 329 PRO A N 1
ATOM 2533 C CA . PRO A 1 329 ? 9.123 33.947 22.567 1.00 39.94 329 PRO A CA 1
ATOM 2534 C C . PRO A 1 329 ? 9.556 33.204 21.305 1.00 39.94 329 PRO A C 1
ATOM 2536 O O . PRO A 1 329 ? 9.918 33.823 20.302 1.00 39.94 329 PRO A O 1
ATOM 2539 N N . VAL A 1 330 ? 9.453 31.875 21.343 1.00 37.69 330 VAL A N 1
ATOM 2540 C CA . VAL A 1 330 ? 9.379 31.059 20.131 1.00 37.69 330 VAL A CA 1
ATOM 2541 C C . VAL A 1 330 ? 8.112 31.494 19.405 1.00 37.69 330 VAL A C 1
ATOM 2543 O O . VAL A 1 330 ? 7.007 31.383 19.932 1.00 37.69 330 VAL A O 1
ATOM 2546 N N . THR A 1 331 ? 8.278 32.056 18.216 1.00 38.34 331 THR A N 1
ATOM 2547 C CA . THR A 1 331 ? 7.184 32.380 17.306 1.00 38.34 331 THR A CA 1
ATOM 2548 C C . THR A 1 331 ? 6.553 31.070 16.846 1.00 38.34 331 THR A C 1
ATOM 2550 O O . THR A 1 331 ? 7.036 30.417 15.926 1.00 38.34 331 THR A O 1
ATOM 2553 N N . THR A 1 332 ? 5.497 30.641 17.535 1.00 54.00 332 THR A N 1
ATOM 2554 C CA . THR A 1 332 ? 4.715 29.466 17.157 1.00 54.00 332 THR A CA 1
ATOM 2555 C C . THR A 1 332 ? 3.960 29.785 15.871 1.00 54.00 332 THR A C 1
ATOM 2557 O O . THR A 1 332 ? 3.071 30.638 15.846 1.00 54.00 332 THR A O 1
ATOM 2560 N N . GLN A 1 333 ? 4.342 29.139 14.769 1.00 56.56 333 GLN A N 1
ATOM 2561 C CA . GLN A 1 333 ? 3.520 29.174 13.565 1.00 56.56 333 GLN A CA 1
ATOM 2562 C C . GLN A 1 333 ? 2.145 28.555 13.877 1.00 56.56 333 GLN A C 1
ATOM 2564 O O . GLN A 1 333 ? 2.082 27.572 14.621 1.00 56.56 333 GLN A O 1
ATOM 2569 N N . PRO A 1 334 ? 1.048 29.122 13.342 1.00 71.38 334 PRO A N 1
ATOM 2570 C CA . PRO A 1 334 ? -0.273 28.513 13.433 1.00 71.38 334 PRO A CA 1
ATOM 2571 C C . PRO A 1 334 ? -0.273 27.068 12.893 1.00 71.38 334 PRO A C 1
ATOM 2573 O O . PRO A 1 334 ? 0.503 26.775 11.980 1.00 71.38 334 PRO A O 1
ATOM 2576 N N . PRO A 1 335 ? -1.128 26.172 13.417 1.00 70.31 335 PRO A N 1
ATOM 2577 C CA . PRO A 1 335 ? -1.298 24.823 12.878 1.00 70.31 335 PRO A CA 1
ATOM 2578 C C . PRO A 1 335 ? -1.747 24.849 11.404 1.00 70.31 335 PRO A C 1
ATOM 2580 O O . PRO A 1 335 ? -2.479 25.750 10.986 1.00 70.31 335 PRO A O 1
ATOM 2583 N N . VAL A 1 336 ? -1.274 23.864 10.632 1.00 72.00 336 VAL A N 1
ATOM 2584 C CA . VAL A 1 336 ? -1.636 23.613 9.220 1.00 72.00 336 VAL A CA 1
ATOM 2585 C C . VAL A 1 336 ? -2.795 22.616 9.117 1.00 72.00 336 VAL A C 1
ATOM 2587 O O . VAL A 1 336 ? -3.125 21.966 10.112 1.00 72.00 336 VAL A O 1
ATOM 2590 N N . ALA A 1 337 ? -3.385 22.455 7.927 1.00 64.25 337 ALA A N 1
ATOM 2591 C CA . ALA A 1 337 ? -4.488 21.527 7.689 1.00 64.25 337 ALA A CA 1
ATOM 2592 C C . ALA A 1 337 ? -4.203 20.124 8.252 1.00 64.25 337 ALA A C 1
ATOM 2594 O O . ALA A 1 337 ? -3.140 19.552 8.013 1.00 64.25 337 ALA A O 1
ATOM 2595 N N . GLY A 1 338 ? -5.158 19.582 9.010 1.00 53.25 338 GLY A N 1
ATOM 2596 C CA . GLY A 1 338 ? -5.000 18.329 9.755 1.00 53.25 338 GLY A CA 1
ATOM 2597 C C . GLY A 1 338 ? -4.574 18.514 11.220 1.00 53.25 338 GLY A C 1
ATOM 2598 O O . GLY A 1 338 ? -4.819 17.634 12.043 1.00 53.25 338 GLY A O 1
ATOM 2599 N N . GLY A 1 339 ? -3.997 19.665 11.580 1.00 62.53 339 GLY A N 1
ATOM 2600 C CA . GLY A 1 339 ? -3.571 19.979 12.945 1.00 62.53 339 GLY A CA 1
ATOM 2601 C C . GLY A 1 339 ? -4.708 20.457 13.864 1.00 62.53 339 GLY A C 1
ATOM 2602 O O . GLY A 1 339 ? -5.683 21.042 13.382 1.00 62.53 339 GLY A O 1
ATOM 2603 N N . PRO A 1 340 ? -4.593 20.256 15.194 1.00 72.50 340 PRO A N 1
ATOM 2604 C CA . PRO A 1 340 ? -5.591 20.711 16.159 1.00 72.50 340 PRO A CA 1
ATOM 2605 C C . PRO A 1 340 ? -5.635 22.238 16.220 1.00 72.50 340 PRO A C 1
ATOM 2607 O O . PRO A 1 340 ? -4.602 22.899 16.325 1.00 72.50 340 PRO A O 1
ATOM 2610 N N . CYS A 1 341 ? -6.837 22.803 16.218 1.00 82.06 341 CYS A N 1
ATOM 2611 C CA . CYS A 1 341 ? -7.042 24.247 16.222 1.00 82.06 341 CYS A CA 1
ATOM 2612 C C . CYS A 1 341 ? -7.989 24.738 17.316 1.00 82.06 341 CYS A C 1
ATOM 2614 O O . CYS A 1 341 ? -8.269 25.924 17.353 1.00 82.06 341 CYS A O 1
ATOM 2616 N N . GLY A 1 342 ? -8.470 23.900 18.234 1.00 88.12 342 GLY A N 1
ATOM 2617 C CA . GLY A 1 342 ? -9.321 24.365 19.334 1.00 88.12 342 GLY A CA 1
ATOM 2618 C C . GLY A 1 342 ? -10.275 23.306 19.859 1.00 88.12 342 GLY A C 1
ATOM 2619 O O . GLY A 1 342 ? -10.148 22.133 19.521 1.00 88.12 342 GLY A O 1
ATOM 2620 N N . ASN A 1 343 ? -11.210 23.747 20.697 1.00 82.44 343 ASN A N 1
ATOM 2621 C CA . ASN A 1 343 ? -12.331 22.974 21.236 1.00 82.44 343 ASN A CA 1
ATOM 2622 C C . ASN A 1 343 ? -13.422 23.946 21.742 1.00 82.44 343 ASN A C 1
ATOM 2624 O O . ASN A 1 343 ? -13.277 25.164 21.609 1.00 82.44 343 ASN A O 1
ATOM 2628 N N . GLN A 1 344 ? -14.512 23.445 22.327 1.00 77.75 344 GLN A N 1
ATOM 2629 C CA . GLN A 1 344 ? -15.617 24.280 22.816 1.00 77.75 344 GLN A CA 1
ATOM 2630 C C . GLN A 1 344 ? -15.267 25.127 24.052 1.00 77.75 344 GLN A C 1
ATOM 2632 O O . GLN A 1 344 ? -15.854 26.194 24.228 1.00 77.75 344 GLN A O 1
ATOM 2637 N N . ASN A 1 345 ? -14.308 24.693 24.876 1.00 76.31 345 ASN A N 1
ATOM 2638 C CA . ASN A 1 345 ? -13.880 25.411 26.082 1.00 76.31 345 ASN A CA 1
ATOM 2639 C C . ASN A 1 345 ? -12.885 26.536 25.761 1.00 76.31 345 ASN A C 1
ATOM 2641 O O . ASN A 1 345 ? -13.012 27.646 26.274 1.00 76.31 345 ASN A O 1
ATOM 2645 N N . ASP A 1 346 ? -11.919 26.255 24.887 1.00 79.94 346 ASP A N 1
ATOM 2646 C CA . ASP A 1 346 ? -10.834 27.167 24.515 1.00 79.94 346 ASP A CA 1
ATOM 2647 C C . ASP A 1 346 ? -11.175 28.039 23.296 1.00 79.94 346 ASP A C 1
ATOM 2649 O O . ASP A 1 346 ? -10.507 29.042 23.032 1.00 79.94 346 ASP A O 1
ATOM 2653 N N . GLY A 1 347 ? -12.209 27.661 22.541 1.00 81.75 347 GLY A N 1
ATOM 2654 C CA . GLY A 1 347 ? -12.585 28.286 21.280 1.00 81.75 347 GLY A CA 1
ATOM 2655 C C . GLY A 1 347 ? -11.612 27.987 20.127 1.00 81.75 347 GLY A C 1
ATOM 2656 O O . GLY A 1 347 ? -10.587 27.319 20.301 1.00 81.75 347 GLY A O 1
ATOM 2657 N N . PRO A 1 348 ? -11.929 28.469 18.913 1.00 88.00 348 PRO A N 1
ATOM 2658 C CA . PRO A 1 348 ? -11.076 28.284 17.748 1.00 88.00 348 PRO A CA 1
ATOM 2659 C C . PRO A 1 348 ? -9.831 29.177 17.819 1.00 88.00 348 PRO A C 1
ATOM 2661 O O . PRO A 1 348 ? -9.912 30.393 18.007 1.00 88.00 348 PRO A O 1
ATOM 2664 N N . LYS A 1 349 ? -8.666 28.573 17.604 1.00 87.69 349 LYS A N 1
ATOM 2665 C CA . LYS A 1 349 ? -7.367 29.223 17.426 1.00 87.69 349 LYS A CA 1
ATOM 2666 C C . LYS A 1 349 ? -7.102 29.452 15.930 1.00 87.69 349 LYS A C 1
ATOM 2668 O O . LYS A 1 349 ? -7.616 28.710 15.091 1.00 87.69 349 LYS A O 1
ATOM 2673 N N . PRO A 1 350 ? -6.312 30.478 15.568 1.00 85.25 350 PRO A N 1
ATOM 2674 C CA . PRO A 1 350 ? -5.997 30.758 14.171 1.00 85.25 350 PRO A CA 1
ATOM 2675 C C . PRO A 1 350 ? -5.247 29.595 13.512 1.00 85.25 350 PRO A C 1
ATOM 2677 O O . PRO A 1 350 ? -4.300 29.075 14.098 1.00 85.25 350 PRO A O 1
ATOM 2680 N N . CYS A 1 351 ? -5.644 29.250 12.288 1.00 82.25 351 CYS A N 1
ATOM 2681 C CA . CYS A 1 351 ? -4.891 28.390 11.372 1.00 82.25 351 CYS A CA 1
ATOM 2682 C C . CYS A 1 351 ? -3.996 29.240 10.459 1.00 82.25 351 CYS A C 1
ATOM 2684 O O . CYS A 1 351 ? -4.092 30.476 10.458 1.00 82.25 351 CYS A O 1
ATOM 2686 N N . VAL A 1 352 ? -3.124 28.600 9.677 1.00 81.25 352 VAL A N 1
ATOM 2687 C CA . VAL A 1 352 ? -2.329 29.313 8.664 1.00 81.25 352 VAL A CA 1
ATOM 2688 C C . VAL A 1 352 ? -3.222 29.987 7.608 1.00 81.25 352 VAL A C 1
ATOM 2690 O O . VAL A 1 352 ? -4.403 29.678 7.446 1.00 81.25 352 VAL A O 1
ATOM 2693 N N . THR A 1 353 ? -2.670 30.963 6.883 1.00 78.69 353 THR A N 1
ATOM 2694 C CA . THR A 1 353 ? -3.396 31.690 5.830 1.00 78.69 353 THR A CA 1
ATOM 2695 C C . THR A 1 353 ? -3.928 30.729 4.764 1.00 78.69 353 THR A C 1
ATOM 2697 O O . THR A 1 353 ? -3.161 29.944 4.217 1.00 78.69 353 THR A O 1
ATOM 2700 N N . GLY A 1 354 ? -5.219 30.832 4.429 1.00 75.94 354 GLY A N 1
ATOM 2701 C CA . GLY A 1 354 ? -5.883 29.910 3.496 1.00 75.94 354 GLY A CA 1
ATOM 2702 C C . GLY A 1 354 ? -6.658 28.780 4.181 1.00 75.94 354 GLY A C 1
ATOM 2703 O O . GLY A 1 354 ? -7.213 27.926 3.496 1.00 75.94 354 GLY A O 1
ATOM 2704 N N . GLU A 1 355 ? -6.728 28.787 5.515 1.00 84.94 355 GLU A N 1
ATOM 2705 C CA . GLU A 1 355 ? -7.406 27.767 6.316 1.00 84.94 355 GLU A CA 1
ATOM 2706 C C . GLU A 1 355 ? -8.365 28.378 7.355 1.00 84.94 355 GLU A C 1
ATOM 2708 O O . GLU A 1 355 ? -8.320 29.575 7.667 1.00 84.94 355 GLU A O 1
ATOM 2713 N N . TYR A 1 356 ? -9.246 27.542 7.900 1.00 86.81 356 TYR A N 1
ATOM 2714 C CA . TYR A 1 356 ? -10.155 27.854 8.999 1.00 86.81 356 TYR A CA 1
ATOM 2715 C C . TYR A 1 356 ? -10.195 26.707 10.010 1.00 86.81 356 TYR A C 1
ATOM 2717 O O . TYR A 1 356 ? -9.777 25.589 9.721 1.00 86.81 356 TYR A O 1
ATOM 2725 N N . CYS A 1 357 ? -10.690 26.992 11.212 1.00 85.75 357 CYS A N 1
ATOM 2726 C CA . CYS A 1 357 ? -10.760 26.012 12.284 1.00 85.75 357 CYS A CA 1
ATOM 2727 C C . CYS A 1 357 ? -12.128 25.314 12.282 1.00 85.75 357 CYS A C 1
ATOM 2729 O O . CYS A 1 357 ? -13.139 25.947 12.570 1.00 85.75 357 CYS A O 1
ATOM 2731 N N . GLN A 1 358 ? -12.184 24.032 11.941 1.00 87.12 358 GLN A N 1
ATOM 2732 C CA . GLN A 1 358 ? -13.419 23.253 11.850 1.00 87.12 358 GLN A CA 1
ATOM 2733 C C . GLN A 1 358 ? -13.728 22.552 13.180 1.00 87.12 358 GLN A C 1
ATOM 2735 O O . GLN A 1 358 ? -12.907 21.751 13.620 1.00 87.12 358 GLN A O 1
ATOM 2740 N N . PRO A 1 359 ? -14.906 22.762 13.793 1.00 84.69 359 PRO A N 1
ATOM 2741 C CA . PRO A 1 359 ? -15.380 21.949 14.907 1.00 84.69 359 PRO A CA 1
ATOM 2742 C C . PRO A 1 359 ? -15.827 20.561 14.444 1.00 84.69 359 PRO A C 1
ATOM 2744 O O . PRO A 1 359 ? -16.675 20.456 13.554 1.00 84.69 359 PRO A O 1
ATOM 2747 N N . TRP A 1 360 ? -15.303 19.514 15.078 1.00 73.56 360 TRP A N 1
ATOM 2748 C CA . TRP A 1 360 ? -15.765 18.134 14.892 1.00 73.56 360 TRP A CA 1
ATOM 2749 C C . TRP A 1 360 ? -16.615 17.677 16.077 1.00 73.56 360 TRP A C 1
ATOM 2751 O O . TRP A 1 360 ? -17.690 17.115 15.914 1.00 73.56 360 TRP A O 1
ATOM 2761 N N . ASP A 1 361 ? -16.214 18.019 17.289 1.00 75.81 361 ASP A N 1
ATOM 2762 C CA . ASP A 1 361 ? -17.036 17.817 18.476 1.00 75.81 361 ASP A CA 1
ATOM 2763 C C . ASP A 1 361 ? -16.706 18.884 19.530 1.00 75.81 361 ASP A C 1
ATOM 2765 O O . ASP A 1 361 ? -16.007 19.864 19.254 1.00 75.81 361 ASP A O 1
ATOM 2769 N N . GLN A 1 362 ? -17.247 18.735 20.740 1.00 71.50 362 GLN A N 1
ATOM 2770 C CA . GLN A 1 362 ? -17.015 19.682 21.834 1.00 71.50 362 GLN A CA 1
ATOM 2771 C C . GLN A 1 362 ? -15.550 19.717 22.326 1.00 71.50 362 GLN A C 1
ATOM 2773 O O . GLN A 1 362 ? -15.130 20.704 22.931 1.00 71.50 362 GLN A O 1
ATOM 2778 N N . TRP A 1 363 ? -14.757 18.682 22.049 1.00 65.81 363 TRP A N 1
ATOM 2779 C CA . TRP A 1 363 ? -13.384 18.483 22.518 1.00 65.81 363 TRP A CA 1
ATOM 2780 C C . TRP A 1 363 ? -12.322 18.698 21.436 1.00 65.81 363 TRP A C 1
ATOM 2782 O O . TRP A 1 363 ? -11.168 18.950 21.786 1.00 65.81 363 TRP A O 1
ATOM 2792 N N . TYR A 1 364 ? -12.683 18.637 20.151 1.00 75.25 364 TYR A N 1
ATOM 2793 C CA . TYR A 1 364 ? -11.707 18.678 19.065 1.00 75.25 364 TYR A CA 1
ATOM 2794 C C . TYR A 1 364 ? -12.144 19.502 17.853 1.00 75.25 364 TYR A C 1
ATOM 2796 O O . TYR A 1 364 ? -13.130 19.206 17.171 1.00 75.25 364 TYR A O 1
ATOM 2804 N N . TYR A 1 365 ? -11.361 20.542 17.554 1.00 85.25 365 TYR A N 1
ATOM 2805 C CA . TYR A 1 365 ? -11.426 21.307 16.313 1.00 85.25 365 TYR A CA 1
ATOM 2806 C C . TYR A 1 365 ? -10.122 21.118 15.524 1.00 85.25 365 TYR A C 1
ATOM 2808 O O . TYR A 1 365 ? -9.041 21.050 16.114 1.00 85.25 365 TYR A O 1
ATOM 2816 N N . GLN A 1 366 ? -10.195 21.117 14.194 1.00 83.81 366 GLN A N 1
ATOM 2817 C CA . GLN A 1 366 ? -9.052 20.895 13.301 1.00 83.81 366 GLN A CA 1
ATOM 2818 C C . GLN A 1 366 ? -8.933 21.967 12.217 1.00 83.81 366 GLN A C 1
ATOM 2820 O O . GLN A 1 366 ? -9.937 22.414 11.666 1.00 83.81 366 GLN A O 1
ATOM 2825 N N . CYS A 1 367 ? -7.710 22.363 11.863 1.00 80.00 367 CYS A N 1
ATOM 2826 C CA . CYS A 1 367 ? -7.492 23.244 10.722 1.00 80.00 367 CYS A CA 1
ATOM 2827 C C . CYS A 1 367 ? -7.882 22.552 9.414 1.00 80.00 367 CYS A C 1
ATOM 2829 O O . CYS A 1 367 ? -7.465 21.422 9.143 1.00 80.00 367 CYS A O 1
ATOM 2831 N N . ARG A 1 368 ? -8.661 23.248 8.586 1.00 80.94 368 ARG A N 1
ATOM 2832 C CA . ARG A 1 368 ? -9.093 22.803 7.259 1.00 80.94 368 ARG A CA 1
ATOM 2833 C C . ARG A 1 368 ? -8.914 23.907 6.233 1.00 80.94 368 ARG A C 1
ATOM 2835 O O . ARG A 1 368 ? -8.982 25.090 6.555 1.00 80.94 368 ARG A O 1
ATOM 2842 N N . ARG A 1 369 ? -8.689 23.516 4.980 1.00 81.25 369 ARG A N 1
ATOM 2843 C CA . ARG A 1 369 ? -8.529 24.456 3.864 1.00 81.25 369 ARG A CA 1
ATOM 2844 C C . ARG A 1 369 ? -9.831 25.204 3.600 1.00 81.25 369 ARG A C 1
ATOM 2846 O O . ARG A 1 369 ? -10.906 24.620 3.695 1.00 81.25 369 ARG A O 1
ATOM 2853 N N . LEU A 1 370 ? -9.716 26.489 3.277 1.00 77.00 370 LEU A N 1
ATOM 2854 C CA . LEU A 1 370 ? -10.841 27.277 2.789 1.00 77.00 370 LEU A CA 1
ATOM 2855 C C . LEU A 1 370 ? -11.331 26.697 1.458 1.00 77.00 370 LEU A C 1
ATOM 2857 O O . LEU A 1 370 ? -10.542 26.230 0.639 1.00 77.00 370 LEU A O 1
ATOM 2861 N N . ASP A 1 371 ? -12.642 26.738 1.262 1.00 67.88 371 ASP A N 1
ATOM 2862 C CA . ASP A 1 371 ? -13.271 26.370 -0.004 1.00 67.88 371 ASP A CA 1
ATOM 2863 C C . ASP A 1 371 ? -13.268 27.599 -0.916 1.00 67.88 371 ASP A C 1
ATOM 2865 O O . ASP A 1 371 ? -13.880 28.606 -0.571 1.00 67.88 371 ASP A O 1
ATOM 2869 N N . ASP A 1 372 ? -12.617 27.524 -2.078 1.00 67.75 372 ASP A N 1
ATOM 2870 C CA . ASP A 1 372 ? -12.510 28.639 -3.033 1.00 67.75 372 ASP A CA 1
ATOM 2871 C C . ASP A 1 372 ? -13.874 29.144 -3.542 1.00 67.75 372 ASP A C 1
ATOM 2873 O O . ASP A 1 372 ? -13.987 30.265 -4.045 1.00 67.75 372 ASP A O 1
ATOM 2877 N N . LYS A 1 373 ? -14.934 28.338 -3.414 1.00 67.44 373 LYS A N 1
ATOM 2878 C CA . LYS A 1 373 ? -16.300 28.719 -3.784 1.00 67.44 373 LYS A CA 1
ATOM 2879 C C . LYS A 1 373 ? -16.969 29.552 -2.685 1.00 67.44 373 LYS A C 1
ATOM 2881 O O . LYS A 1 373 ? -17.913 30.301 -2.961 1.00 67.44 373 LYS A O 1
ATOM 2886 N N . CYS A 1 374 ? -16.512 29.464 -1.441 1.00 76.62 374 CYS A N 1
ATOM 2887 C CA . CYS A 1 374 ? -17.113 30.158 -0.311 1.00 76.62 374 CYS A CA 1
ATOM 2888 C C . CYS A 1 374 ? -16.169 31.168 0.335 1.00 76.62 374 CYS A C 1
ATOM 2890 O O . CYS A 1 374 ? -14.951 31.055 0.330 1.00 76.62 374 CYS A O 1
ATOM 2892 N N . GLY A 1 375 ? -16.755 32.225 0.890 1.00 77.38 375 GLY A N 1
ATOM 2893 C CA . GLY A 1 375 ? -16.014 33.166 1.712 1.00 77.38 375 GLY A CA 1
ATOM 2894 C C . GLY A 1 375 ? -15.482 32.468 2.960 1.00 77.38 375 GLY A C 1
ATOM 2895 O O . GLY A 1 375 ? -15.931 31.379 3.312 1.00 77.38 375 GLY A O 1
ATOM 2896 N N . LYS A 1 376 ? -14.551 33.131 3.651 1.00 83.62 376 LYS A N 1
ATOM 2897 C CA . LYS A 1 376 ? -13.934 32.613 4.875 1.00 83.62 376 LYS A CA 1
ATOM 2898 C C . LYS A 1 376 ? -14.987 32.075 5.852 1.00 83.62 376 LYS A C 1
ATOM 2900 O O . LYS A 1 376 ? -15.815 32.845 6.336 1.00 83.62 376 LYS A O 1
ATOM 2905 N N . GLN A 1 377 ? -14.906 30.782 6.148 1.00 88.25 377 GLN A N 1
ATOM 2906 C CA . GLN A 1 377 ? -15.756 30.102 7.115 1.00 88.25 377 GLN A CA 1
ATOM 2907 C C . GLN A 1 377 ? -15.574 30.710 8.512 1.00 88.25 377 GLN A C 1
ATOM 2909 O O . GLN A 1 377 ? -14.457 30.915 8.996 1.00 88.25 377 GLN A O 1
ATOM 2914 N N . GLU A 1 378 ? -16.697 31.007 9.156 1.00 90.69 378 GLU A N 1
ATOM 2915 C CA . GLU A 1 378 ? -16.780 31.549 10.505 1.00 90.69 378 GLU A CA 1
ATOM 2916 C C . GLU A 1 378 ? -17.130 30.430 11.484 1.00 90.69 378 GLU A C 1
ATOM 2918 O O . GLU A 1 378 ? -18.261 29.941 11.523 1.00 90.69 378 GLU A O 1
ATOM 2923 N N . THR A 1 379 ? -16.133 30.029 12.269 1.00 89.94 379 THR A N 1
ATOM 2924 C CA . THR A 1 379 ? -16.252 29.004 13.306 1.00 89.94 379 THR A CA 1
ATOM 2925 C C . THR A 1 379 ? -17.037 29.504 14.510 1.00 89.94 379 THR A C 1
ATOM 2927 O O . THR A 1 379 ? -16.825 30.621 14.980 1.00 89.94 379 THR A O 1
ATOM 2930 N N . ASN A 1 380 ? -17.876 28.633 15.060 1.00 89.00 380 ASN A N 1
ATOM 2931 C CA . ASN A 1 380 ? -18.775 28.875 16.183 1.00 89.00 380 ASN A CA 1
ATOM 2932 C C . ASN A 1 380 ? -19.812 29.978 15.937 1.00 89.00 380 ASN A C 1
ATOM 2934 O O . ASN A 1 380 ? -20.300 30.600 16.884 1.00 89.00 380 ASN A O 1
ATOM 2938 N N . ILE A 1 381 ? -20.156 30.213 14.670 1.00 90.12 381 ILE A N 1
ATOM 2939 C CA . ILE A 1 381 ? -21.134 31.215 14.257 1.00 90.12 381 ILE A CA 1
ATOM 2940 C C . ILE A 1 381 ? -22.288 30.538 13.522 1.00 90.12 381 ILE A C 1
ATOM 2942 O O . ILE A 1 381 ? -22.077 29.814 12.550 1.00 90.12 381 ILE A O 1
ATOM 2946 N N . ASP A 1 382 ? -23.508 30.846 13.951 1.00 90.25 382 ASP A N 1
ATOM 2947 C CA . ASP A 1 382 ? -24.761 30.562 13.252 1.00 90.25 382 ASP A CA 1
ATOM 2948 C C . ASP A 1 382 ? -25.290 31.842 12.595 1.00 90.25 382 ASP A C 1
ATOM 2950 O O . ASP A 1 382 ? -25.348 32.907 13.220 1.00 90.25 382 ASP A O 1
ATOM 2954 N N . TYR A 1 383 ? -25.666 31.759 11.322 1.00 91.25 383 TYR A N 1
ATOM 2955 C CA . TYR A 1 383 ? -26.354 32.846 10.639 1.00 91.25 383 TYR A CA 1
ATOM 2956 C C . TYR A 1 383 ? -27.852 32.702 10.887 1.00 91.25 383 TYR A C 1
ATOM 2958 O O . TYR A 1 383 ? -28.457 31.703 10.541 1.00 91.25 383 TYR A O 1
ATOM 2966 N N . VAL A 1 384 ? -28.486 33.706 11.472 1.00 81.69 384 VAL A N 1
ATOM 2967 C CA . VAL A 1 384 ? -29.855 33.550 11.972 1.00 81.69 384 VAL A CA 1
ATOM 2968 C C . VAL A 1 384 ? -30.880 33.899 10.893 1.00 81.69 384 VAL A C 1
ATOM 2970 O O . VAL A 1 384 ? -30.777 34.960 10.269 1.00 81.69 384 VAL A O 1
ATOM 2973 N N . ALA A 1 385 ? -31.921 33.061 10.798 1.00 73.00 385 ALA A N 1
ATOM 2974 C CA . ALA A 1 385 ? -33.111 33.210 9.952 1.00 73.00 385 ALA A CA 1
ATOM 2975 C C . ALA A 1 385 ? -32.866 33.080 8.430 1.00 73.00 385 ALA A C 1
ATOM 2977 O O . ALA A 1 385 ? -31.756 32.822 7.974 1.00 73.00 385 ALA A O 1
ATOM 2978 N N . GLU A 1 386 ? -33.943 33.228 7.642 1.00 79.94 386 GLU A N 1
ATOM 2979 C CA . GLU A 1 386 ? -33.941 33.182 6.166 1.00 79.94 386 GLU A CA 1
ATOM 2980 C C . GLU A 1 386 ? -33.499 31.841 5.544 1.00 79.94 386 GLU A C 1
ATOM 2982 O O . GLU A 1 386 ? -32.956 31.812 4.431 1.00 79.94 386 GLU A O 1
ATOM 2987 N N . ASP A 1 387 ? -33.784 30.728 6.227 1.00 84.19 387 ASP A N 1
ATOM 2988 C CA . ASP A 1 387 ? -33.580 29.379 5.697 1.00 84.19 387 ASP A CA 1
ATOM 2989 C C . ASP A 1 387 ? -34.436 29.146 4.440 1.00 84.19 387 ASP A C 1
ATOM 2991 O O . ASP A 1 387 ? -35.653 29.337 4.421 1.00 84.19 387 ASP A O 1
ATOM 2995 N N . ILE A 1 388 ? -33.779 28.726 3.364 1.00 85.38 388 ILE A N 1
ATOM 2996 C CA . ILE A 1 388 ? -34.394 28.245 2.125 1.00 85.38 388 ILE A CA 1
ATOM 2997 C C . ILE A 1 388 ? -34.793 26.787 2.307 1.00 85.38 388 ILE A C 1
ATOM 2999 O O . ILE A 1 388 ? -35.911 26.395 1.988 1.00 85.38 388 ILE A O 1
ATOM 3003 N N . THR A 1 389 ? -33.843 25.988 2.784 1.00 86.69 389 THR A N 1
ATOM 3004 C CA . THR A 1 389 ? -33.999 24.562 3.046 1.00 86.69 389 THR A CA 1
ATOM 3005 C C . THR A 1 389 ? -32.891 24.113 3.985 1.00 86.69 389 THR A C 1
ATOM 3007 O O . THR A 1 389 ? -31.822 24.726 4.036 1.00 86.69 389 THR A O 1
ATOM 3010 N N . SER A 1 390 ? -33.124 23.007 4.678 1.00 86.00 390 SER A N 1
ATOM 3011 C CA . SER A 1 390 ? -32.084 22.268 5.378 1.00 86.00 390 SER A CA 1
ATOM 3012 C C . SER A 1 390 ? -31.902 20.882 4.766 1.00 86.00 390 SER A C 1
ATOM 3014 O O . SER A 1 390 ? -32.789 20.368 4.081 1.00 86.00 390 SER A O 1
ATOM 3016 N N . LEU A 1 391 ? -30.719 20.308 4.946 1.00 86.00 391 LEU A N 1
ATOM 3017 C CA . LEU A 1 391 ? -30.356 18.981 4.469 1.00 86.00 391 LEU A CA 1
ATOM 3018 C C . LEU A 1 391 ? -29.246 18.410 5.350 1.00 86.00 391 LEU A C 1
ATOM 3020 O O . LEU A 1 391 ? -28.409 19.161 5.841 1.00 86.00 391 LEU A O 1
ATOM 3024 N N . SER A 1 392 ? -29.220 17.094 5.533 1.00 80.25 392 SER A N 1
ATOM 3025 C CA . SER A 1 392 ? -28.097 16.441 6.204 1.00 80.25 392 SER A CA 1
ATOM 3026 C C . SER A 1 392 ? -26.946 16.276 5.214 1.00 80.25 392 SER A C 1
ATOM 3028 O O . SER A 1 392 ? -27.151 15.830 4.083 1.00 80.25 392 SER A O 1
ATOM 3030 N N . VAL A 1 393 ? -25.759 16.697 5.631 1.00 77.94 393 VAL A N 1
ATOM 3031 C CA . VAL A 1 393 ? -24.490 16.583 4.898 1.00 77.94 393 VAL A CA 1
ATOM 3032 C C . VAL A 1 393 ? -23.415 16.245 5.912 1.00 77.94 393 VAL A C 1
ATOM 3034 O O . VAL A 1 393 ? -23.600 16.544 7.085 1.00 77.94 393 VAL A O 1
ATOM 3037 N N . THR A 1 394 ? -22.298 15.665 5.494 1.00 75.19 394 THR A N 1
ATOM 3038 C CA . THR A 1 394 ? -21.235 15.273 6.431 1.00 75.19 394 THR A CA 1
ATOM 3039 C C . THR A 1 394 ? -20.195 16.360 6.663 1.00 75.19 394 THR A C 1
ATOM 3041 O O . THR A 1 394 ? -19.571 16.388 7.720 1.00 75.19 394 THR A O 1
ATOM 3044 N N . LEU A 1 395 ? -20.025 17.275 5.706 1.00 79.62 395 LEU A N 1
ATOM 3045 C CA . LEU A 1 395 ? -18.980 18.294 5.745 1.00 79.62 395 LEU A CA 1
ATOM 3046 C C . LEU A 1 395 ? -19.511 19.702 5.395 1.00 79.62 395 LEU A C 1
ATOM 3048 O O . LEU A 1 395 ? -20.416 19.837 4.567 1.00 79.62 395 LEU A O 1
ATOM 3052 N N . PRO A 1 396 ? -18.919 20.783 5.942 1.00 82.44 396 PRO A N 1
ATOM 3053 C CA . PRO A 1 396 ? -19.281 22.159 5.586 1.00 82.44 396 PRO A CA 1
ATOM 3054 C C . PRO A 1 396 ? -19.070 22.508 4.105 1.00 82.44 396 PRO A C 1
ATOM 3056 O O . PRO A 1 396 ? -19.779 23.357 3.567 1.00 82.44 396 PRO A O 1
ATOM 3059 N N . GLU A 1 397 ? -18.121 21.873 3.412 1.00 83.50 397 GLU A N 1
ATOM 3060 C CA . GLU A 1 397 ? -17.890 22.124 1.980 1.00 83.50 397 GLU A CA 1
ATOM 3061 C C . GLU A 1 397 ? -19.088 21.660 1.136 1.00 83.50 397 GLU A C 1
ATOM 3063 O O . GLU A 1 397 ? -19.481 22.310 0.168 1.00 83.50 397 GLU A O 1
ATOM 3068 N N . GLU A 1 398 ? -19.781 20.605 1.569 1.00 83.81 398 GLU A N 1
ATOM 3069 C CA . GLU A 1 398 ? -21.021 20.178 0.925 1.00 83.81 398 GLU A CA 1
ATOM 3070 C C . GLU A 1 398 ? -22.128 21.227 1.092 1.00 83.81 398 GLU A C 1
ATOM 3072 O O . GLU A 1 398 ? -22.917 21.443 0.171 1.00 83.81 398 GLU A O 1
ATOM 3077 N N . CYS A 1 399 ? -22.171 21.939 2.226 1.00 89.00 399 CYS A N 1
ATOM 3078 C CA . CYS A 1 399 ? -23.064 23.087 2.376 1.00 89.00 399 CYS A CA 1
ATOM 3079 C C . CYS A 1 399 ? -22.750 24.202 1.384 1.00 89.00 399 CYS A C 1
ATOM 3081 O O . CYS A 1 399 ? -23.671 24.805 0.825 1.00 89.00 399 CYS A O 1
ATOM 3083 N N . CYS A 1 400 ? -21.463 24.472 1.160 1.00 88.38 400 CYS A N 1
ATOM 3084 C CA . CYS A 1 400 ? -21.018 25.458 0.186 1.00 88.38 400 CYS A CA 1
ATOM 3085 C C . CYS A 1 400 ? -21.509 25.098 -1.222 1.00 88.38 400 CYS A C 1
ATOM 3087 O O . CYS A 1 400 ? -22.197 25.896 -1.867 1.00 88.38 400 CYS A O 1
ATOM 3089 N N . ASP A 1 401 ? -21.240 23.868 -1.664 1.00 83.75 401 ASP A N 1
ATOM 3090 C CA . ASP A 1 401 ? -21.641 23.362 -2.978 1.00 83.75 401 ASP A CA 1
ATOM 3091 C C . ASP A 1 401 ? -23.160 23.391 -3.173 1.00 83.75 401 ASP A C 1
ATOM 3093 O O . ASP A 1 401 ? -23.673 23.824 -4.211 1.00 83.75 401 ASP A O 1
ATOM 3097 N N . LYS A 1 402 ? -23.906 22.971 -2.149 1.00 84.94 402 LYS A N 1
ATOM 3098 C CA . LYS A 1 402 ? -25.370 22.956 -2.183 1.00 84.94 402 LYS A CA 1
ATOM 3099 C C . LYS A 1 402 ? -25.943 24.365 -2.196 1.00 84.94 402 LYS A C 1
ATOM 3101 O O . LYS A 1 402 ? -26.909 24.605 -2.920 1.00 84.94 402 LYS A O 1
ATOM 3106 N N . CYS A 1 403 ? -25.345 25.307 -1.469 1.00 88.31 403 CYS A N 1
ATOM 3107 C CA . CYS A 1 403 ? -25.752 26.706 -1.533 1.00 88.31 403 CYS A CA 1
ATOM 3108 C C . CYS A 1 403 ? -25.489 27.299 -2.925 1.00 88.31 403 CYS A C 1
ATOM 3110 O O . CYS A 1 403 ? -26.369 27.951 -3.478 1.00 88.31 403 CYS A O 1
ATOM 3112 N N . HIS A 1 404 ? -24.349 27.009 -3.557 1.00 84.50 404 HIS A N 1
ATOM 3113 C CA . HIS A 1 404 ? -24.084 27.443 -4.938 1.00 84.50 404 HIS A CA 1
ATOM 3114 C C . HIS A 1 404 ? -25.103 26.920 -5.946 1.00 84.50 404 HIS A C 1
ATOM 3116 O O . HIS A 1 404 ? -25.587 27.677 -6.787 1.00 84.50 404 HIS A O 1
ATOM 3122 N N . ALA A 1 405 ? -25.465 25.644 -5.830 1.00 79.12 405 ALA A N 1
ATOM 3123 C CA . ALA A 1 405 ? -26.458 25.014 -6.694 1.00 79.12 405 ALA A CA 1
ATOM 3124 C C . ALA A 1 405 ? -27.903 25.475 -6.407 1.00 79.12 405 ALA A C 1
ATOM 3126 O O . ALA A 1 405 ? -28.800 25.241 -7.219 1.00 79.12 405 ALA A O 1
ATOM 3127 N N . THR A 1 406 ? -28.151 26.126 -5.267 1.00 79.50 406 THR A N 1
ATOM 3128 C CA . THR A 1 406 ? -29.497 26.513 -4.834 1.00 79.50 406 THR A CA 1
ATOM 3129 C C . THR A 1 406 ? -29.804 27.953 -5.227 1.00 79.50 406 THR A C 1
ATOM 3131 O O . THR A 1 406 ? -29.251 28.918 -4.691 1.00 79.50 406 THR A O 1
ATOM 3134 N N . ALA A 1 407 ? -30.754 28.118 -6.149 1.00 80.12 407 ALA A N 1
ATOM 3135 C CA . ALA A 1 407 ? -31.231 29.430 -6.563 1.00 80.12 407 ALA A CA 1
ATOM 3136 C C . ALA A 1 407 ? -31.692 30.262 -5.351 1.00 80.12 407 ALA A C 1
ATOM 3138 O O . ALA A 1 407 ? -32.500 29.827 -4.535 1.00 80.12 407 ALA A O 1
ATOM 3139 N N . GLY A 1 408 ? -31.167 31.484 -5.235 1.00 80.50 408 GLY A N 1
ATOM 3140 C CA . GLY A 1 408 ? -31.473 32.390 -4.124 1.00 80.50 408 GLY A CA 1
ATOM 3141 C C . GLY A 1 408 ? -30.651 32.170 -2.851 1.00 80.50 408 GLY A C 1
ATOM 3142 O O . GLY A 1 408 ? -30.691 33.046 -1.989 1.00 80.50 408 GLY A O 1
ATOM 3143 N N . CYS A 1 409 ? -29.862 31.096 -2.748 1.00 88.38 409 CYS A N 1
ATOM 3144 C CA . CYS A 1 409 ? -28.936 30.922 -1.633 1.00 88.38 409 CYS A CA 1
ATOM 3145 C C . CYS A 1 409 ? -27.769 31.908 -1.744 1.00 88.38 409 CYS A C 1
ATOM 3147 O O . CYS A 1 409 ? -27.290 32.231 -2.841 1.00 88.38 409 CYS A O 1
ATOM 3149 N N . LYS A 1 410 ? -27.371 32.451 -0.595 1.00 89.31 410 LYS A N 1
ATOM 3150 C CA . LYS A 1 410 ? -26.231 33.364 -0.449 1.00 89.31 410 LYS A CA 1
ATOM 3151 C C . LYS A 1 410 ? -25.318 32.958 0.696 1.00 89.31 410 LYS A C 1
ATOM 3153 O O . LYS A 1 410 ? -24.147 33.316 0.680 1.00 89.31 410 LYS A O 1
ATOM 3158 N N . THR A 1 411 ? -25.842 32.263 1.695 1.00 91.12 411 THR A N 1
ATOM 3159 C CA . THR A 1 411 ? -25.085 31.866 2.875 1.00 91.12 411 THR A CA 1
ATOM 3160 C C . THR A 1 411 ? -25.542 30.494 3.346 1.00 91.12 411 THR A C 1
ATOM 3162 O O . THR A 1 411 ? -26.623 30.035 2.977 1.00 91.12 411 THR A O 1
ATOM 3165 N N . TYR A 1 412 ? -24.731 29.829 4.156 1.00 93.38 412 TYR A N 1
ATOM 3166 C CA . TYR A 1 412 ? -25.135 28.606 4.836 1.00 93.38 412 TYR A CA 1
ATOM 3167 C C . TYR A 1 412 ? -24.664 28.618 6.286 1.00 93.38 412 TYR A C 1
ATOM 3169 O O . TYR A 1 412 ? -23.732 29.346 6.634 1.00 93.38 412 TYR A O 1
ATOM 3177 N N . THR A 1 413 ? -25.289 27.765 7.093 1.00 94.06 413 THR A N 1
ATOM 3178 C CA . THR A 1 413 ? -24.776 27.349 8.399 1.00 94.06 413 THR A CA 1
ATOM 3179 C C . THR A 1 413 ? -24.755 25.831 8.453 1.00 94.06 413 THR A C 1
ATOM 3181 O O . THR A 1 413 ? -25.780 25.190 8.228 1.00 94.06 413 THR A O 1
ATOM 3184 N N . PHE A 1 414 ? -23.589 25.270 8.733 1.00 92.31 414 PHE A N 1
ATOM 3185 C CA . PHE A 1 414 ? -23.382 23.865 9.043 1.00 92.31 414 PHE A CA 1
ATOM 3186 C C . PHE A 1 414 ? -23.309 23.699 10.559 1.00 92.31 414 PHE A C 1
ATOM 3188 O O . PHE A 1 414 ? -22.624 24.470 11.226 1.00 92.31 414 PHE A O 1
ATOM 3195 N N . ILE A 1 415 ? -24.005 22.710 11.108 1.00 88.50 415 ILE A N 1
ATOM 3196 C CA . ILE A 1 415 ? -23.988 22.389 12.535 1.00 88.50 415 ILE A CA 1
ATOM 3197 C C . ILE A 1 415 ? -23.599 20.926 12.661 1.00 88.50 415 ILE A C 1
ATOM 3199 O O . ILE A 1 415 ? -24.342 20.058 12.202 1.00 88.50 415 ILE A O 1
ATOM 3203 N N . ASN A 1 416 ? -22.442 20.665 13.273 1.00 71.81 416 ASN A N 1
ATOM 3204 C CA . ASN A 1 416 ? -21.904 19.308 13.316 1.00 71.81 416 ASN A CA 1
ATOM 3205 C C . ASN A 1 416 ? -22.601 18.407 14.344 1.00 71.81 416 ASN A C 1
ATOM 3207 O O . ASN A 1 416 ? -22.703 17.203 14.147 1.00 71.81 416 ASN A O 1
ATOM 3211 N N . SER A 1 417 ? -23.100 18.996 15.432 1.00 68.12 417 SER A N 1
ATOM 3212 C CA . SER A 1 417 ? -23.795 18.281 16.500 1.00 68.12 417 SER A CA 1
ATOM 3213 C C . SER A 1 417 ? -25.180 18.879 16.699 1.00 68.12 417 SER A C 1
ATOM 3215 O O . SER A 1 417 ? -25.343 19.970 17.251 1.00 68.12 417 SER A O 1
ATOM 3217 N N . THR A 1 418 ? -26.185 18.183 16.186 1.00 65.88 418 THR A N 1
ATOM 3218 C CA . THR A 1 418 ? -27.596 18.466 16.442 1.00 65.88 418 THR A CA 1
ATOM 3219 C C . THR A 1 418 ? -28.139 17.486 17.490 1.00 65.88 418 THR A C 1
ATOM 3221 O O . THR A 1 418 ? -27.543 16.431 17.715 1.00 65.88 418 THR A O 1
ATOM 3224 N N . PRO A 1 419 ? -29.280 17.780 18.142 1.00 53.38 419 PRO A N 1
ATOM 3225 C CA . PRO A 1 419 ? -29.861 16.897 19.163 1.00 53.38 419 PRO A CA 1
ATOM 3226 C C . PRO A 1 419 ? -30.173 15.466 18.691 1.00 53.38 419 PRO A C 1
ATOM 3228 O O . PRO A 1 419 ? -30.292 14.564 19.512 1.00 53.38 419 PRO A O 1
ATOM 3231 N N . ASP A 1 420 ? -30.324 15.258 17.384 1.00 53.97 420 ASP A N 1
ATOM 3232 C CA . ASP A 1 420 ? -30.551 13.973 16.717 1.00 53.97 420 ASP A CA 1
ATOM 3233 C C . ASP A 1 420 ? -29.258 13.282 16.240 1.00 53.97 420 ASP A C 1
ATOM 3235 O O . ASP A 1 420 ? -29.324 12.240 15.588 1.00 53.97 420 ASP A O 1
ATOM 3239 N N . GLY A 1 421 ? -28.087 13.835 16.578 1.00 58.38 421 GLY A N 1
ATOM 3240 C CA . GLY A 1 421 ? -26.776 13.233 16.322 1.00 58.38 421 GLY A CA 1
ATOM 3241 C C . GLY A 1 421 ? -26.335 13.250 14.857 1.00 58.38 421 GLY A C 1
ATOM 3242 O O . GLY A 1 421 ? -25.413 12.523 14.499 1.00 58.38 421 GLY A O 1
ATOM 3243 N N . LYS A 1 422 ? -26.985 14.046 13.996 1.00 65.56 422 LYS A N 1
ATOM 3244 C CA . LYS A 1 422 ? -26.710 14.092 12.552 1.00 65.56 422 LYS A CA 1
ATOM 3245 C C . LYS A 1 422 ? -26.268 15.486 12.120 1.00 65.56 422 LYS A C 1
ATOM 3247 O O . LYS A 1 422 ? -27.024 16.432 12.312 1.00 65.56 422 LYS A O 1
ATOM 3252 N N . PRO A 1 423 ? -25.116 15.647 11.453 1.00 80.94 423 PRO A N 1
ATOM 3253 C CA . PRO A 1 423 ? -24.719 16.962 10.984 1.00 80.94 423 PRO A CA 1
ATOM 3254 C C . PRO A 1 423 ? -25.734 17.527 9.979 1.00 80.94 423 PRO A C 1
ATOM 3256 O O . PRO A 1 423 ? -26.229 16.833 9.076 1.00 80.94 423 PRO A O 1
ATOM 3259 N N . MET A 1 424 ? -26.079 18.799 10.169 1.00 86.19 424 MET A N 1
ATOM 3260 C CA . MET A 1 424 ? -27.124 19.479 9.409 1.00 86.19 424 MET A CA 1
ATOM 3261 C C . MET A 1 424 ? -26.597 20.734 8.735 1.00 86.19 424 MET A C 1
ATOM 3263 O O . MET A 1 424 ? -25.911 21.565 9.328 1.00 86.19 424 MET A O 1
ATOM 3267 N N . CYS A 1 425 ? -27.002 20.891 7.484 1.00 92.00 425 CYS A N 1
ATOM 3268 C CA . CYS A 1 425 ? -26.771 22.056 6.664 1.00 92.00 425 CYS A CA 1
ATOM 3269 C C . CYS A 1 425 ? -28.040 22.880 6.523 1.00 92.00 425 CYS A C 1
ATOM 3271 O O . CYS A 1 425 ? -29.082 22.351 6.142 1.00 92.00 425 CYS A O 1
ATOM 3273 N N . TYR A 1 426 ? -27.941 24.184 6.724 1.00 92.56 426 TYR A N 1
ATOM 3274 C CA . TYR A 1 426 ? -29.048 25.113 6.564 1.00 92.56 426 TYR A CA 1
ATOM 3275 C C . TYR A 1 426 ? -28.677 26.171 5.523 1.00 92.56 426 TYR A C 1
ATOM 3277 O O . TYR A 1 426 ? -27.858 27.054 5.793 1.00 92.56 426 TYR A O 1
ATOM 3285 N N . LEU A 1 427 ? -29.277 26.072 4.335 1.00 92.88 427 LEU A N 1
ATOM 3286 C CA . LEU A 1 427 ? -29.058 26.974 3.204 1.00 92.88 427 LEU A CA 1
ATOM 3287 C C . LEU A 1 427 ? -29.931 28.214 3.350 1.00 92.88 427 LEU A C 1
ATOM 3289 O O . LEU A 1 427 ? -31.129 28.082 3.582 1.00 92.88 427 LEU A O 1
ATOM 3293 N N . LYS A 1 428 ? -29.369 29.409 3.170 1.00 91.69 428 LYS A N 1
ATOM 3294 C CA . LYS A 1 428 ? -30.020 30.673 3.541 1.00 91.69 428 LYS A CA 1
ATOM 3295 C C . LYS A 1 428 ? -29.960 31.725 2.442 1.00 91.69 428 LYS A C 1
ATOM 3297 O O . LYS A 1 428 ? -29.004 31.805 1.664 1.00 91.69 428 LYS A O 1
ATOM 3302 N N . LYS A 1 429 ? -30.976 32.593 2.404 1.00 87.50 429 LYS A N 1
ATOM 3303 C CA . LYS A 1 429 ? -31.049 33.718 1.449 1.00 87.50 429 LYS A CA 1
ATOM 3304 C C . LYS A 1 429 ? -30.114 34.872 1.806 1.00 87.50 429 LYS A C 1
ATOM 3306 O O . LYS A 1 429 ? -29.759 35.649 0.917 1.00 87.50 429 LYS A O 1
ATOM 3311 N N . ALA A 1 430 ? -29.752 35.022 3.079 1.00 84.56 430 ALA A N 1
ATOM 3312 C CA . ALA A 1 430 ? -28.862 36.063 3.588 1.00 84.56 430 ALA A CA 1
ATOM 3313 C C . ALA A 1 430 ? -28.370 35.728 5.009 1.00 84.56 430 ALA A C 1
ATOM 3315 O O . ALA A 1 430 ? -29.013 34.968 5.722 1.00 84.56 430 ALA A O 1
ATOM 3316 N N . ALA A 1 431 ? -27.270 36.352 5.442 1.00 83.25 431 ALA A N 1
ATOM 3317 C CA . ALA A 1 431 ? -26.866 36.406 6.850 1.00 83.25 431 ALA A CA 1
ATOM 3318 C C . ALA A 1 431 ? -27.377 37.708 7.483 1.00 83.25 431 ALA A C 1
ATOM 3320 O O . ALA A 1 431 ? -26.648 38.696 7.566 1.00 83.25 431 ALA A O 1
ATOM 3321 N N . THR A 1 432 ? -28.656 37.745 7.862 1.00 76.12 432 THR A N 1
ATOM 3322 C CA . THR A 1 432 ? -29.291 38.956 8.416 1.00 76.12 432 THR A CA 1
ATOM 3323 C C . THR A 1 432 ? -28.867 39.265 9.851 1.00 76.12 432 THR A C 1
ATOM 3325 O O . THR A 1 432 ? -28.863 40.428 10.246 1.00 76.12 432 THR A O 1
ATOM 3328 N N . ALA A 1 433 ? -28.478 38.245 10.617 1.00 81.88 433 ALA A N 1
ATOM 3329 C CA . ALA A 1 433 ? -27.887 38.362 11.947 1.00 81.88 433 ALA A CA 1
ATOM 3330 C C . ALA A 1 433 ? -26.947 37.172 12.206 1.00 81.88 433 ALA A C 1
ATOM 3332 O O . ALA A 1 433 ? -27.030 36.159 11.511 1.00 81.88 433 ALA A O 1
ATOM 3333 N N . LYS A 1 434 ? -26.048 37.296 13.187 1.00 90.75 434 LYS A N 1
ATOM 3334 C CA . LYS A 1 434 ? -25.102 36.243 13.586 1.00 90.75 434 LYS A CA 1
ATOM 3335 C C . LYS A 1 434 ? -25.253 35.957 15.075 1.00 90.75 434 LYS A C 1
ATOM 3337 O O . LYS A 1 434 ? -25.241 36.899 15.865 1.00 90.75 434 LYS A O 1
ATOM 3342 N N . ASN A 1 435 ? -25.347 34.685 15.438 1.00 89.25 435 ASN A N 1
ATOM 3343 C CA . ASN A 1 435 ? -25.323 34.213 16.816 1.00 89.25 435 ASN A CA 1
ATOM 3344 C C . ASN A 1 435 ? -24.074 33.370 17.054 1.00 89.25 435 ASN A C 1
ATOM 3346 O O . ASN A 1 435 ? -23.629 32.640 16.170 1.00 89.25 435 ASN A O 1
ATOM 3350 N N . ASN A 1 436 ? -23.542 33.431 18.272 1.00 88.50 436 ASN A N 1
ATOM 3351 C CA . ASN A 1 436 ? -22.526 32.479 18.694 1.00 88.50 436 ASN A CA 1
ATOM 3352 C C . ASN A 1 436 ? -23.208 31.139 18.965 1.00 88.50 436 ASN A C 1
ATOM 3354 O O . ASN A 1 436 ? -24.080 31.049 19.830 1.00 88.50 436 ASN A O 1
ATOM 3358 N N . LEU A 1 437 ? -22.790 30.110 18.241 1.00 86.56 437 LEU A N 1
ATOM 3359 C CA . LEU A 1 437 ? -23.243 28.742 18.426 1.00 86.56 437 LEU A CA 1
ATOM 3360 C C . LEU A 1 437 ? -22.028 27.827 18.313 1.00 86.56 437 LEU A C 1
ATOM 3362 O O . LEU A 1 437 ? -21.484 27.643 17.226 1.00 86.56 437 LEU A O 1
ATOM 3366 N N . ALA A 1 438 ? -21.573 27.285 19.443 1.00 80.56 438 ALA A N 1
ATOM 3367 C CA . ALA A 1 438 ? -20.433 26.376 19.458 1.00 80.56 438 ALA A CA 1
ATOM 3368 C C . ALA A 1 438 ? -20.712 25.150 18.576 1.00 80.56 438 ALA A C 1
ATOM 3370 O O . ALA A 1 438 ? -21.787 24.563 18.657 1.00 80.56 438 ALA A O 1
ATOM 3371 N N . GLY A 1 439 ? -19.758 24.791 17.718 1.00 77.56 439 GLY A N 1
ATOM 3372 C CA . GLY A 1 439 ? -19.921 23.700 16.755 1.00 77.56 439 GLY A CA 1
ATOM 3373 C C . GLY A 1 439 ? -20.577 24.097 15.427 1.00 77.56 439 GLY A C 1
ATOM 3374 O O . GLY A 1 439 ? -20.671 23.256 14.533 1.00 77.56 439 GLY A O 1
ATOM 3375 N N . ALA A 1 440 ? -21.013 25.353 15.270 1.00 89.06 440 ALA A N 1
ATOM 3376 C CA . ALA A 1 440 ? -21.537 25.863 14.005 1.00 89.06 440 ALA A CA 1
ATOM 3377 C C . ALA A 1 440 ? -20.430 26.431 13.109 1.00 89.06 440 ALA A C 1
ATOM 3379 O O . ALA A 1 440 ? -19.447 26.997 13.586 1.00 89.06 440 ALA A O 1
ATOM 3380 N N . VAL A 1 441 ? -20.606 26.314 11.798 1.00 92.44 441 VAL A N 1
ATOM 3381 C CA . VAL A 1 441 ? -19.705 26.858 10.781 1.00 92.44 441 VAL A CA 1
ATOM 3382 C C . VAL A 1 441 ? -20.547 27.538 9.724 1.00 92.44 441 VAL A C 1
ATOM 3384 O O . VAL A 1 441 ? -21.339 26.890 9.041 1.00 92.44 441 VAL A O 1
ATOM 3387 N N . SER A 1 442 ? -20.383 28.848 9.580 1.00 93.50 442 SER A N 1
ATOM 3388 C CA . SER A 1 442 ? -21.160 29.631 8.620 1.00 93.50 442 SER A CA 1
ATOM 3389 C C . SER A 1 442 ? -20.272 30.318 7.600 1.00 93.50 442 SER A C 1
ATOM 3391 O O . SER A 1 442 ? -19.188 30.791 7.929 1.00 93.50 442 SER A O 1
ATOM 3393 N N . ALA A 1 443 ? -20.738 30.415 6.359 1.00 92.06 443 ALA A N 1
ATOM 3394 C CA . ALA A 1 443 ? -20.038 31.166 5.326 1.00 92.06 443 ALA A CA 1
ATOM 3395 C C . ALA A 1 443 ? -21.005 31.807 4.331 1.00 92.06 443 ALA A C 1
ATOM 3397 O O . ALA A 1 443 ? -22.133 31.353 4.120 1.00 92.06 443 ALA A O 1
ATOM 3398 N N . THR A 1 444 ? -20.539 32.883 3.701 1.00 89.88 444 THR A N 1
ATOM 3399 C CA . THR A 1 444 ? -21.215 33.525 2.569 1.00 89.88 444 THR A CA 1
ATOM 3400 C C . THR A 1 444 ? -20.603 33.015 1.275 1.00 89.88 444 THR A C 1
ATOM 3402 O O . THR A 1 444 ? -19.385 33.050 1.130 1.00 89.88 444 THR A O 1
ATOM 3405 N N . ILE A 1 445 ? -21.417 32.561 0.325 1.00 85.69 445 ILE A N 1
ATOM 3406 C CA . ILE A 1 445 ? -20.913 32.104 -0.973 1.00 85.69 445 ILE A CA 1
ATOM 3407 C C . ILE A 1 445 ? -20.370 33.295 -1.769 1.00 85.69 445 ILE A C 1
ATOM 3409 O O . ILE A 1 445 ? -20.978 34.372 -1.790 1.00 85.69 445 ILE A O 1
ATOM 3413 N N . VAL A 1 446 ? -19.247 33.116 -2.460 1.00 80.00 446 VAL A N 1
ATOM 3414 C CA . VAL A 1 446 ? -18.703 34.156 -3.338 1.00 80.00 446 VAL A CA 1
ATOM 3415 C C . VAL A 1 446 ? -19.374 34.012 -4.703 1.00 80.00 446 VAL A C 1
ATOM 3417 O O . VAL A 1 446 ? -19.055 33.117 -5.479 1.00 80.00 446 VAL A O 1
ATOM 3420 N N . LYS A 1 447 ? -20.350 34.877 -5.012 1.00 57.97 447 LYS A N 1
ATOM 3421 C CA . LYS A 1 447 ? -20.949 34.946 -6.357 1.00 57.97 447 LYS A CA 1
ATOM 3422 C C . LYS A 1 447 ? -20.071 35.791 -7.274 1.00 57.97 447 LYS A C 1
ATOM 3424 O O . LYS A 1 447 ? -20.215 37.009 -7.334 1.00 57.97 447 LYS A O 1
ATOM 3429 N N . GLY A 1 448 ? -19.185 35.127 -8.000 1.00 49.81 448 GLY A N 1
ATOM 3430 C CA . GLY A 1 448 ? -18.359 35.741 -9.031 1.00 49.81 448 GLY A CA 1
ATOM 3431 C C . GLY A 1 448 ? -17.391 34.719 -9.600 1.00 49.81 448 GLY A C 1
ATOM 3432 O O . GLY A 1 448 ? -16.458 34.330 -8.913 1.00 49.81 448 GLY A O 1
ATOM 3433 N N . SER A 1 449 ? -17.639 34.326 -10.852 1.00 37.59 449 SER A N 1
ATOM 3434 C CA . SER A 1 449 ? -17.047 33.205 -11.595 1.00 37.59 449 SER A CA 1
ATOM 3435 C C . SER A 1 449 ? -17.426 31.824 -11.050 1.00 37.59 449 SER A C 1
ATOM 3437 O O . SER A 1 449 ? -17.070 31.460 -9.936 1.00 37.59 449 SER A O 1
ATOM 3439 N N . GLU A 1 450 ? -18.132 31.026 -11.863 1.00 44.06 450 GLU A N 1
ATOM 3440 C CA . GLU A 1 450 ? -17.907 29.579 -11.804 1.00 44.06 450 GLU A CA 1
ATOM 3441 C C . GLU A 1 450 ? -16.387 29.389 -11.815 1.00 44.06 450 GLU A C 1
ATOM 3443 O O . GLU A 1 450 ? -15.731 30.047 -12.636 1.00 44.06 450 GLU A O 1
ATOM 3448 N N . PRO A 1 451 ? -15.806 28.566 -10.927 1.00 44.44 451 PRO A N 1
ATOM 3449 C CA . PRO A 1 451 ? -14.407 28.234 -11.067 1.00 44.44 451 PRO A CA 1
ATOM 3450 C C . PRO A 1 451 ? -14.292 27.567 -12.431 1.00 44.44 451 PRO A C 1
ATOM 3452 O O . PRO A 1 451 ? -14.740 26.434 -12.615 1.00 44.44 451 PRO A O 1
ATOM 3455 N N . VAL A 1 452 ? -13.781 28.314 -13.416 1.00 53.81 452 VAL A N 1
ATOM 3456 C CA . VAL A 1 452 ? -13.444 27.768 -14.723 1.00 53.81 452 VAL A CA 1
ATOM 3457 C C . VAL A 1 452 ? -12.476 26.667 -14.394 1.00 53.81 452 VAL A C 1
ATOM 3459 O O . VAL A 1 452 ? -11.378 26.930 -13.897 1.00 53.81 452 VAL A O 1
ATOM 3462 N N . CYS A 1 453 ? -12.937 25.437 -14.572 1.00 63.94 453 CYS A N 1
ATOM 3463 C CA . CYS A 1 453 ? -12.108 24.329 -14.212 1.00 63.94 453 CYS A CA 1
ATOM 3464 C C . CYS A 1 453 ? -10.880 24.355 -15.116 1.00 63.94 453 CYS A C 1
ATOM 3466 O O . CYS A 1 453 ? -10.995 24.206 -16.331 1.00 63.94 453 CYS A O 1
ATOM 3468 N N . SER A 1 454 ? -9.722 24.631 -14.521 1.00 73.00 454 SER A N 1
ATOM 3469 C CA . SER A 1 454 ? -8.472 24.810 -15.250 1.00 73.00 454 SER A CA 1
ATOM 3470 C C . SER A 1 454 ? -7.848 23.482 -15.660 1.00 73.00 454 SER A C 1
ATOM 3472 O O . SER A 1 454 ? -6.970 23.485 -16.519 1.00 73.00 454 SER A O 1
ATOM 3474 N N . THR A 1 455 ? -8.306 22.362 -15.088 1.00 82.88 455 THR A N 1
ATOM 3475 C CA . THR A 1 455 ? -7.902 21.011 -15.480 1.00 82.88 455 THR A CA 1
ATOM 3476 C C . THR A 1 455 ? -8.417 20.718 -16.892 1.00 82.88 455 THR A C 1
ATOM 3478 O O . THR A 1 455 ? -9.633 20.668 -17.094 1.00 82.88 455 THR A O 1
ATOM 3481 N N . PRO A 1 456 ? -7.532 20.527 -17.886 1.00 82.12 456 PRO A N 1
ATOM 3482 C CA . PRO A 1 456 ? -7.955 20.153 -19.229 1.00 82.12 456 PRO A CA 1
ATOM 3483 C C . PRO A 1 456 ? -8.697 18.811 -19.237 1.00 82.12 456 PRO A C 1
ATOM 3485 O O . PRO A 1 456 ? -8.472 17.953 -18.380 1.00 82.12 456 PRO A O 1
ATOM 3488 N N . SER A 1 457 ? -9.541 18.598 -20.248 1.00 85.25 457 SER A N 1
ATOM 3489 C CA . SER A 1 457 ? -10.111 17.273 -20.517 1.00 85.25 457 SER A CA 1
ATOM 3490 C C . SER A 1 457 ? -8.994 16.236 -20.617 1.00 85.25 457 SER A C 1
ATOM 3492 O O . SER A 1 457 ? -7.957 16.509 -21.223 1.00 85.25 457 SER A O 1
ATOM 3494 N N . SER A 1 458 ? -9.207 15.054 -20.036 1.00 86.06 458 SER A N 1
ATOM 3495 C CA . SER A 1 458 ? -8.226 13.960 -20.017 1.00 86.06 458 SER A CA 1
ATOM 3496 C C . SER A 1 458 ? -6.907 14.275 -19.294 1.00 86.06 458 SER A C 1
ATOM 3498 O O . SER A 1 458 ? -5.995 13.449 -19.320 1.00 86.06 458 SER A O 1
ATOM 3500 N N . ALA A 1 459 ? -6.783 15.426 -18.628 1.00 87.38 459 ALA A N 1
ATOM 3501 C CA . ALA A 1 459 ? -5.636 15.712 -17.778 1.00 87.38 459 ALA A CA 1
ATOM 3502 C C . ALA A 1 459 ? -5.800 15.082 -16.392 1.00 87.38 459 ALA A C 1
ATOM 3504 O O . ALA A 1 459 ? -6.905 14.723 -15.968 1.00 87.38 459 ALA A O 1
ATOM 3505 N N . GLN A 1 460 ? -4.677 14.983 -15.681 1.00 91.56 460 GLN A N 1
ATOM 3506 C CA . GLN A 1 460 ? -4.662 14.508 -14.308 1.00 91.56 460 GLN A CA 1
ATOM 3507 C C . GLN A 1 460 ? -5.436 15.468 -13.401 1.00 91.56 460 GLN A C 1
ATOM 3509 O O . GLN A 1 460 ? -5.125 16.659 -13.304 1.00 91.56 460 GLN A O 1
ATOM 3514 N N . CYS A 1 461 ? -6.426 14.924 -12.709 1.00 88.81 461 CYS A N 1
ATOM 3515 C CA . CYS A 1 461 ? -7.319 15.654 -11.824 1.00 88.81 461 CYS A CA 1
ATOM 3516 C C . CYS A 1 461 ? -7.153 15.276 -10.355 1.00 88.81 461 CYS A C 1
ATOM 3518 O O . CYS A 1 461 ? -7.833 15.852 -9.520 1.00 88.81 461 CYS A O 1
ATOM 3520 N N . GLY A 1 462 ? -6.257 14.356 -10.006 1.00 90.31 462 GLY A N 1
ATOM 3521 C CA . GLY A 1 462 ? -6.022 13.995 -8.611 1.00 90.31 462 GLY A CA 1
ATOM 3522 C C . GLY A 1 462 ? -5.223 12.711 -8.450 1.00 90.31 462 GLY A C 1
ATOM 3523 O O . GLY A 1 462 ? -4.671 12.185 -9.422 1.00 90.31 462 GLY A O 1
ATOM 3524 N N . SER A 1 463 ? -5.183 12.253 -7.206 1.00 87.00 463 SER A N 1
ATOM 3525 C CA . SER A 1 463 ? -4.609 10.996 -6.735 1.00 87.00 463 SER A CA 1
ATOM 3526 C C . SER A 1 463 ? -5.236 10.656 -5.370 1.00 87.00 463 SER A C 1
ATOM 3528 O O . SER A 1 463 ? -6.068 11.413 -4.868 1.00 87.00 463 SER A O 1
ATOM 3530 N N . ASP A 1 464 ? -4.833 9.554 -4.744 1.00 83.44 464 ASP A N 1
ATOM 3531 C CA . ASP A 1 464 ? -5.209 9.177 -3.371 1.00 83.44 464 ASP A CA 1
ATOM 3532 C C . ASP A 1 464 ? -4.634 10.146 -2.341 1.00 83.44 464 ASP A C 1
ATOM 3534 O O . ASP A 1 464 ? -5.192 10.329 -1.261 1.00 83.44 464 ASP A O 1
ATOM 3538 N N . ARG A 1 465 ? -3.498 10.762 -2.683 1.00 75.81 465 ARG A N 1
ATOM 3539 C CA . ARG A 1 465 ? -2.696 11.607 -1.791 1.00 75.81 465 ARG A CA 1
ATOM 3540 C C . ARG A 1 465 ? -2.927 13.096 -2.055 1.00 75.81 465 ARG A C 1
ATOM 3542 O O . ARG A 1 465 ? -2.706 13.921 -1.170 1.00 75.81 465 ARG A O 1
ATOM 3549 N N . ASP A 1 466 ? -3.384 13.445 -3.255 1.00 72.75 466 ASP A N 1
ATOM 3550 C CA . ASP A 1 466 ? -3.670 14.813 -3.671 1.00 72.75 466 ASP A CA 1
ATOM 3551 C C . ASP A 1 466 ? -5.162 15.126 -3.602 1.00 72.75 466 ASP A C 1
ATOM 3553 O O . ASP A 1 466 ? -6.030 14.298 -3.869 1.00 72.75 466 ASP A O 1
ATOM 3557 N N . ALA A 1 467 ? -5.473 16.391 -3.330 1.00 70.44 467 ALA A N 1
ATOM 3558 C CA . ALA A 1 467 ? -6.843 16.863 -3.441 1.00 70.44 467 ALA A CA 1
ATOM 3559 C C . ALA A 1 467 ? -7.360 16.699 -4.881 1.00 70.44 467 ALA A C 1
ATOM 3561 O O . ALA A 1 467 ? -6.676 17.053 -5.848 1.00 70.44 467 ALA A O 1
ATOM 3562 N N . ILE A 1 468 ? -8.601 16.225 -5.003 1.00 80.50 468 ILE A N 1
ATOM 3563 C CA . ILE A 1 468 ? -9.294 16.119 -6.285 1.00 80.50 468 ILE A CA 1
ATOM 3564 C C . ILE A 1 468 ? -9.519 17.518 -6.848 1.00 80.50 468 ILE A C 1
ATOM 3566 O O . ILE A 1 468 ? -10.291 18.321 -6.321 1.00 80.50 468 ILE A O 1
ATOM 3570 N N . LYS A 1 469 ? -8.828 17.810 -7.942 1.00 85.31 469 LYS A N 1
ATOM 3571 C CA . LYS A 1 469 ? -9.049 18.984 -8.775 1.00 85.31 469 LYS A CA 1
ATOM 3572 C C . LYS A 1 469 ? -10.373 18.806 -9.507 1.00 85.31 469 LYS A C 1
ATOM 3574 O O . LYS A 1 469 ? -10.802 17.698 -9.830 1.00 85.31 469 LYS A O 1
ATOM 3579 N N . CYS A 1 470 ? -11.026 19.922 -9.802 1.00 81.88 470 CYS A N 1
ATOM 3580 C CA . CYS A 1 470 ? -12.226 19.898 -10.623 1.00 81.88 470 CYS A CA 1
ATOM 3581 C C . CYS A 1 470 ? -11.935 19.250 -11.991 1.00 81.88 470 CYS A C 1
ATOM 3583 O O . CYS A 1 470 ? -10.793 19.239 -12.461 1.00 81.88 470 CYS A O 1
ATOM 3585 N N . CYS A 1 471 ? -12.999 18.807 -12.658 1.00 86.44 471 CYS A N 1
ATOM 3586 C CA . CYS A 1 471 ? -12.983 18.483 -14.081 1.00 86.44 471 CYS A CA 1
ATOM 3587 C C . CYS A 1 471 ? -13.950 19.393 -14.848 1.00 86.44 471 CYS A C 1
ATOM 3589 O O . CYS A 1 471 ? -14.880 19.927 -14.227 1.00 86.44 471 CYS A O 1
ATOM 3591 N N . PRO A 1 472 ? -13.749 19.573 -16.170 1.00 85.94 472 PRO A N 1
ATOM 3592 C CA . PRO A 1 472 ? -14.655 20.329 -17.031 1.00 85.94 472 PRO A CA 1
ATOM 3593 C C . PRO A 1 472 ? -16.126 19.905 -16.895 1.00 85.94 472 PRO A C 1
ATOM 3595 O O . PRO A 1 472 ? -16.450 18.820 -16.404 1.00 85.94 472 PRO A O 1
ATOM 3598 N N . SER A 1 473 ? -17.045 20.771 -17.331 1.00 81.69 473 SER A N 1
ATOM 3599 C CA . SER A 1 473 ? -18.482 20.466 -17.297 1.00 81.69 473 SER A CA 1
ATOM 3600 C C . SER A 1 473 ? -18.793 19.188 -18.084 1.00 81.69 473 SER A C 1
ATOM 3602 O O . SER A 1 473 ? -18.246 18.984 -19.163 1.00 81.69 473 SER A O 1
ATOM 3604 N N . GLY A 1 474 ? -19.643 18.321 -17.530 1.00 82.69 474 GLY A N 1
ATOM 3605 C CA . GLY A 1 474 ? -19.919 16.988 -18.083 1.00 82.69 474 GLY A CA 1
ATOM 3606 C C . GLY A 1 474 ? -18.901 15.907 -17.700 1.00 82.69 474 GLY A C 1
ATOM 3607 O O . GLY A 1 474 ? -19.186 14.731 -17.890 1.00 82.69 474 GLY A O 1
ATOM 3608 N N . GLN A 1 475 ? -17.772 16.268 -17.081 1.00 90.75 475 GLN A N 1
ATOM 3609 C CA . GLN A 1 475 ? -16.718 15.329 -16.690 1.00 90.75 475 GLN A CA 1
ATOM 3610 C C . GLN A 1 475 ? -16.622 15.136 -15.172 1.00 90.75 475 GLN A C 1
ATOM 3612 O O . GLN A 1 475 ? -17.098 15.955 -14.373 1.00 90.75 475 GLN A O 1
ATOM 3617 N N . TYR A 1 476 ? -15.976 14.049 -14.765 1.00 91.31 476 TYR A N 1
ATOM 3618 C CA . TYR A 1 476 ? -15.656 13.700 -13.382 1.00 91.31 476 TYR A CA 1
ATOM 3619 C C . TYR A 1 476 ? -14.216 13.188 -13.281 1.00 91.31 476 TYR A C 1
ATOM 3621 O O . TYR A 1 476 ? -13.591 12.880 -14.294 1.00 91.31 476 TYR A O 1
ATOM 3629 N N . CYS A 1 477 ? -13.681 13.133 -12.062 1.00 92.69 477 CYS A N 1
ATOM 3630 C CA . CYS A 1 477 ? -12.306 12.712 -11.833 1.00 92.69 477 CYS A CA 1
ATOM 3631 C C . CYS A 1 477 ? -12.257 11.200 -11.581 1.00 92.69 477 CYS A C 1
ATOM 3633 O O . CYS A 1 477 ? -12.628 10.745 -10.505 1.00 92.69 477 CYS A O 1
ATOM 3635 N N . GLN A 1 478 ? -11.862 10.419 -12.581 1.00 94.00 478 GLN A N 1
ATOM 3636 C CA . GLN A 1 478 ? -11.818 8.959 -12.526 1.00 94.00 478 GLN A CA 1
ATOM 3637 C C . GLN A 1 478 ? -10.480 8.480 -11.935 1.00 94.00 478 GLN A C 1
ATOM 3639 O O . GLN A 1 478 ? -9.449 8.724 -12.559 1.00 94.00 478 GLN A O 1
ATOM 3644 N N . PRO A 1 479 ? -10.471 7.755 -10.806 1.00 93.25 479 PRO A N 1
ATOM 3645 C CA . PRO A 1 479 ? -9.308 7.059 -10.281 1.00 93.25 479 PRO A CA 1
ATOM 3646 C C . PRO A 1 479 ? -8.920 5.911 -11.201 1.00 93.25 479 PRO A C 1
ATOM 3648 O O . PRO A 1 479 ? -9.758 5.070 -11.537 1.00 93.25 479 PRO A O 1
ATOM 3651 N N . TRP A 1 480 ? -7.656 5.855 -11.604 1.00 84.56 480 TRP A N 1
ATOM 3652 C CA . TRP A 1 480 ? -7.091 4.713 -12.331 1.00 84.56 480 TRP A CA 1
ATOM 3653 C C . TRP A 1 480 ? -6.217 3.856 -11.433 1.00 84.56 480 TRP A C 1
ATOM 3655 O O . TRP A 1 480 ? -6.257 2.633 -11.496 1.00 84.56 480 TRP A O 1
ATOM 3665 N N . ASN A 1 481 ? -5.466 4.524 -10.573 1.00 85.25 481 ASN A N 1
ATOM 3666 C CA . ASN A 1 481 ? -4.580 3.965 -9.570 1.00 85.25 481 ASN A CA 1
ATOM 3667 C C . ASN A 1 481 ? -4.362 5.035 -8.482 1.00 85.25 481 ASN A C 1
ATOM 3669 O O . ASN A 1 481 ? -4.790 6.181 -8.685 1.00 85.25 481 ASN A O 1
ATOM 3673 N N . PRO A 1 482 ? -3.651 4.703 -7.390 1.00 84.88 482 PRO A N 1
ATOM 3674 C CA . PRO A 1 482 ? -3.453 5.623 -6.281 1.00 84.88 482 PRO A CA 1
ATOM 3675 C C . PRO A 1 482 ? -2.813 6.971 -6.609 1.00 84.88 482 PRO A C 1
ATOM 3677 O O . PRO A 1 482 ? -2.932 7.903 -5.828 1.00 84.88 482 PRO A O 1
ATOM 3680 N N . ASP A 1 483 ? -2.120 7.115 -7.735 1.00 83.12 483 ASP A N 1
ATOM 3681 C CA . ASP A 1 483 ? -1.348 8.320 -8.052 1.00 83.12 483 ASP A CA 1
ATOM 3682 C C . ASP A 1 483 ? -1.890 9.090 -9.253 1.00 83.12 483 ASP A C 1
ATOM 3684 O O . ASP A 1 483 ? -1.449 10.205 -9.528 1.00 83.12 483 ASP A O 1
ATOM 3688 N N . PHE A 1 484 ? -2.851 8.515 -9.975 1.00 85.62 484 PHE A N 1
ATOM 3689 C CA . PHE A 1 484 ? -3.349 9.102 -11.206 1.00 85.62 484 PHE A CA 1
ATOM 3690 C C . PHE A 1 484 ? -4.853 8.951 -11.329 1.00 85.62 484 PHE A C 1
ATOM 3692 O O . PHE A 1 484 ? -5.403 7.873 -11.579 1.00 85.62 484 PHE A O 1
ATOM 3699 N N . TYR A 1 485 ? -5.521 10.084 -11.168 1.00 93.31 485 TYR A N 1
ATOM 3700 C CA . TYR A 1 485 ? -6.918 10.244 -11.505 1.00 93.31 485 TYR A CA 1
ATOM 3701 C C . TYR A 1 485 ? -7.015 11.164 -12.710 1.00 93.31 485 TYR A C 1
ATOM 3703 O O . TYR A 1 485 ? -6.258 12.129 -12.817 1.00 93.31 485 TYR A O 1
ATOM 3711 N N . GLN A 1 486 ? -7.969 10.920 -13.597 1.00 93.44 486 GLN A N 1
ATOM 3712 C CA . GLN A 1 486 ? -8.090 11.646 -14.857 1.00 93.44 486 GLN A CA 1
ATOM 3713 C C . GLN A 1 486 ? -9.490 12.207 -15.065 1.00 93.44 486 GLN A C 1
ATOM 3715 O O . GLN A 1 486 ? -10.481 11.557 -14.735 1.00 93.44 486 GLN A O 1
ATOM 3720 N N . CYS A 1 487 ? -9.584 13.391 -15.668 1.00 93.12 487 CYS A N 1
ATOM 3721 C CA . CYS A 1 487 ? -10.875 13.910 -16.094 1.00 93.12 487 CYS A CA 1
ATOM 3722 C C . CYS A 1 487 ? -11.463 13.076 -17.235 1.00 93.12 487 CYS A C 1
ATOM 3724 O O . CYS A 1 487 ? -10.874 12.988 -18.313 1.00 93.12 487 CYS A O 1
ATOM 3726 N N . MET A 1 488 ? -12.638 12.497 -16.986 1.00 91.50 488 MET A N 1
ATOM 3727 C CA . MET A 1 488 ? -13.357 11.608 -17.897 1.00 91.50 488 MET A CA 1
ATOM 3728 C C . MET A 1 488 ? -14.810 12.046 -18.062 1.00 91.50 488 MET A C 1
ATOM 3730 O O . MET A 1 488 ? -15.423 12.553 -17.124 1.00 91.50 488 MET A O 1
ATOM 3734 N N . GLU A 1 489 ? -15.376 11.819 -19.246 1.00 91.81 489 GLU A N 1
ATOM 3735 C CA . GLU A 1 489 ? -16.791 12.082 -19.540 1.00 91.81 489 GLU A CA 1
ATOM 3736 C C . GLU A 1 489 ? -17.712 11.259 -18.636 1.00 91.81 489 GLU A C 1
ATOM 3738 O O . GLU A 1 489 ? -17.546 10.044 -18.497 1.00 91.81 489 GLU A O 1
ATOM 3743 N N . ALA A 1 490 ? -18.692 11.919 -18.020 1.00 88.31 490 ALA A N 1
ATOM 3744 C CA . ALA A 1 490 ? -19.664 11.256 -17.167 1.00 88.31 490 ALA A CA 1
ATOM 3745 C C . ALA A 1 490 ? -20.612 10.365 -17.996 1.00 88.31 490 ALA A C 1
ATOM 3747 O O . ALA A 1 490 ? -21.036 10.748 -19.090 1.00 88.31 490 ALA A O 1
ATOM 3748 N N . PRO A 1 491 ? -20.991 9.182 -17.481 1.00 88.12 491 PRO A N 1
ATOM 3749 C CA . PRO A 1 491 ? -21.951 8.314 -18.150 1.00 88.12 491 PRO A CA 1
ATOM 3750 C C . PRO A 1 491 ? -23.345 8.959 -18.199 1.00 88.12 491 PRO A C 1
ATOM 3752 O O . PRO A 1 491 ? -23.792 9.588 -17.247 1.00 88.12 491 PRO A O 1
ATOM 3755 N N . SER A 1 492 ? -24.063 8.771 -19.307 1.00 87.56 492 SER A N 1
ATOM 3756 C CA . SER A 1 492 ? -25.314 9.493 -19.600 1.00 87.56 492 SER A CA 1
ATOM 3757 C C . SER A 1 492 ? -26.557 8.983 -18.862 1.00 87.56 492 SER A C 1
ATOM 3759 O O . SER A 1 492 ? -27.530 9.722 -18.738 1.00 87.56 492 SER A O 1
ATOM 3761 N N . LYS A 1 493 ? -26.550 7.729 -18.391 1.00 91.25 493 LYS A N 1
ATOM 3762 C CA . LYS A 1 493 ? -27.679 7.106 -17.668 1.00 91.25 493 LYS A CA 1
ATOM 3763 C C . LYS A 1 493 ? -27.583 7.253 -16.148 1.00 91.25 493 LYS A C 1
ATOM 3765 O O . LYS A 1 493 ? -28.506 6.857 -15.445 1.00 91.25 493 LYS A O 1
ATOM 3770 N N . CYS A 1 494 ? -26.471 7.780 -15.645 1.00 90.50 494 CYS A N 1
ATOM 3771 C CA . CYS A 1 494 ? -26.215 7.928 -14.219 1.00 90.50 494 CYS A CA 1
ATOM 3772 C C . CYS A 1 494 ? -25.885 9.382 -13.889 1.00 90.50 494 CYS A C 1
ATOM 3774 O O . CYS A 1 494 ? -25.498 10.170 -14.751 1.00 90.50 494 CYS A O 1
ATOM 3776 N N . SER A 1 495 ? -26.058 9.751 -12.623 1.00 91.62 495 SER A N 1
ATOM 3777 C CA . SER A 1 495 ? -25.624 11.041 -12.107 1.00 91.62 495 SER A CA 1
ATOM 3778 C C . SER A 1 495 ? -24.123 11.226 -12.327 1.00 91.62 495 SER A C 1
ATOM 3780 O O . SER A 1 495 ? -23.383 10.249 -12.458 1.00 91.62 495 SER A O 1
ATOM 3782 N N . LYS A 1 496 ? -23.645 12.476 -12.273 1.00 88.81 496 LYS A N 1
ATOM 3783 C CA . LYS A 1 496 ? -22.204 12.753 -12.266 1.00 88.81 496 LYS A CA 1
ATOM 3784 C C . LYS A 1 496 ? -21.525 11.896 -11.183 1.00 88.81 496 LYS A C 1
ATOM 3786 O O . LYS A 1 496 ? -21.928 12.010 -10.021 1.00 88.81 496 LYS A O 1
ATOM 3791 N N . PRO A 1 497 ? -20.540 11.053 -11.539 1.00 93.00 497 PRO A N 1
ATOM 3792 C CA . PRO A 1 497 ? -19.933 10.176 -10.557 1.00 93.00 497 PRO A CA 1
ATOM 3793 C C . PRO A 1 497 ? -19.168 10.950 -9.478 1.00 93.00 497 PRO A C 1
ATOM 3795 O O . PRO A 1 497 ? -18.548 11.982 -9.746 1.00 93.00 497 PRO A O 1
ATOM 3798 N N . GLN A 1 498 ? -19.262 10.453 -8.247 1.00 90.94 498 GLN A N 1
ATOM 3799 C CA . GLN A 1 498 ? -18.648 11.008 -7.049 1.00 90.94 498 GLN A CA 1
ATOM 3800 C C . GLN A 1 498 ? -17.317 10.294 -6.795 1.00 90.94 498 GLN A C 1
ATOM 3802 O O . GLN A 1 498 ? -17.304 9.101 -6.496 1.00 90.94 498 GLN A O 1
ATOM 3807 N N . THR A 1 499 ? -16.213 11.024 -6.941 1.00 92.00 499 THR A N 1
ATOM 3808 C CA . THR A 1 499 ? -14.852 10.528 -6.695 1.00 92.00 499 THR A CA 1
ATOM 3809 C C . THR A 1 499 ? -14.569 10.388 -5.210 1.00 92.00 499 THR A C 1
ATOM 3811 O O . THR A 1 499 ? -14.923 11.271 -4.434 1.00 92.00 499 THR A O 1
ATOM 3814 N N . ASN A 1 500 ? -13.891 9.306 -4.838 1.00 88.69 500 ASN A N 1
ATOM 3815 C CA . ASN A 1 500 ? -13.526 8.939 -3.471 1.00 88.69 500 ASN A CA 1
ATOM 3816 C C . ASN A 1 500 ? -14.718 8.716 -2.532 1.00 88.69 500 ASN A C 1
ATOM 3818 O O . ASN A 1 500 ? -14.606 8.873 -1.314 1.00 88.69 500 ASN A O 1
ATOM 3822 N N . VAL A 1 501 ? -15.864 8.345 -3.100 1.00 87.88 501 VAL A N 1
ATOM 3823 C CA . VAL A 1 501 ? -17.093 8.074 -2.356 1.00 87.88 501 VAL A CA 1
ATOM 3824 C C . VAL A 1 501 ? -17.502 6.639 -2.608 1.00 87.88 501 VAL A C 1
ATOM 3826 O O . VAL A 1 501 ? -17.787 6.277 -3.748 1.00 87.88 501 VAL A O 1
ATOM 3829 N N . ASP A 1 502 ? -17.603 5.864 -1.534 1.00 89.06 502 ASP A N 1
ATOM 3830 C CA . ASP A 1 502 ? -18.175 4.524 -1.543 1.00 89.06 502 ASP A CA 1
ATOM 3831 C C . ASP A 1 502 ? -19.618 4.607 -1.045 1.00 89.06 502 ASP A C 1
ATOM 3833 O O . ASP A 1 502 ? -19.877 5.058 0.076 1.00 89.06 502 ASP A O 1
ATOM 3837 N N . PHE A 1 503 ? -20.574 4.197 -1.877 1.00 92.31 503 PHE A N 1
ATOM 3838 C CA . PHE A 1 503 ? -21.908 3.887 -1.375 1.00 92.31 503 PHE A CA 1
ATOM 3839 C C . PHE A 1 503 ? -21.793 2.581 -0.593 1.00 92.31 503 PHE A C 1
ATOM 3841 O O . PHE A 1 503 ? -21.447 1.552 -1.147 1.00 92.31 503 PHE A O 1
ATOM 3848 N N . TYR A 1 504 ? -21.997 2.605 0.713 1.00 84.88 504 TYR A N 1
ATOM 3849 C CA . TYR A 1 504 ? -21.700 1.445 1.539 1.00 84.88 504 TYR A CA 1
ATOM 3850 C C . TYR A 1 504 ? -22.898 0.491 1.613 1.00 84.88 504 TYR A C 1
ATOM 3852 O O . TYR A 1 504 ? -24.034 0.926 1.795 1.00 84.88 504 TYR A O 1
ATOM 3860 N N . GLY A 1 505 ? -22.639 -0.813 1.490 1.00 84.62 505 GLY A N 1
ATOM 3861 C CA . GLY A 1 505 ? -23.649 -1.865 1.638 1.00 84.62 505 GLY A CA 1
ATOM 3862 C C . GLY A 1 505 ? -24.682 -1.958 0.504 1.00 84.62 505 GLY A C 1
ATOM 3863 O O . GLY A 1 505 ? -24.515 -1.401 -0.581 1.00 84.62 505 GLY A O 1
ATOM 3864 N N . GLU A 1 506 ? -25.758 -2.715 0.767 1.00 84.81 506 GLU A N 1
ATOM 3865 C CA . GLU A 1 506 ? -26.909 -2.917 -0.137 1.00 84.81 506 GLU A CA 1
ATOM 3866 C C . GLU A 1 506 ? -26.549 -3.445 -1.546 1.00 84.81 506 GLU A C 1
ATOM 3868 O O . GLU A 1 506 ? -27.242 -3.163 -2.536 1.00 84.81 506 GLU A O 1
ATOM 3873 N N . ASP A 1 507 ? -25.485 -4.249 -1.637 1.00 89.94 507 ASP A N 1
ATOM 3874 C CA . ASP A 1 507 ? -25.004 -4.837 -2.887 1.00 89.94 507 ASP A CA 1
ATOM 3875 C C . ASP A 1 507 ? -25.990 -5.876 -3.451 1.00 89.94 507 ASP A C 1
ATOM 3877 O O . ASP A 1 507 ? -26.367 -6.857 -2.809 1.00 89.94 507 ASP A O 1
ATOM 3881 N N . LEU A 1 508 ? -26.411 -5.661 -4.696 1.00 92.44 508 LEU A N 1
ATOM 3882 C CA . LEU A 1 508 ? -27.187 -6.599 -5.508 1.00 92.44 508 LEU A CA 1
ATOM 3883 C C . LEU A 1 508 ? -26.298 -7.626 -6.194 1.00 92.44 508 LEU A C 1
ATOM 3885 O O . LEU A 1 508 ? -26.683 -8.786 -6.331 1.00 92.44 508 LEU A O 1
ATOM 3889 N N . ALA A 1 509 ? -25.157 -7.169 -6.702 1.00 93.31 509 ALA A N 1
ATOM 3890 C CA . ALA A 1 509 ? -24.214 -7.981 -7.448 1.00 93.31 509 ALA A CA 1
ATOM 3891 C C . ALA A 1 509 ? -22.861 -7.274 -7.545 1.00 93.31 509 ALA A C 1
ATOM 3893 O O . ALA A 1 509 ? -22.798 -6.048 -7.649 1.00 93.31 509 ALA A O 1
ATOM 3894 N N . THR A 1 510 ? -21.794 -8.063 -7.627 1.00 94.94 510 THR A N 1
ATOM 3895 C CA . THR A 1 510 ? -20.451 -7.584 -7.956 1.00 94.94 510 THR A CA 1
ATOM 3896 C C . THR A 1 510 ? -20.061 -8.101 -9.331 1.00 94.94 510 THR A C 1
ATOM 3898 O O . THR A 1 510 ? -20.068 -9.305 -9.583 1.00 94.94 510 THR A O 1
ATOM 3901 N N . ILE A 1 511 ? -19.702 -7.191 -10.228 1.00 91.81 511 ILE A N 1
ATOM 3902 C CA . ILE A 1 511 ? -19.225 -7.503 -11.573 1.00 91.81 511 ILE A CA 1
ATOM 3903 C C . ILE A 1 511 ? -17.735 -7.181 -11.621 1.00 91.81 511 ILE A C 1
ATOM 3905 O O . ILE A 1 511 ? -17.335 -6.069 -11.289 1.00 91.81 511 ILE A O 1
ATOM 3909 N N . SER A 1 512 ? -16.916 -8.156 -12.009 1.00 92.19 512 SER A N 1
ATOM 3910 C CA . SER A 1 512 ? -15.459 -8.000 -12.094 1.00 92.19 512 SER A CA 1
ATOM 3911 C C . SER A 1 512 ? -14.999 -7.789 -13.539 1.00 92.19 512 SER A C 1
ATOM 3913 O O . SER A 1 512 ? -15.622 -8.330 -14.453 1.00 92.19 512 SER A O 1
ATOM 3915 N N . GLY A 1 513 ? -13.904 -7.054 -13.745 1.00 83.12 513 GLY A N 1
ATOM 3916 C CA . GLY A 1 513 ? -13.245 -6.921 -15.052 1.00 83.12 513 GLY A CA 1
ATOM 3917 C C . GLY A 1 513 ? -14.002 -6.054 -16.061 1.00 83.12 513 GLY A C 1
ATOM 3918 O O . GLY A 1 513 ? -13.916 -6.293 -17.262 1.00 83.12 513 GLY A O 1
ATOM 3919 N N . VAL A 1 514 ? -14.770 -5.077 -15.573 1.00 85.69 514 VAL A N 1
ATOM 3920 C CA . VAL A 1 514 ? -15.506 -4.102 -16.394 1.00 85.69 514 VAL A CA 1
ATOM 3921 C C . VAL A 1 514 ? -14.900 -2.711 -16.274 1.00 85.69 514 VAL A C 1
ATOM 3923 O O . VAL A 1 514 ? -14.237 -2.393 -15.286 1.00 85.69 514 VAL A O 1
ATOM 3926 N N . MET A 1 515 ? -15.138 -1.870 -17.274 1.00 83.88 515 MET A N 1
ATOM 3927 C CA . MET A 1 515 ? -14.677 -0.481 -17.269 1.00 83.88 515 MET A CA 1
ATOM 3928 C C . MET A 1 515 ? -15.602 0.435 -16.440 1.00 83.88 515 MET A C 1
ATOM 3930 O O . MET A 1 515 ? -16.780 0.109 -16.250 1.00 83.88 515 MET A O 1
ATOM 3934 N N . PRO A 1 516 ? -15.129 1.618 -15.990 1.00 80.62 516 PRO A N 1
ATOM 3935 C CA . PRO A 1 516 ? -15.918 2.507 -15.131 1.00 80.62 516 PRO A CA 1
ATOM 3936 C C . PRO A 1 516 ? -17.274 2.911 -15.731 1.00 80.62 516 PRO A C 1
ATOM 3938 O O . PRO A 1 516 ? -18.295 2.914 -15.044 1.00 80.62 516 PRO A O 1
ATOM 3941 N N . TRP A 1 517 ? -17.314 3.209 -17.035 1.00 82.88 517 TRP A N 1
ATOM 3942 C CA . TRP A 1 517 ? -18.548 3.586 -17.739 1.00 82.88 517 TRP A CA 1
ATOM 3943 C C . TRP A 1 517 ? -19.510 2.408 -17.933 1.00 82.88 517 TRP A C 1
ATOM 3945 O O . TRP A 1 517 ? -20.725 2.597 -17.891 1.00 82.88 517 TRP A O 1
ATOM 3955 N N . GLU A 1 518 ? -18.989 1.188 -18.085 1.00 90.75 518 GLU A N 1
ATOM 3956 C CA . GLU A 1 518 ? -19.812 -0.017 -18.218 1.00 90.75 518 GLU A CA 1
ATOM 3957 C C . GLU A 1 518 ? -20.583 -0.304 -16.930 1.00 90.75 518 GLU A C 1
ATOM 3959 O O . GLU A 1 518 ? -21.683 -0.848 -16.983 1.00 90.75 518 GLU A O 1
ATOM 3964 N N . CYS A 1 519 ? -20.055 0.106 -15.774 1.00 93.50 519 CYS A N 1
ATOM 3965 C CA . CYS A 1 519 ? -20.716 -0.090 -14.489 1.00 93.50 519 CYS A CA 1
ATOM 3966 C C . CYS A 1 519 ? -22.089 0.609 -14.425 1.00 93.50 519 CYS A C 1
ATOM 3968 O O . CYS A 1 519 ? -23.072 0.018 -13.968 1.00 93.50 519 CYS A O 1
ATOM 3970 N N . CYS A 1 520 ? -22.199 1.813 -14.998 1.00 94.75 520 CYS A N 1
ATOM 3971 C CA . CYS A 1 520 ? -23.476 2.515 -15.128 1.00 94.75 520 CYS A CA 1
ATOM 3972 C C . CYS A 1 520 ? -24.464 1.756 -16.033 1.00 94.75 520 CYS A C 1
ATOM 3974 O O . CYS A 1 520 ? -25.629 1.578 -15.672 1.00 94.75 520 CYS A O 1
ATOM 3976 N N . ASP A 1 521 ? -24.008 1.247 -17.182 1.00 94.75 521 ASP A N 1
ATOM 3977 C CA . ASP A 1 521 ? -24.852 0.468 -18.096 1.00 94.75 521 ASP A CA 1
ATOM 3978 C C . ASP A 1 521 ? -25.324 -0.851 -17.475 1.00 94.75 521 ASP A C 1
ATOM 3980 O O . ASP A 1 521 ? -26.479 -1.249 -17.654 1.00 94.75 521 ASP A O 1
ATOM 3984 N N . LYS A 1 522 ? -24.452 -1.521 -16.713 1.00 95.94 522 LYS A N 1
ATOM 3985 C CA . LYS A 1 522 ? -24.797 -2.741 -15.978 1.00 95.94 522 LYS A CA 1
ATOM 3986 C C . LYS A 1 522 ? -25.817 -2.462 -14.882 1.00 95.94 522 LYS A C 1
ATOM 3988 O O . LYS A 1 522 ? -26.757 -3.244 -14.748 1.00 95.94 522 LYS A O 1
ATOM 3993 N N . CYS A 1 523 ? -25.688 -1.351 -14.156 1.00 95.62 523 CYS A N 1
ATOM 3994 C CA . CYS A 1 523 ? -26.712 -0.942 -13.199 1.00 95.62 523 CYS A CA 1
ATOM 3995 C C . CYS A 1 523 ? -28.044 -0.666 -13.907 1.00 95.62 523 CYS A C 1
ATOM 3997 O O . CYS A 1 523 ? -29.060 -1.241 -13.531 1.00 95.62 523 CYS A O 1
ATOM 3999 N N . ALA A 1 524 ? -28.037 0.105 -14.999 1.00 95.69 524 ALA A N 1
ATOM 4000 C CA . ALA A 1 524 ? -29.241 0.418 -15.771 1.00 95.69 524 ALA A CA 1
ATOM 4001 C C . ALA A 1 524 ? -29.967 -0.831 -16.312 1.00 95.69 524 ALA A C 1
ATOM 4003 O O . ALA A 1 524 ? -31.189 -0.834 -16.447 1.00 95.69 524 ALA A O 1
ATOM 4004 N N . ALA A 1 525 ? -29.222 -1.893 -16.631 1.00 95.12 525 ALA A N 1
ATOM 4005 C CA . ALA A 1 525 ? -29.765 -3.161 -17.116 1.00 95.12 525 ALA A CA 1
ATOM 4006 C C . ALA A 1 525 ? -30.197 -4.130 -15.997 1.00 95.12 525 ALA A C 1
ATOM 4008 O O . ALA A 1 525 ? -30.832 -5.146 -16.285 1.00 95.12 525 ALA A O 1
ATOM 4009 N N . THR A 1 526 ? -29.858 -3.851 -14.735 1.00 95.88 526 THR A N 1
ATOM 4010 C CA . THR A 1 526 ? -30.104 -4.753 -13.603 1.00 95.88 526 THR A CA 1
ATOM 4011 C C . THR A 1 526 ? -31.350 -4.326 -12.838 1.00 95.88 526 THR A C 1
ATOM 4013 O O . THR A 1 526 ? -31.399 -3.253 -12.237 1.00 95.88 526 THR A O 1
ATOM 4016 N N . ALA A 1 527 ? -32.368 -5.189 -12.820 1.00 95.62 527 ALA A N 1
ATOM 4017 C CA . ALA A 1 527 ? -33.609 -4.922 -12.101 1.00 95.62 527 ALA A CA 1
ATOM 4018 C C . ALA A 1 527 ? -33.343 -4.662 -10.606 1.00 95.62 527 ALA A C 1
ATOM 4020 O O . ALA A 1 527 ? -32.732 -5.477 -9.918 1.00 95.62 527 ALA A O 1
ATOM 4021 N N . GLY A 1 528 ? -33.822 -3.520 -10.108 1.00 93.88 528 GLY A N 1
ATOM 4022 C CA . GLY A 1 528 ? -33.649 -3.104 -8.715 1.00 93.88 528 GLY A CA 1
ATOM 4023 C C . GLY A 1 528 ? -32.363 -2.326 -8.421 1.00 93.88 528 GLY A C 1
ATOM 4024 O O . GLY A 1 528 ? -32.248 -1.801 -7.315 1.00 93.88 528 GLY A O 1
ATOM 4025 N N . CYS A 1 529 ? -31.435 -2.197 -9.378 1.00 96.88 529 CYS A N 1
ATOM 4026 C CA . CYS A 1 529 ? -30.249 -1.362 -9.203 1.00 96.88 529 CYS A CA 1
ATOM 4027 C C . CYS A 1 529 ? -30.620 0.123 -9.254 1.00 96.88 529 CYS A C 1
ATOM 4029 O O . CYS A 1 529 ? -31.290 0.575 -10.182 1.00 96.88 529 CYS A O 1
ATOM 4031 N N . LYS A 1 530 ? -30.192 0.880 -8.242 1.00 95.81 530 LYS A N 1
ATOM 4032 C CA . LYS A 1 530 ? -30.390 2.335 -8.144 1.00 95.81 530 LYS A CA 1
ATOM 4033 C C . LYS A 1 530 ? -29.080 3.108 -8.090 1.00 95.81 530 LYS A C 1
ATOM 4035 O O . LYS A 1 530 ? -29.087 4.320 -8.284 1.00 95.81 530 LYS A O 1
ATOM 4040 N N . ALA A 1 531 ? -27.971 2.434 -7.807 1.00 96.06 531 ALA A N 1
ATOM 4041 C CA . ALA A 1 531 ? -26.659 3.047 -7.735 1.00 96.06 531 ALA A CA 1
ATOM 4042 C C . ALA A 1 531 ? -25.550 2.013 -7.941 1.00 96.06 531 ALA A C 1
ATOM 4044 O O . ALA A 1 531 ? -25.806 0.810 -7.931 1.00 96.06 531 ALA A O 1
ATOM 4045 N N . TYR A 1 532 ? -24.316 2.479 -8.092 1.00 96.69 532 TYR A N 1
ATOM 4046 C CA . TYR A 1 532 ? -23.142 1.618 -8.085 1.00 96.69 532 TYR A CA 1
ATOM 4047 C C . TYR A 1 532 ? -21.973 2.271 -7.342 1.00 96.69 532 TYR A C 1
ATOM 4049 O O . TYR A 1 532 ? -21.894 3.498 -7.306 1.00 96.69 532 TYR A O 1
ATOM 4057 N N . THR A 1 533 ? -21.063 1.439 -6.824 1.00 96.19 533 THR A N 1
ATOM 4058 C CA . THR A 1 533 ? -19.677 1.819 -6.493 1.00 96.19 533 THR A CA 1
ATOM 4059 C C . THR A 1 533 ? -18.758 1.078 -7.456 1.00 96.19 533 THR A C 1
ATOM 4061 O O . THR A 1 533 ? -18.860 -0.138 -7.604 1.00 96.19 533 THR A O 1
ATOM 4064 N N . PHE A 1 534 ? -17.854 1.793 -8.107 1.00 95.38 534 PHE A N 1
ATOM 4065 C CA . PHE A 1 534 ? -16.814 1.246 -8.960 1.00 95.38 534 PHE A CA 1
ATOM 4066 C C . PHE A 1 534 ? -15.446 1.441 -8.306 1.00 95.38 534 PHE A C 1
ATOM 4068 O O . PHE A 1 534 ? -15.139 2.529 -7.822 1.00 95.38 534 PHE A O 1
ATOM 4075 N N . LEU A 1 535 ? -14.625 0.397 -8.329 1.00 92.31 535 LEU A N 1
ATOM 4076 C CA . LEU A 1 535 ? -13.260 0.393 -7.825 1.00 92.31 535 LEU A CA 1
ATOM 4077 C C . LEU A 1 535 ? -12.331 -0.098 -8.936 1.00 92.31 535 LEU A C 1
ATOM 4079 O O . LEU A 1 535 ? -12.500 -1.203 -9.457 1.00 92.31 535 LEU A O 1
ATOM 4083 N N . ASN A 1 536 ? -11.382 0.754 -9.319 1.00 80.69 536 ASN A N 1
ATOM 4084 C CA . ASN A 1 536 ? -10.523 0.502 -10.476 1.00 80.69 536 ASN A CA 1
ATOM 4085 C C . ASN A 1 536 ? -9.261 -0.291 -10.127 1.00 80.69 536 ASN A C 1
ATOM 4087 O O . ASN A 1 536 ? -8.749 -1.042 -10.948 1.00 80.69 536 ASN A O 1
ATOM 4091 N N . TYR A 1 537 ? -8.771 -0.121 -8.905 1.00 75.75 537 TYR A N 1
ATOM 4092 C CA . TYR A 1 537 ? -7.597 -0.807 -8.392 1.00 75.75 537 TYR A CA 1
ATOM 4093 C C . TYR A 1 537 ? -7.912 -1.375 -7.013 1.00 75.75 537 TYR A C 1
ATOM 4095 O O . TYR A 1 537 ? -8.594 -0.762 -6.196 1.00 75.75 537 TYR A O 1
ATOM 4103 N N . ASN A 1 538 ? -7.448 -2.590 -6.783 1.00 75.12 538 ASN A N 1
ATOM 4104 C CA . ASN A 1 538 ? -7.830 -3.423 -5.659 1.00 75.12 538 ASN A CA 1
ATOM 4105 C C . ASN A 1 538 ? -6.838 -4.572 -5.496 1.00 75.12 538 ASN A C 1
ATOM 4107 O O . ASN A 1 538 ? -6.007 -4.818 -6.368 1.00 75.12 538 ASN A O 1
ATOM 4111 N N . SER A 1 539 ? -6.920 -5.251 -4.353 1.00 66.31 539 SER A N 1
ATOM 4112 C CA . SER A 1 539 ? -5.959 -6.264 -3.902 1.00 66.31 539 SER A CA 1
ATOM 4113 C C . SER A 1 539 ? -5.755 -7.433 -4.869 1.00 66.31 539 SER A C 1
ATOM 4115 O O . SER A 1 539 ? -4.692 -8.043 -4.848 1.00 66.31 539 SER A O 1
ATOM 4117 N N . ASP A 1 540 ? -6.740 -7.738 -5.717 1.00 72.62 540 ASP A N 1
ATOM 4118 C CA . ASP A 1 540 ? -6.682 -8.806 -6.719 1.00 72.62 540 ASP A CA 1
ATOM 4119 C C . ASP A 1 540 ? -6.303 -8.317 -8.131 1.00 72.62 540 ASP A C 1
ATOM 4121 O O . ASP A 1 540 ? -6.183 -9.126 -9.049 1.00 72.62 540 ASP A O 1
ATOM 4125 N N . GLY A 1 541 ? -6.115 -7.006 -8.324 1.00 73.25 541 GLY A N 1
ATOM 4126 C CA . GLY A 1 541 ? -5.778 -6.400 -9.614 1.00 73.25 541 GLY A CA 1
ATOM 4127 C C . GLY A 1 541 ? -6.909 -6.422 -10.649 1.00 73.25 541 GLY A C 1
ATOM 4128 O O . GLY A 1 541 ? -6.655 -6.171 -11.829 1.00 73.25 541 GLY A O 1
ATOM 4129 N N . VAL A 1 542 ? -8.148 -6.728 -10.245 1.00 77.94 542 VAL A N 1
ATOM 4130 C CA . VAL A 1 542 ? -9.299 -6.845 -11.149 1.00 77.94 542 VAL A CA 1
ATOM 4131 C C . VAL A 1 542 ? -10.372 -5.839 -10.768 1.00 77.94 542 VAL A C 1
ATOM 4133 O O . VAL A 1 542 ? -10.984 -5.973 -9.715 1.00 77.94 542 VAL A O 1
ATOM 4136 N N . THR A 1 543 ? -10.710 -4.911 -11.667 1.00 86.88 543 THR A N 1
ATOM 4137 C CA . THR A 1 543 ? -11.751 -3.893 -11.427 1.00 86.88 543 THR A CA 1
ATOM 4138 C C . THR A 1 543 ? -13.051 -4.490 -10.879 1.00 86.88 543 THR A C 1
ATOM 4140 O O . THR A 1 543 ? -13.476 -5.575 -11.293 1.00 86.88 543 THR A O 1
ATOM 4143 N N . LYS A 1 544 ? -13.717 -3.782 -9.961 1.00 93.56 544 LYS A N 1
ATOM 4144 C CA . LYS A 1 544 ? -14.995 -4.215 -9.371 1.00 93.56 544 LYS A CA 1
ATOM 4145 C C . LYS A 1 544 ? -16.050 -3.145 -9.557 1.00 93.56 544 LYS A C 1
ATOM 4147 O O . LYS A 1 544 ? -15.852 -1.978 -9.243 1.00 93.56 544 LYS A O 1
ATOM 4152 N N . CYS A 1 545 ? -17.207 -3.580 -10.023 1.00 96.06 545 CYS A N 1
ATOM 4153 C CA . CYS A 1 545 ? -18.424 -2.802 -10.119 1.00 96.06 545 CYS A CA 1
ATOM 4154 C C . CYS A 1 545 ? -19.461 -3.420 -9.182 1.00 96.06 545 CY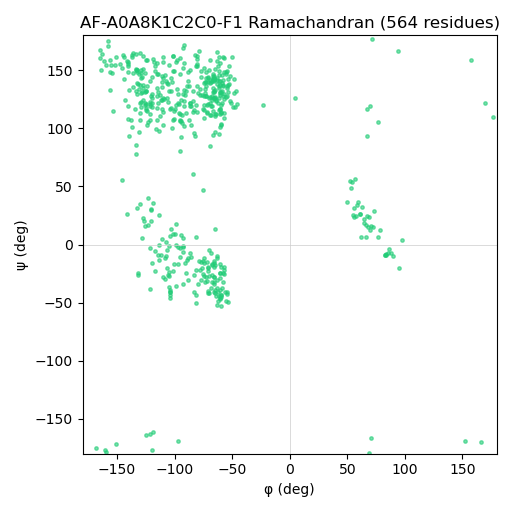S A C 1
ATOM 4156 O O . CYS A 1 545 ? -19.993 -4.498 -9.449 1.00 96.06 545 CYS A O 1
ATOM 4158 N N . TYR A 1 546 ? -19.732 -2.746 -8.075 1.00 96.44 546 TYR A N 1
ATOM 4159 C CA . TYR A 1 546 ? -20.709 -3.152 -7.077 1.00 96.44 546 TYR A CA 1
ATOM 4160 C C . TYR A 1 546 ? -22.041 -2.464 -7.373 1.00 96.44 546 TYR A C 1
ATOM 4162 O O . TYR A 1 546 ? -22.181 -1.259 -7.156 1.00 96.44 546 TYR A O 1
ATOM 4170 N N . LEU A 1 547 ? -23.007 -3.222 -7.887 1.00 97.38 547 LEU A N 1
ATOM 4171 C CA . LEU A 1 547 ? -24.364 -2.761 -8.177 1.00 97.38 547 LEU A CA 1
ATOM 4172 C C . LEU A 1 547 ? -25.196 -2.747 -6.900 1.00 97.38 547 LEU A C 1
ATOM 4174 O O . LEU A 1 547 ? -25.156 -3.719 -6.155 1.00 97.38 547 LEU A O 1
ATOM 4178 N N . LYS A 1 548 ? -25.985 -1.697 -6.664 1.00 95.19 548 LYS A N 1
ATOM 4179 C CA . LYS A 1 548 ? -26.610 -1.442 -5.358 1.00 95.19 548 LYS A CA 1
ATOM 4180 C C . LYS A 1 548 ? -28.087 -1.104 -5.436 1.00 95.19 548 LYS A C 1
ATOM 4182 O O . LYS A 1 548 ? -28.546 -0.471 -6.390 1.00 95.19 548 LYS A O 1
ATOM 4187 N N . LYS A 1 549 ? -28.827 -1.454 -4.379 1.00 93.81 549 LYS A N 1
ATOM 4188 C CA . LYS A 1 549 ? -30.255 -1.107 -4.216 1.00 93.81 549 LYS A CA 1
ATOM 4189 C C . LYS A 1 549 ? -30.495 0.361 -3.857 1.00 93.81 549 LYS A C 1
ATOM 4191 O O . LYS A 1 549 ? -31.629 0.831 -3.977 1.00 93.81 549 LYS A O 1
ATOM 4196 N N . GLY A 1 550 ? -29.465 1.086 -3.421 1.00 88.62 550 GLY A N 1
ATOM 4197 C CA . GLY A 1 550 ? -29.564 2.470 -2.960 1.00 88.62 550 GLY A CA 1
ATOM 4198 C C . GLY A 1 550 ? -28.201 3.143 -2.784 1.00 88.62 550 GLY A C 1
ATOM 4199 O O . GLY A 1 550 ? -27.171 2.576 -3.128 1.00 88.62 550 GLY A O 1
ATOM 4200 N N . SER A 1 551 ? -28.224 4.375 -2.274 1.00 88.00 551 SER A N 1
ATOM 4201 C CA . SER A 1 551 ? -27.042 5.223 -2.039 1.00 88.00 551 SER A CA 1
ATOM 4202 C C . SER A 1 551 ? -27.161 6.027 -0.734 1.00 88.00 551 SER A C 1
ATOM 4204 O O . SER A 1 551 ? -26.691 7.167 -0.668 1.00 88.00 551 SER A O 1
ATOM 4206 N N . SER A 1 552 ? -27.929 5.515 0.235 1.00 78.00 552 SER A N 1
ATOM 4207 C CA . SER A 1 552 ? -28.250 6.197 1.497 1.00 78.00 552 SER A CA 1
ATOM 4208 C C . SER A 1 552 ? -27.047 6.281 2.424 1.00 78.00 552 SER A C 1
ATOM 4210 O O . SER A 1 552 ? -26.801 7.344 2.987 1.00 78.00 552 SER A O 1
ATOM 4212 N N . ASP A 1 553 ? -26.282 5.197 2.514 1.00 80.75 553 ASP A N 1
ATOM 4213 C CA . ASP A 1 553 ? -25.089 5.113 3.343 1.00 80.75 553 ASP A CA 1
ATOM 4214 C C . ASP A 1 553 ? -23.871 5.389 2.467 1.00 80.75 553 ASP A C 1
ATOM 4216 O O . ASP A 1 553 ? -23.662 4.748 1.435 1.00 80.75 553 ASP A O 1
ATOM 4220 N N . LYS A 1 554 ? -23.102 6.414 2.830 1.00 84.25 554 LYS A N 1
ATOM 4221 C CA . LYS A 1 554 ? -21.921 6.853 2.087 1.00 84.25 554 LYS A CA 1
ATOM 4222 C C . LYS A 1 554 ? -20.762 6.985 3.048 1.00 84.25 554 LYS A C 1
ATOM 4224 O O . LYS A 1 554 ? -20.923 7.551 4.125 1.00 84.25 554 LYS A O 1
ATOM 4229 N N . ARG A 1 555 ? -19.593 6.522 2.630 1.00 84.38 555 ARG A N 1
ATOM 4230 C CA . ARG A 1 555 ? -18.343 6.718 3.360 1.00 84.38 555 ARG A CA 1
ATOM 4231 C C . ARG A 1 555 ? -17.246 7.174 2.415 1.00 84.38 555 ARG A C 1
ATOM 4233 O O . ARG A 1 555 ? -17.367 7.057 1.191 1.00 84.38 555 ARG A O 1
ATOM 4240 N N . GLN A 1 556 ? -16.173 7.694 2.995 1.00 85.69 556 GLN A N 1
ATOM 4241 C CA . GLN A 1 556 ? -14.960 7.950 2.240 1.00 85.69 556 GLN A CA 1
ATOM 4242 C C . GLN A 1 556 ? -14.407 6.612 1.742 1.00 85.69 556 GLN A C 1
ATOM 4244 O O . GLN A 1 556 ? -14.187 5.690 2.522 1.00 85.69 556 GLN A O 1
ATOM 4249 N N . GLY A 1 557 ? -14.218 6.506 0.433 1.00 82.12 557 GLY A N 1
ATOM 4250 C CA . GLY A 1 557 ? -13.630 5.338 -0.207 1.00 82.12 557 GLY A CA 1
ATOM 4251 C C . GLY A 1 557 ? -12.594 5.821 -1.195 1.00 82.12 557 GLY A C 1
ATOM 4252 O O . GLY A 1 557 ? -12.922 6.039 -2.357 1.00 82.12 557 GLY A O 1
ATOM 4253 N N . VAL A 1 558 ? -11.368 6.063 -0.741 1.00 84.31 558 VAL A N 1
ATOM 4254 C CA . VAL A 1 558 ? -10.283 6.529 -1.615 1.00 84.31 558 VAL A CA 1
ATOM 4255 C C . VAL A 1 558 ? -10.148 5.576 -2.812 1.00 84.31 558 VAL A C 1
ATOM 4257 O O . VAL A 1 558 ? -10.213 4.360 -2.646 1.00 84.31 558 VAL A O 1
ATOM 4260 N N . GLY A 1 559 ? -10.085 6.122 -4.029 1.00 84.56 559 GLY A N 1
ATOM 4261 C CA . GLY A 1 559 ? -10.026 5.332 -5.260 1.00 84.56 559 GLY A CA 1
ATOM 4262 C C . GLY A 1 559 ? -11.349 4.872 -5.842 1.0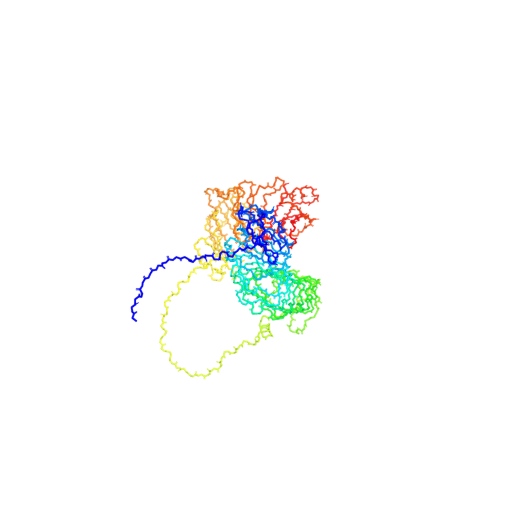0 84.56 559 GLY A C 1
ATOM 4263 O O . GLY A 1 559 ? -11.377 4.312 -6.942 1.00 84.56 559 GLY A O 1
ATOM 4264 N N . THR A 1 560 ? -12.451 5.084 -5.127 1.00 91.88 560 THR A N 1
ATOM 4265 C CA . THR A 1 560 ? -13.772 4.648 -5.579 1.00 91.88 560 THR A CA 1
ATOM 4266 C C . THR A 1 560 ? -14.492 5.730 -6.373 1.00 91.88 560 THR A C 1
ATOM 4268 O O . THR A 1 560 ? -14.234 6.930 -6.247 1.00 91.88 560 THR A O 1
ATOM 4271 N N . ILE A 1 561 ? -15.427 5.292 -7.210 1.00 94.50 561 ILE A N 1
ATOM 4272 C CA . ILE A 1 561 ? -16.358 6.148 -7.936 1.00 94.50 561 ILE A CA 1
ATOM 4273 C C . ILE A 1 561 ? -17.764 5.632 -7.721 1.00 94.50 561 ILE A C 1
ATOM 4275 O O . ILE A 1 561 ? -18.064 4.510 -8.120 1.00 94.50 561 ILE A O 1
ATOM 4279 N N . SER A 1 562 ? -18.651 6.469 -7.192 1.00 95.00 562 SER A N 1
ATOM 4280 C CA . SER A 1 562 ? -20.052 6.086 -7.010 1.00 95.00 562 SER A CA 1
ATOM 4281 C C . SER A 1 562 ? -21.016 7.007 -7.741 1.00 95.00 562 SER A C 1
ATOM 4283 O O . SER A 1 562 ? -20.836 8.223 -7.766 1.00 95.00 562 SER A O 1
ATOM 4285 N N . ALA A 1 563 ? -22.065 6.446 -8.338 1.00 95.00 563 ALA A N 1
ATOM 4286 C CA . ALA A 1 563 ? -23.116 7.226 -8.991 1.00 95.00 563 ALA A CA 1
ATOM 4287 C C . ALA A 1 563 ? -24.488 6.568 -8.835 1.00 95.00 563 ALA A C 1
ATOM 4289 O O . ALA A 1 563 ? -24.600 5.348 -8.712 1.00 95.00 563 ALA A O 1
ATOM 4290 N N . THR A 1 564 ? -25.542 7.383 -8.848 1.00 94.75 564 THR A N 1
ATOM 4291 C CA . THR A 1 564 ? -26.932 6.913 -8.842 1.00 94.75 564 THR A CA 1
ATOM 4292 C C . THR A 1 564 ? -27.468 6.844 -10.263 1.00 94.75 564 THR A C 1
ATOM 4294 O O . THR A 1 564 ? -27.119 7.677 -11.098 1.00 94.75 564 THR A O 1
ATOM 4297 N N . LEU A 1 565 ? -28.339 5.883 -10.541 1.00 91.50 565 LEU A N 1
ATOM 4298 C CA . LEU A 1 565 ? -29.076 5.822 -11.800 1.00 91.50 565 LEU A CA 1
ATOM 4299 C C . LEU A 1 565 ? -30.046 7.020 -11.895 1.00 91.50 565 LEU A C 1
ATOM 4301 O O . LEU A 1 565 ? -30.605 7.421 -10.871 1.00 91.50 565 LEU A O 1
ATOM 4305 N N . LEU A 1 566 ? -30.190 7.611 -13.088 1.00 86.44 566 LEU A N 1
ATOM 4306 C CA . LEU A 1 566 ? -31.058 8.775 -13.343 1.00 86.44 566 LEU A CA 1
ATOM 4307 C C . LEU A 1 566 ? -32.530 8.416 -13.556 1.00 86.44 566 LEU A C 1
ATOM 4309 O O . LEU A 1 566 ? -32.809 7.322 -14.101 1.00 86.44 566 LEU A O 1
#

Foldseek 3Di:
DDDDDDDDDDDDDPPDPPDPPQDLVVQGGGQDPAFEKDARPVDLQWIWGAGNVRDIDIWGFAQDPLGNPFTETAQDPVQHAYYDYYHQGQEYAHAQHQYDAYEAQPRQNHAEYAHANNQDQENPNHHHHQQHAYYHHAHYAHQDYAEPSDHLNYQHYHHHNYAHQDCPNYHDHLNHAEEEQDNYAHCEDDDDANYQEYEHEPYCPQEYALYEDHLNHQYYAHENNQHQEYALYDDHPNHQEYHHHPHEHQAAEDEPVCLVVVLNNLDACNHYVHDDYPDPQFDFDQRNHHTHTYDHPQVSCCVNVNDDPDDDDDDDDDDDDDDDDDDDDDPDAAAEFPAWADAQVGFGHDHPPQWGWADQDRGTIGIDGDDPQWDDKDAQKDQDDAFPDKDFDQDVVVLSVVQVVDPLFFKKKWANQDPVNTIMITTGNDSPDMDGHHRMIMTTGDPDDDPQQPAAAFHFQAFLPGDGGDAHPQWDFAFQDRGGTTTDGAAPQWDHKDAQKDLDDQFPDKDKQDDPNVLLVVLVVDPQFFKWKWANQDPVNIIIIGTHNDRPHMDGHHRIIMITGD

Radius of gyration: 31.13 Å; Cα contacts (8 Å, |Δi|>4): 1384; chains: 1; bounding box: 122×58×88 Å

=== Feature glossary ===
The record interleaves many kinds of information about one protein. Here is each kind framed as the question it answers.

Q: What known structures does this most resemble?
A: Structural nearest neighbors (via Foldseek easy-search vs the PDB). Reported per hit: target PDB id, E-value, and alignment TM-score. A TM-score above ~0.5 is the conventional threshold for 'same fold'.

Q: Where is each backbone atom in 3D?
A: The mmCIF table is the protein's shape written out atom by atom. For each backbone N, Cα, C, and carbonyl O, it records an (x, y, z) coordinate triple in Å plus the residue type, chain letter, and residue number.

Q: What are the backbone torsion angles?
A: The φ/ψ torsion pair specifies the backbone conformation at each residue. φ rotates about the N–Cα bond, ψ about the Cα–C bond. Steric clashes forbid most of the (φ, ψ) plane — the allowed regions (α-helix basin, β-sheet basin, left-handed helix) are the Ramachandran-allowed regions.

Q: Which residues are buried vs exposed?
A: Solvent-accessible surface area (SASA) is the area in Å² traced out by the centre of a 1.4 Å probe sphere (a water molecule) rolled over the protein's van der Waals surface (Shrake–Rupley / Lee–Richards construction). Buried residues have near-zero SASA; fully exposed residues can exceed 200 Å². The total SASA scales roughly with the number of surface residues.

Q: How confident is the AlphaFold model at each residue?
A: pLDDT is the predicted lDDT-Cα score: AlphaFold's confidence that the local environment of each residue (all inter-atomic distances within 15 Å) is correctly placed. It is a per-residue number between 0 and 100, with higher meaning more reliable.

Q: What does the local fold look like, residue by residue?
A: 3Di is Foldseek's structural alphabet. Each residue is assigned one of twenty discrete states based on how its Cα sits relative to its spatial (not sequential) neighbors. Aligning 3Di strings finds structural homologs roughly as well as full 3D superposition, but orders of magnitude faster.

Q: How big and how compact is the whole molecule?
A: Radius of gyration (Rg) is the root-mean-square distance of Cα atoms from their centroid — a single number for overall size and compactness. A globular domain of N residues has Rg ≈ 2.2·N^0.38 Å; an extended or disordered chain has a much larger Rg. The Cα contact count is the number of residue pairs whose Cα atoms are within 8 Å and are more than four positions apart in sequence — a standard proxy for tertiary packing density. The bounding box is the smallest axis-aligned box enclosing all Cα atoms.

Q: Which residues are in helices, strands, or loops?
A: DSSP 8-state secondary structure assigns each residue one of H (α-helix), G (3₁₀-helix), I (π-helix), E (extended β-strand), B (isolated β-bridge), T (hydrogen-bonded turn), S (bend), or '-' (coil). The assignment is computed from backbone hydrogen-bond geometry via the Kabsch–Sander algorithm.

Q: How mobile is each atom in the crystal?
A: Crystallographic B-factors measure how much each atom's electron density is smeared out, in Å². They rise in mobile loops and surface residues and fall in the buried interior. In AlphaFold models this column is repurposed to hold pLDDT instead.

Q: What if only a Cα trace is available?
A: P-SEA three-state annotation labels each residue as helix, strand, or coil based purely on the geometry of the Cα trace. It serves as a fallback when the full backbone (and thus DSSP) is unavailable.

Q: What family and function is it annotated with?
A: Database cross-references. InterPro integrates a dozen domain/family signature databases into unified entries with residue-range hits. GO terms attach function/process/location labels with evidence codes. CATH codes position the fold in a four-level structural taxonomy. Organism is the NCBI-taxonomy species name.

Q: Are the domains correctly placed relative to each other?
A: Predicted Aligned Error (PAE) is an AlphaFold confidence matrix: entry (i, j) is the expected error in the position of residue j, in ångströms, when the prediction is superimposed on the true structure at residue i. Low PAE within a block of residues means that block is internally rigid and well-predicted; high PAE between two blocks means their relative placement is uncertain even if each block individually is confident.

Q: What do the diagnostic plots show?
A: Three diagnostic plots accompany the record. The Cα contact map visualizes the tertiary structure as a 2D adjacency matrix (8 Å cutoff, sequence-local contacts suppressed). The Ramachandran plot shows the distribution of backbone (φ, ψ) torsions, with points in the α and β basins reflecting secondary structure content. The PAE plot shows AlphaFold's inter-residue confidence as a color matrix.

Q: What is the amino-acid chain?
A: Primary structure: the covalent order of the twenty standard amino acids along the backbone. Two proteins with the same sequence will (almost always) fold to the same structure; two with 30% identity often share a fold but not the details.

Q: What do the rendered images show?
A: The six renders are orthographic views along the three Cartesian axes in both directions. Representation (cartoon, sticks, or surface) and color scheme (sequence-rainbow or by-chain) vary across proteins so the training set covers all the common visualization conventions.